Protein AF-0000000067022305 (afdb_homodimer)

Nearest PDB structures (foldseek):
  7d5p-assembly1_A  TM=2.307E-01  e=5.100E+00  Staphylococcus aureus subsp. aureus COL
  7p3r-assembly1_D  TM=1.934E-01  e=6.348E+00  Vibrio cholerae O1 biovar El Tor str. N16961
  7d5p-assembly1_A  TM=2.021E-01  e=3.258E+00  Staphylococcus aureus subsp. aureus COL
  5ayn-assembly1_A  TM=2.049E-01  e=6.574E+00  Bdellovibrio bacteriovorus HD100
  7p3r-assembly1_D  TM=1.577E-01  e=7.178E+00  Vibrio cholerae O1 biovar El Tor str. N16961

Structure (mmCIF, N/CA/C/O backbone):
data_AF-0000000067022305-model_v1
#
loop_
_entity.id
_entity.type
_entity.pdbx_description
1 polymer 'Zinc/iron permease'
#
loop_
_atom_site.group_PDB
_atom_site.id
_atom_site.type_symbol
_atom_site.label_atom_id
_atom_site.label_alt_id
_atom_site.label_comp_id
_atom_site.label_asym_id
_atom_site.label_entity_id
_atom_site.label_seq_id
_atom_site.pdbx_PDB_ins_code
_atom_site.Cartn_x
_atom_site.Cartn_y
_atom_site.Cartn_z
_atom_site.occupancy
_atom_site.B_iso_or_equiv
_atom_site.auth_seq_id
_atom_site.auth_comp_id
_atom_site.auth_asym_id
_atom_site.auth_atom_id
_atom_site.pdbx_PDB_model_num
ATOM 1 N N . MET A 1 1 ? 28.672 2.627 9.703 1 50.91 1 MET A N 1
ATOM 2 C CA . MET A 1 1 ? 27.234 2.871 9.609 1 50.91 1 MET A CA 1
ATOM 3 C C . MET A 1 1 ? 26.734 3.666 10.82 1 50.91 1 MET A C 1
ATOM 5 O O . MET A 1 1 ? 26.016 4.652 10.664 1 50.91 1 MET A O 1
ATOM 9 N N . ILE A 1 2 ? 27.328 3.219 11.922 1 53.31 2 ILE A N 1
ATOM 10 C CA . ILE A 1 2 ? 26.969 3.914 13.156 1 53.31 2 ILE A CA 1
ATOM 11 C C . ILE A 1 2 ? 27.516 5.34 13.125 1 53.31 2 ILE A C 1
ATOM 13 O O . ILE A 1 2 ? 26.812 6.289 13.492 1 53.31 2 ILE A O 1
ATOM 17 N N . TRP A 1 3 ? 28.672 5.383 12.562 1 51.09 3 TRP A N 1
ATOM 18 C CA . TRP A 1 3 ? 29.328 6.68 12.523 1 51.09 3 TRP A CA 1
ATOM 19 C C . TRP A 1 3 ? 28.562 7.656 11.641 1 51.09 3 TRP A C 1
ATOM 21 O O . TRP A 1 3 ? 28.453 8.844 11.961 1 51.09 3 TRP A O 1
ATOM 31 N N . SER A 1 4 ? 28.016 7.133 10.648 1 57.5 4 SER A N 1
ATOM 32 C CA . SER A 1 4 ? 27.281 8.008 9.742 1 57.5 4 SER A CA 1
ATOM 33 C C . SER A 1 4 ? 26.031 8.586 10.414 1 57.5 4 SER A C 1
ATOM 35 O O . SER A 1 4 ? 25.688 9.742 10.195 1 57.5 4 SER A O 1
ATOM 37 N N . ALA A 1 5 ? 25.547 7.836 11.305 1 59.5 5 ALA A N 1
ATOM 38 C CA . ALA A 1 5 ? 24.359 8.297 12.023 1 59.5 5 ALA A CA 1
ATOM 39 C C . ALA A 1 5 ? 24.703 9.453 12.953 1 59.5 5 ALA A C 1
ATOM 41 O O . ALA A 1 5 ? 23.938 10.414 13.055 1 59.5 5 ALA A O 1
ATOM 42 N N . PHE A 1 6 ? 25.812 9.32 13.641 1 59.34 6 PHE A N 1
ATOM 43 C CA . PHE A 1 6 ? 26.219 10.359 14.578 1 59.34 6 PHE A CA 1
ATOM 44 C C . PHE A 1 6 ? 26.516 11.664 13.852 1 59.34 6 PHE A C 1
ATOM 46 O O . PHE A 1 6 ? 26.172 12.742 14.328 1 59.34 6 PHE A O 1
ATOM 53 N N . VAL A 1 7 ? 27.188 11.516 12.758 1 59.25 7 VAL A N 1
ATOM 54 C CA . VAL A 1 7 ? 27.531 12.703 11.984 1 59.25 7 VAL A CA 1
ATOM 55 C C . VAL A 1 7 ? 26.25 13.367 11.461 1 59.25 7 VAL A C 1
ATOM 57 O O . VAL A 1 7 ? 26.125 14.586 11.508 1 59.25 7 VAL A O 1
ATOM 60 N N . LEU A 1 8 ? 25.344 12.508 11.133 1 60.88 8 LEU A N 1
ATOM 61 C CA . LEU A 1 8 ? 24.109 13.016 10.578 1 60.88 8 LEU A CA 1
ATOM 62 C C . LEU A 1 8 ? 23.266 13.703 11.648 1 60.88 8 LEU A C 1
ATOM 64 O O . LEU A 1 8 ? 22.625 14.719 11.383 1 60.88 8 LEU A O 1
ATOM 68 N N . ARG A 1 9 ? 23.359 13.109 12.781 1 63.91 9 ARG A N 1
ATOM 69 C CA . ARG A 1 9 ? 22.609 13.719 13.875 1 63.91 9 ARG A CA 1
ATOM 70 C C . ARG A 1 9 ? 23.156 15.109 14.195 1 63.91 9 ARG A C 1
ATOM 72 O O . ARG A 1 9 ? 22.375 16.047 14.445 1 63.91 9 ARG A O 1
ATOM 79 N N . ARG A 1 10 ? 24.422 15.195 14.227 1 59.88 10 ARG A N 1
ATOM 80 C CA . ARG A 1 10 ? 25.062 16.469 14.516 1 59.88 10 ARG A CA 1
ATOM 81 C C . ARG A 1 10 ? 24.672 17.516 13.477 1 59.88 10 ARG A C 1
ATOM 83 O O . ARG A 1 10 ? 24.438 18.688 13.828 1 59.88 10 ARG A O 1
ATOM 90 N N . ILE A 1 11 ? 24.641 17.062 12.297 1 59.66 11 ILE A N 1
ATOM 91 C CA . ILE A 1 11 ? 24.297 17.984 11.219 1 59.66 11 ILE A CA 1
ATOM 92 C C . ILE A 1 11 ? 22.812 18.359 11.328 1 59.66 11 ILE A C 1
ATOM 94 O O . ILE A 1 11 ? 22.438 19.5 11.102 1 59.66 11 ILE A O 1
ATOM 98 N N . ALA A 1 12 ? 22.016 17.422 11.672 1 59.16 12 ALA A N 1
ATOM 99 C CA . ALA A 1 12 ? 20.578 17.641 11.836 1 59.16 12 ALA A CA 1
ATOM 100 C C . ALA A 1 12 ? 20.297 18.641 12.953 1 59.16 12 ALA A C 1
ATOM 102 O O . ALA A 1 12 ? 19.375 19.438 12.859 1 59.16 12 ALA A O 1
ATOM 103 N N . ILE A 1 13 ? 21.016 18.547 13.977 1 55.28 13 ILE A N 1
ATOM 104 C CA . ILE A 1 13 ? 20.875 19.453 15.109 1 55.28 13 ILE A CA 1
ATOM 105 C C . ILE A 1 13 ? 21.328 20.859 14.711 1 55.28 13 ILE A C 1
ATOM 107 O O . ILE A 1 13 ? 20.766 21.859 15.18 1 55.28 13 ILE A O 1
ATOM 111 N N . HIS A 1 14 ? 22.375 20.812 13.898 1 55.94 14 HIS A N 1
ATOM 112 C CA . HIS A 1 14 ? 22.844 22.141 13.492 1 55.94 14 HIS A CA 1
ATOM 113 C C . HIS A 1 14 ? 22.047 22.641 12.289 1 55.94 14 HIS A C 1
ATOM 115 O O . HIS A 1 14 ? 22.562 22.641 11.164 1 55.94 14 HIS A O 1
ATOM 121 N N . GLN A 1 15 ? 20.797 22.406 12.234 1 56.03 15 GLN A N 1
ATOM 122 C CA . GLN A 1 15 ? 19.781 22.562 11.211 1 56.03 15 GLN A CA 1
ATOM 123 C C . GLN A 1 15 ? 19.875 23.938 10.547 1 56.03 15 GLN A C 1
ATOM 125 O O . GLN A 1 15 ? 19.219 24.891 10.984 1 56.03 15 GLN A O 1
ATOM 130 N N . GLY A 1 16 ? 21.109 24.312 10.203 1 62.12 16 GLY A N 1
ATOM 131 C CA . GLY A 1 16 ? 21.031 25.484 9.344 1 62.12 16 GLY A CA 1
ATOM 132 C C . GLY A 1 16 ? 20.234 25.234 8.078 1 62.12 16 GLY A C 1
ATOM 133 O O . GLY A 1 16 ? 19.75 24.125 7.848 1 62.12 16 GLY A O 1
ATOM 134 N N . GLY A 1 17 ? 19.875 26.172 7.109 1 73.12 17 GLY A N 1
ATOM 135 C CA . GLY A 1 17 ? 18.984 26.203 5.965 1 73.12 17 GLY A CA 1
ATOM 136 C C . GLY A 1 17 ? 19.344 25.172 4.91 1 73.12 17 GLY A C 1
ATOM 137 O O . GLY A 1 17 ? 18.484 24.391 4.477 1 73.12 17 GLY A O 1
ATOM 138 N N . ILE A 1 18 ? 20.672 25.031 4.629 1 79.56 18 ILE A N 1
ATOM 139 C CA . ILE A 1 18 ? 21.109 24.141 3.555 1 79.56 18 ILE A CA 1
ATOM 140 C C . ILE A 1 18 ? 21.125 22.703 4.047 1 79.56 18 ILE A C 1
ATOM 142 O O . ILE A 1 18 ? 20.719 21.781 3.32 1 79.56 18 ILE A O 1
ATOM 146 N N . SER A 1 19 ? 21.578 22.5 5.277 1 80.06 19 SER A N 1
ATOM 147 C CA . SER A 1 19 ? 21.625 21.156 5.848 1 80.06 19 SER A CA 1
ATOM 148 C C . SER A 1 19 ? 20.234 20.562 5.965 1 80.06 19 SER A C 1
ATOM 150 O O . SER A 1 19 ? 20.031 19.375 5.668 1 80.06 19 SER A O 1
ATOM 152 N N . ALA A 1 20 ? 19.359 21.375 6.211 1 79 20 ALA A N 1
ATOM 153 C CA . ALA A 1 20 ? 17.984 20.922 6.344 1 79 20 ALA A CA 1
ATOM 154 C C . ALA A 1 20 ? 17.422 20.469 4.996 1 79 20 ALA A C 1
ATOM 156 O O . ALA A 1 20 ? 16.703 19.484 4.914 1 79 20 ALA A O 1
ATOM 157 N N . ARG A 1 21 ? 17.828 21.188 4.043 1 84 21 ARG A N 1
ATOM 158 C CA . ARG A 1 21 ? 17.359 20.875 2.695 1 84 21 ARG A CA 1
ATOM 159 C C . ARG A 1 21 ? 17.938 19.547 2.213 1 84 21 ARG A C 1
ATOM 161 O O . ARG A 1 21 ? 17.234 18.734 1.618 1 84 21 ARG A O 1
ATOM 168 N N . ILE A 1 22 ? 19.188 19.375 2.486 1 84.56 22 ILE A N 1
ATOM 169 C CA . ILE A 1 22 ? 19.859 18.156 2.076 1 84.56 22 ILE A CA 1
ATOM 170 C C . ILE A 1 22 ? 19.25 16.969 2.812 1 84.56 22 ILE A C 1
ATOM 172 O O . ILE A 1 22 ? 18.984 15.922 2.209 1 84.56 22 ILE A O 1
ATOM 176 N N . PHE A 1 23 ? 18.953 17.125 4.035 1 83.44 23 PHE A N 1
ATOM 177 C CA . PHE A 1 23 ? 18.375 16.062 4.828 1 83.44 23 PHE A CA 1
ATOM 178 C C . PHE A 1 23 ? 16.953 15.727 4.344 1 83.44 23 PHE A C 1
ATOM 180 O O . PHE A 1 23 ? 16.562 14.562 4.332 1 83.44 23 PHE A O 1
ATOM 187 N N . SER A 1 24 ? 16.344 16.75 3.941 1 85.12 24 SER A N 1
ATOM 188 C CA . SER A 1 24 ? 15 16.547 3.416 1 85.12 24 SER A CA 1
ATOM 189 C C . SER A 1 24 ? 15.031 15.742 2.115 1 85.12 24 SER A C 1
ATOM 191 O O . SER A 1 24 ? 14.234 14.82 1.929 1 85.12 24 SER A O 1
ATOM 193 N N . LEU A 1 25 ? 16 16.062 1.328 1 89.69 25 LEU A N 1
ATOM 194 C CA . LEU A 1 25 ? 16.141 15.375 0.05 1 89.69 25 LEU A CA 1
ATOM 195 C C . LEU A 1 25 ? 16.562 13.93 0.256 1 89.69 25 LEU A C 1
ATOM 197 O O . LEU A 1 25 ? 16.047 13.023 -0.413 1 89.69 25 LEU A O 1
ATOM 201 N N . LEU A 1 26 ? 17.422 13.82 1.203 1 88.69 26 LEU A N 1
ATOM 202 C CA . LEU A 1 26 ? 17.875 12.469 1.499 1 88.69 26 LEU A CA 1
ATOM 203 C C . LEU A 1 26 ? 16.75 11.633 2.102 1 88.69 26 LEU A C 1
ATOM 205 O O . LEU A 1 26 ? 16.656 10.43 1.83 1 88.69 26 LEU A O 1
ATOM 209 N N . SER A 1 27 ? 15.984 12.227 2.836 1 87.31 27 SER A N 1
ATOM 210 C CA . SER A 1 27 ? 14.859 11.531 3.451 1 87.31 27 SER A CA 1
ATOM 211 C C . SER A 1 27 ? 13.852 11.07 2.4 1 87.31 27 SER A C 1
ATOM 213 O O . SER A 1 27 ? 13.352 9.945 2.463 1 87.31 27 SER A O 1
ATOM 215 N N . VAL A 1 28 ? 13.641 11.984 1.456 1 90.38 28 VAL A N 1
ATOM 216 C CA . VAL A 1 28 ? 12.711 11.641 0.387 1 90.38 28 VAL A CA 1
ATOM 217 C C . VAL A 1 28 ? 13.312 10.539 -0.489 1 90.38 28 VAL A C 1
ATOM 219 O O . VAL A 1 28 ? 12.602 9.656 -0.959 1 90.38 28 VAL A O 1
ATOM 222 N N . PHE A 1 29 ? 14.609 10.688 -0.684 1 93.88 29 PHE A N 1
ATOM 223 C CA . PHE A 1 29 ? 15.328 9.625 -1.373 1 93.88 29 PHE A CA 1
ATOM 224 C C . PHE A 1 29 ? 15.148 8.289 -0.656 1 93.88 29 PHE A C 1
ATOM 226 O O . PHE A 1 29 ? 14.859 7.273 -1.288 1 93.88 29 PHE A O 1
ATOM 233 N N . GLY A 1 30 ? 15.273 8.297 0.616 1 91.69 30 GLY A N 1
ATOM 234 C CA . GLY A 1 30 ? 15.016 7.113 1.424 1 91.69 30 GLY A CA 1
ATOM 235 C C . GLY A 1 30 ? 13.586 6.605 1.304 1 91.69 30 GLY A C 1
ATOM 236 O O . GLY A 1 30 ? 13.352 5.398 1.302 1 91.69 30 GLY A O 1
ATOM 237 N N . GLY A 1 31 ? 12.688 7.57 1.203 1 91.94 31 GLY A N 1
ATOM 238 C CA . GLY A 1 31 ? 11.297 7.191 0.988 1 91.94 31 GLY A CA 1
ATOM 239 C C . GLY A 1 31 ? 11.086 6.391 -0.284 1 91.94 31 GLY A C 1
ATOM 240 O O . GLY A 1 31 ? 10.297 5.441 -0.304 1 91.94 31 GLY A O 1
ATOM 241 N N . GLY A 1 32 ? 11.758 6.785 -1.345 1 94 32 GLY A N 1
ATOM 242 C CA . GLY A 1 32 ? 11.711 6.031 -2.588 1 94 32 GLY A CA 1
ATOM 243 C C . GLY A 1 32 ? 12.289 4.633 -2.461 1 94 32 GLY A C 1
ATOM 244 O O . GLY A 1 32 ? 11.727 3.676 -2.996 1 94 32 GLY A O 1
ATOM 245 N N . ILE A 1 33 ? 13.359 4.582 -1.773 1 94.44 33 ILE A N 1
ATOM 246 C CA . ILE A 1 33 ? 14 3.301 -1.518 1 94.44 33 ILE A CA 1
ATOM 247 C C . ILE A 1 33 ? 13.055 2.391 -0.744 1 94.44 33 ILE A C 1
ATOM 249 O O . ILE A 1 33 ? 12.875 1.223 -1.1 1 94.44 33 ILE A O 1
ATOM 253 N N . PHE A 1 34 ? 12.438 2.922 0.219 1 93.06 34 PHE A N 1
ATOM 254 C CA . PHE A 1 34 ? 11.531 2.152 1.064 1 93.06 34 PHE A CA 1
ATOM 255 C C . PHE A 1 34 ? 10.305 1.706 0.279 1 93.06 34 PHE A C 1
ATOM 257 O O . PHE A 1 34 ? 9.844 0.571 0.425 1 93.06 34 PHE A O 1
ATOM 264 N N . LEU A 1 35 ? 9.805 2.568 -0.509 1 93.38 35 LEU A N 1
ATOM 265 C CA . LEU A 1 35 ? 8.641 2.229 -1.315 1 93.38 35 LEU A CA 1
ATOM 266 C C . LEU A 1 35 ? 8.953 1.078 -2.266 1 93.38 35 LEU A C 1
ATOM 268 O O . LEU A 1 35 ? 8.172 0.127 -2.373 1 93.38 35 LEU A O 1
ATOM 272 N N . ALA A 1 36 ? 10.062 1.199 -2.945 1 94.75 36 ALA A N 1
ATOM 273 C CA . ALA A 1 36 ? 10.477 0.152 -3.875 1 94.75 36 ALA A CA 1
ATOM 274 C C . ALA A 1 36 ? 10.727 -1.163 -3.143 1 94.75 36 ALA A C 1
ATOM 276 O O . ALA A 1 36 ? 10.344 -2.232 -3.623 1 94.75 36 ALA A O 1
ATOM 277 N N . THR A 1 37 ? 11.344 -1.102 -2.027 1 91.12 37 THR A N 1
ATOM 278 C CA . THR A 1 37 ? 11.625 -2.293 -1.235 1 91.12 37 THR A CA 1
ATOM 279 C C . THR A 1 37 ? 10.328 -2.955 -0.775 1 91.12 37 THR A C 1
ATOM 281 O O . THR A 1 37 ? 10.211 -4.18 -0.805 1 91.12 37 THR A O 1
ATOM 284 N N . CYS A 1 38 ? 9.438 -2.18 -0.407 1 92.25 38 CYS A N 1
ATOM 285 C CA . CYS A 1 38 ? 8.148 -2.676 0.07 1 92.25 38 CYS A CA 1
ATOM 286 C C . CYS A 1 38 ? 7.398 -3.402 -1.041 1 92.25 38 CYS A C 1
ATOM 288 O O . CYS A 1 38 ? 6.953 -4.535 -0.856 1 92.25 38 CYS A O 1
ATOM 290 N N . LEU A 1 39 ? 7.344 -2.83 -2.211 1 92.5 39 LEU A N 1
ATOM 291 C CA . LEU A 1 39 ? 6.504 -3.348 -3.285 1 92.5 39 LEU A CA 1
ATOM 292 C C . LEU A 1 39 ? 7.258 -4.379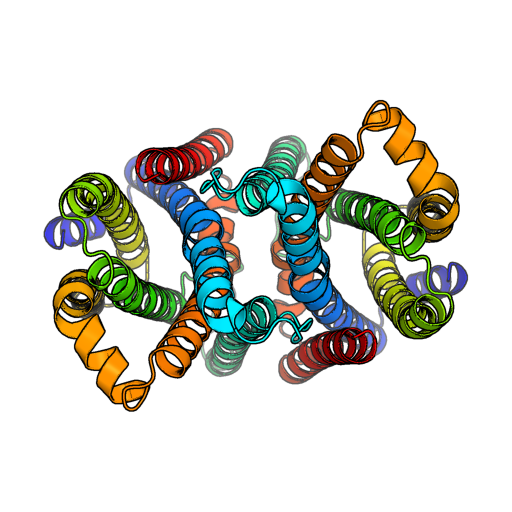 -4.117 1 92.5 39 LEU A C 1
ATOM 294 O O . LEU A 1 39 ? 6.715 -5.434 -4.449 1 92.5 39 LEU A O 1
ATOM 298 N N . LEU A 1 40 ? 8.508 -4.109 -4.402 1 91.94 40 LEU A N 1
ATOM 299 C CA . LEU A 1 40 ? 9.227 -4.941 -5.367 1 91.94 40 LEU A CA 1
ATOM 300 C C . LEU A 1 40 ? 9.992 -6.055 -4.66 1 91.94 40 LEU A C 1
ATOM 302 O O . LEU A 1 40 ? 10.406 -7.027 -5.297 1 91.94 40 LEU A O 1
ATOM 306 N N . ASP A 1 41 ? 10.156 -5.863 -3.438 1 90 41 ASP A N 1
ATOM 307 C CA . ASP A 1 41 ? 10.945 -6.867 -2.729 1 90 41 ASP A CA 1
ATOM 308 C C . ASP A 1 41 ? 10.086 -7.625 -1.719 1 90 41 ASP A C 1
ATOM 310 O O . ASP A 1 41 ? 9.672 -8.758 -1.976 1 90 41 ASP A O 1
ATOM 314 N N . LEU A 1 42 ? 9.594 -6.922 -0.729 1 88.94 42 LEU A N 1
ATOM 315 C CA . LEU A 1 42 ? 8.852 -7.566 0.349 1 88.94 42 LEU A CA 1
ATOM 316 C C . LEU A 1 42 ? 7.566 -8.195 -0.175 1 88.94 42 LEU A C 1
ATOM 318 O O . LEU A 1 42 ? 7.277 -9.359 0.107 1 88.94 42 LEU A O 1
ATOM 322 N N . LEU A 1 43 ? 6.852 -7.43 -0.875 1 91.06 43 LEU A N 1
ATOM 323 C CA . LEU A 1 43 ? 5.598 -7.926 -1.426 1 91.06 43 LEU A CA 1
ATOM 324 C C . LEU A 1 43 ? 5.844 -9.094 -2.379 1 91.06 43 LEU A C 1
ATOM 326 O O . LEU A 1 43 ? 5.219 -10.148 -2.25 1 91.06 43 LEU A O 1
ATOM 330 N N . ALA A 1 44 ? 6.73 -8.953 -3.297 1 88.38 44 ALA A N 1
ATOM 331 C CA . ALA A 1 44 ? 7.039 -9.969 -4.297 1 88.38 44 ALA A CA 1
ATOM 332 C C . ALA A 1 44 ? 7.535 -11.25 -3.635 1 88.38 44 ALA A C 1
ATOM 334 O O . ALA A 1 44 ? 7.113 -12.352 -4.004 1 88.38 44 ALA A O 1
ATOM 335 N N . ASP A 1 45 ? 8.367 -11.078 -2.609 1 85.94 45 ASP A N 1
ATOM 336 C CA . ASP A 1 45 ? 8.93 -12.234 -1.918 1 85.94 45 ASP A CA 1
ATOM 337 C C . ASP A 1 45 ? 7.855 -12.984 -1.133 1 85.94 45 ASP A C 1
ATOM 339 O O . ASP A 1 45 ? 7.875 -14.211 -1.063 1 85.94 45 ASP A O 1
ATOM 343 N N . SER A 1 46 ? 7.016 -12.273 -0.52 1 87.44 46 SER A N 1
ATOM 344 C CA . SER A 1 46 ? 5.945 -12.906 0.241 1 87.44 46 SER A CA 1
ATOM 345 C C . SER A 1 46 ? 5.051 -13.75 -0.661 1 87.44 46 SER A C 1
ATOM 347 O O . SER A 1 46 ? 4.68 -14.867 -0.304 1 87.44 46 SER A O 1
ATOM 349 N N . ILE A 1 47 ? 4.785 -13.25 -1.831 1 85.5 47 ILE A N 1
ATOM 350 C CA . ILE A 1 47 ? 3.941 -13.953 -2.791 1 85.5 47 ILE A CA 1
ATOM 351 C C . ILE A 1 47 ? 4.68 -15.172 -3.336 1 85.5 47 ILE A C 1
ATOM 353 O O . ILE A 1 47 ? 4.113 -16.266 -3.428 1 85.5 47 ILE A O 1
ATOM 357 N N . ALA A 1 48 ? 5.879 -14.992 -3.639 1 83.38 48 ALA A N 1
ATOM 358 C CA . ALA A 1 48 ? 6.684 -16.078 -4.199 1 83.38 48 ALA A CA 1
ATOM 359 C C . ALA A 1 48 ? 6.867 -17.203 -3.189 1 83.38 48 ALA A C 1
ATOM 361 O O . ALA A 1 48 ? 6.809 -18.391 -3.547 1 83.38 48 ALA A O 1
ATOM 362 N N . THR A 1 49 ? 7.109 -16.812 -1.929 1 81.56 49 THR A N 1
ATOM 363 C CA . THR A 1 49 ? 7.324 -17.797 -0.876 1 81.56 49 THR A CA 1
ATOM 364 C C . THR A 1 49 ? 6.055 -18.609 -0.626 1 81.56 49 THR A C 1
ATOM 366 O O . THR A 1 49 ? 6.113 -19.828 -0.449 1 81.56 49 THR A O 1
ATOM 369 N N . LEU A 1 50 ? 4.965 -17.969 -0.633 1 79.12 50 LEU A N 1
ATOM 370 C CA . LEU A 1 50 ? 3.703 -18.688 -0.437 1 79.12 50 LEU A CA 1
ATOM 371 C C . LEU A 1 50 ? 3.426 -19.625 -1.598 1 79.12 50 LEU A C 1
ATOM 373 O O . LEU A 1 50 ? 2.943 -20.75 -1.391 1 79.12 50 LEU A O 1
ATOM 377 N N . SER A 1 51 ? 3.662 -19.141 -2.811 1 77 51 SER A N 1
ATOM 378 C CA . SER A 1 51 ? 3.436 -19.969 -3.998 1 77 51 SER A CA 1
ATOM 379 C C . SER A 1 51 ? 4.289 -21.219 -3.969 1 77 51 SER A C 1
ATOM 381 O O . SER A 1 51 ? 3.842 -22.297 -4.391 1 77 51 SER A O 1
ATOM 383 N N . LYS A 1 52 ? 5.449 -21.094 -3.455 1 72.81 52 LYS A N 1
ATOM 384 C CA . LYS A 1 52 ? 6.332 -22.25 -3.332 1 72.81 52 LYS A CA 1
ATOM 385 C C . LYS A 1 52 ? 5.812 -23.234 -2.287 1 72.81 52 LYS A C 1
ATOM 387 O O . LYS A 1 52 ? 5.93 -24.453 -2.459 1 72.81 52 LYS A O 1
ATOM 392 N N . GLY A 1 53 ? 5.242 -22.625 -1.249 1 66.31 53 GLY A N 1
ATOM 393 C CA . GLY A 1 53 ? 4.699 -23.469 -0.195 1 66.31 53 GLY A CA 1
ATOM 394 C C . GLY A 1 53 ? 3.381 -24.125 -0.57 1 66.31 53 GLY A C 1
ATOM 395 O O . GLY A 1 53 ? 3.117 -25.266 -0.195 1 66.31 53 GLY A O 1
ATOM 396 N N . LEU A 1 54 ? 2.473 -23.328 -1.184 1 61.69 54 LEU A N 1
ATOM 397 C CA . LEU A 1 54 ? 1.148 -23.812 -1.546 1 61.69 54 LEU A CA 1
ATOM 398 C C . LEU A 1 54 ? 1.206 -24.641 -2.828 1 61.69 54 LEU A C 1
ATOM 400 O O . LEU A 1 54 ? 0.232 -25.297 -3.188 1 61.69 54 LEU A O 1
ATOM 404 N N . ALA A 1 55 ? 2.176 -24.375 -3.764 1 55.53 55 ALA A N 1
ATOM 405 C CA . ALA A 1 55 ? 2.262 -25.297 -4.902 1 55.53 55 ALA A CA 1
ATOM 406 C C . ALA A 1 55 ? 1.809 -26.688 -4.516 1 55.53 55 ALA A C 1
ATOM 408 O O . ALA A 1 55 ? 1.34 -27.453 -5.367 1 55.53 55 ALA A O 1
ATOM 409 N N . VAL A 1 56 ? 1.821 -26.922 -3.307 1 47.12 56 VAL A N 1
ATOM 410 C CA . VAL A 1 56 ? 1.411 -28.266 -2.924 1 47.12 56 VAL A CA 1
ATOM 411 C C . VAL A 1 56 ? -0.111 -28.328 -2.812 1 47.12 56 VAL A C 1
ATOM 413 O O . VAL A 1 56 ? -0.716 -29.375 -3.1 1 47.12 56 VAL A O 1
ATOM 416 N N . ARG A 1 57 ? -0.743 -27.359 -2.375 1 50.31 57 ARG A N 1
ATOM 417 C CA . ARG A 1 57 ? -2.178 -27.547 -2.201 1 50.31 57 ARG A CA 1
ATOM 418 C C . ARG A 1 57 ? -2.971 -26.578 -3.078 1 50.31 57 ARG A C 1
ATOM 420 O O . ARG A 1 57 ? -3.016 -25.391 -2.803 1 50.31 57 ARG A O 1
ATOM 427 N N . THR A 1 58 ? -3.09 -26.812 -4.395 1 49.31 58 THR A N 1
ATOM 428 C CA . THR A 1 58 ? -3.725 -26.156 -5.539 1 49.31 58 THR A CA 1
ATOM 429 C C . THR A 1 58 ? -4.965 -25.391 -5.102 1 49.31 58 THR A C 1
ATOM 431 O O . THR A 1 58 ? -5.441 -24.5 -5.824 1 49.31 58 THR A O 1
ATOM 434 N N . ASP A 1 59 ? -5.641 -25.719 -3.891 1 51.12 59 ASP A N 1
ATOM 435 C CA . ASP A 1 59 ? -7.059 -25.422 -3.738 1 51.12 59 ASP A CA 1
ATOM 436 C C . ASP A 1 59 ? -7.266 -24.109 -2.969 1 51.12 59 ASP A C 1
ATOM 438 O O . ASP A 1 59 ? -8.398 -23.688 -2.764 1 51.12 59 ASP A O 1
ATOM 442 N N . PHE A 1 60 ? -6.176 -23.531 -2.531 1 57.44 60 PHE A N 1
ATOM 443 C CA . PHE A 1 60 ? -6.555 -22.422 -1.66 1 57.44 60 PHE A CA 1
ATOM 444 C C . PHE A 1 60 ? -6.535 -21.109 -2.422 1 57.44 60 PHE A C 1
ATOM 446 O O . PHE A 1 60 ? -5.465 -20.578 -2.744 1 57.44 60 PHE A O 1
ATOM 453 N N . LYS A 1 61 ? -7.762 -20.719 -2.859 1 71.06 61 LYS A N 1
ATOM 454 C CA . LYS A 1 61 ? -7.988 -19.562 -3.723 1 71.06 61 LYS A CA 1
ATOM 455 C C . LYS A 1 61 ? -8.062 -18.281 -2.908 1 71.06 61 LYS A C 1
ATOM 457 O O . LYS A 1 61 ? -8.117 -17.188 -3.473 1 71.06 61 LYS A O 1
ATOM 462 N N . PHE A 1 62 ? -7.871 -18.344 -1.515 1 80.69 62 PHE A N 1
ATOM 463 C CA . PHE A 1 62 ? -8.023 -17.141 -0.709 1 80.69 62 PHE A CA 1
ATOM 464 C C . PHE A 1 62 ? -6.715 -16.359 -0.651 1 80.69 62 PHE A C 1
ATOM 466 O O . PHE A 1 62 ? -5.641 -16.953 -0.498 1 80.69 62 PHE A O 1
ATOM 473 N N . PRO A 1 63 ? -6.789 -15.109 -0.826 1 87.06 63 PRO A N 1
ATOM 474 C CA . PRO A 1 63 ? -5.586 -14.273 -0.794 1 87.06 63 PRO A CA 1
ATOM 475 C C . PRO A 1 63 ? -5.016 -14.109 0.613 1 87.06 63 PRO A C 1
ATOM 477 O O . PRO A 1 63 ? -5.129 -13.039 1.214 1 87.06 63 PRO A O 1
ATOM 480 N N . ILE A 1 64 ? -4.285 -15.055 1.051 1 87.19 64 ILE A N 1
ATOM 481 C CA . ILE A 1 64 ? -3.771 -15.117 2.414 1 87.19 64 ILE A CA 1
ATOM 482 C C . ILE A 1 64 ? -2.658 -14.086 2.594 1 87.19 64 ILE A C 1
ATOM 484 O O . ILE A 1 64 ? -2.604 -13.391 3.611 1 87.19 64 ILE A O 1
ATOM 488 N N . VAL A 1 65 ? -1.803 -14.039 1.615 1 89.5 65 VAL A N 1
ATOM 489 C CA . VAL A 1 65 ? -0.677 -13.109 1.695 1 89.5 65 VAL A CA 1
ATOM 490 C C . VAL A 1 65 ? -1.192 -11.68 1.821 1 89.5 65 VAL A C 1
ATOM 492 O O . VAL A 1 65 ? -0.746 -10.93 2.691 1 89.5 65 VAL A O 1
ATOM 495 N N . GLU A 1 66 ? -2.15 -11.367 1.019 1 92.5 66 GLU A N 1
ATOM 496 C CA . GLU A 1 66 ? -2.721 -10.023 1.022 1 92.5 66 GLU A CA 1
ATOM 497 C C . GLU A 1 66 ? -3.434 -9.727 2.34 1 92.5 66 GLU A C 1
ATOM 499 O O . GLU A 1 66 ? -3.406 -8.594 2.828 1 92.5 66 GLU A O 1
ATOM 504 N N . LEU A 1 67 ? -4.059 -10.773 2.879 1 92.19 67 LEU A N 1
ATOM 505 C CA . LEU A 1 67 ? -4.723 -10.609 4.168 1 92.19 67 LEU A CA 1
ATOM 506 C C . LEU A 1 67 ? -3.713 -10.289 5.262 1 92.19 67 LEU A C 1
ATOM 508 O O . LEU A 1 67 ? -3.949 -9.406 6.09 1 92.19 67 LEU A O 1
ATOM 512 N N . PHE A 1 68 ? -2.668 -10.945 5.238 1 92.88 68 PHE A N 1
ATOM 513 C CA . PHE A 1 68 ? -1.653 -10.719 6.262 1 92.88 68 PHE A CA 1
ATOM 514 C C . PHE A 1 68 ? -0.999 -9.352 6.074 1 92.88 68 PHE A C 1
ATOM 516 O O . PHE A 1 68 ? -0.605 -8.711 7.047 1 92.88 68 PHE A O 1
ATOM 523 N N . ILE A 1 69 ? -0.83 -8.922 4.84 1 94.31 69 ILE A N 1
ATOM 524 C CA . ILE A 1 69 ? -0.363 -7.566 4.586 1 94.31 69 ILE A CA 1
ATOM 525 C C . ILE A 1 69 ? -1.329 -6.566 5.215 1 94.31 69 ILE A C 1
ATOM 527 O O . ILE A 1 69 ? -0.906 -5.625 5.891 1 94.31 69 ILE A O 1
ATOM 531 N N . ALA A 1 70 ? -2.59 -6.852 5.035 1 94.25 70 ALA A N 1
ATOM 532 C CA . ALA A 1 70 ? -3.615 -5.969 5.582 1 94.25 70 ALA A CA 1
ATOM 533 C C . ALA A 1 70 ? -3.572 -5.957 7.105 1 94.25 70 ALA A C 1
ATOM 535 O O . ALA A 1 70 ? -3.691 -4.898 7.73 1 94.25 70 ALA A O 1
ATOM 536 N N . ILE A 1 71 ? -3.402 -7.086 7.641 1 93.62 71 ILE A N 1
ATOM 537 C CA . ILE A 1 71 ? -3.348 -7.207 9.094 1 93.62 71 ILE A CA 1
ATOM 538 C C . ILE A 1 71 ? -2.152 -6.422 9.633 1 93.62 71 ILE A C 1
ATOM 540 O O . ILE A 1 71 ? -2.268 -5.715 10.633 1 93.62 71 ILE A O 1
ATOM 544 N N . GLY A 1 72 ? -1.03 -6.602 9.008 1 93 72 GLY A N 1
ATOM 545 C CA . GLY A 1 72 ? 0.127 -5.816 9.414 1 93 72 GLY A CA 1
ATOM 546 C C . GLY A 1 72 ? -0.105 -4.32 9.32 1 93 72 GLY A C 1
ATOM 547 O O . GLY A 1 72 ? 0.256 -3.572 10.227 1 93 72 GLY A O 1
ATOM 548 N N . PHE A 1 73 ? -0.701 -3.91 8.242 1 93.94 73 PHE A N 1
ATOM 549 C CA . PHE A 1 73 ? -1.024 -2.506 8.023 1 93.94 73 PHE A CA 1
ATOM 550 C C . PHE A 1 73 ? -1.957 -1.987 9.109 1 93.94 73 PHE A C 1
ATOM 552 O O . PHE A 1 73 ? -1.696 -0.945 9.711 1 93.94 73 PHE A O 1
ATOM 559 N N . LEU A 1 74 ? -2.994 -2.732 9.352 1 93.38 74 LEU A N 1
ATOM 560 C CA . LEU A 1 74 ? -4 -2.328 10.328 1 93.38 74 LEU A CA 1
ATOM 561 C C . LEU A 1 74 ? -3.436 -2.361 11.742 1 93.38 74 LEU A C 1
ATOM 563 O O . LEU A 1 74 ? -3.812 -1.546 12.586 1 93.38 74 LEU A O 1
ATOM 567 N N . PHE A 1 75 ? -2.594 -3.293 11.953 1 90.56 75 PHE A N 1
ATOM 568 C CA . PHE A 1 75 ? -1.974 -3.393 13.273 1 90.56 75 PHE A CA 1
ATOM 569 C C . PHE A 1 75 ? -1.222 -2.111 13.617 1 90.56 75 PHE A C 1
ATOM 571 O O . PHE A 1 75 ? -1.374 -1.569 14.711 1 90.56 75 PHE A O 1
ATOM 578 N N . VAL A 1 76 ? -0.429 -1.61 12.703 1 89.06 76 VAL A N 1
ATOM 579 C CA . VAL A 1 76 ? 0.34 -0.395 12.945 1 89.06 76 VAL A CA 1
ATOM 580 C C . VAL A 1 76 ? -0.603 0.802 13.047 1 89.06 76 VAL A C 1
ATOM 582 O O . VAL A 1 76 ? -0.43 1.668 13.906 1 89.06 76 VAL A O 1
ATOM 585 N N . LEU A 1 77 ? -1.565 0.818 12.156 1 88.12 77 LEU A N 1
ATOM 586 C CA . LEU A 1 77 ? -2.547 1.896 12.195 1 88.12 77 LEU A CA 1
ATOM 587 C C . LEU A 1 77 ? -3.232 1.964 13.555 1 88.12 77 LEU A C 1
ATOM 589 O O . LEU A 1 77 ? -3.35 3.041 14.141 1 88.12 77 LEU A O 1
ATOM 593 N N . PHE A 1 78 ? -3.633 0.818 14.055 1 87.69 78 PHE A N 1
ATOM 594 C CA . PHE A 1 78 ? -4.32 0.76 15.344 1 87.69 78 PHE A CA 1
ATOM 595 C C . PHE A 1 78 ? -3.387 1.162 16.469 1 87.69 78 PHE A C 1
ATOM 597 O O . PHE A 1 78 ? -3.787 1.88 17.391 1 87.69 78 PHE A O 1
ATOM 604 N N . THR A 1 79 ? -2.203 0.741 16.406 1 83.12 79 THR A N 1
ATOM 605 C CA . THR A 1 79 ? -1.223 1.068 17.438 1 83.12 79 THR A CA 1
ATOM 606 C C . THR A 1 79 ? -0.945 2.568 17.469 1 83.12 79 THR A C 1
ATOM 608 O O . THR A 1 79 ? -0.869 3.176 18.531 1 83.12 79 THR A O 1
ATOM 611 N N . GLU A 1 80 ? -0.815 3.133 16.312 1 80.81 80 GLU A N 1
ATOM 612 C CA . GLU A 1 80 ? -0.578 4.57 16.219 1 80.81 80 GLU A CA 1
ATOM 613 C C . GLU A 1 80 ? -1.767 5.359 16.766 1 80.81 80 GLU A C 1
ATOM 615 O O . GLU A 1 80 ? -1.589 6.355 17.469 1 80.81 80 GLU A O 1
ATOM 620 N N . GLN A 1 81 ? -2.951 4.887 16.406 1 80.19 81 GLN A N 1
ATOM 621 C CA . GLN A 1 81 ? -4.145 5.582 16.875 1 80.19 81 GLN A CA 1
ATOM 622 C C . GLN A 1 81 ? -4.316 5.43 18.391 1 80.19 81 GLN A C 1
ATOM 624 O O . GLN A 1 81 ? -4.77 6.355 19.062 1 80.19 81 GLN A O 1
ATOM 629 N N . ALA A 1 82 ? -4.027 4.328 18.875 1 77.44 82 ALA A N 1
ATOM 630 C CA . ALA A 1 82 ? -4.109 4.086 20.312 1 77.44 82 ALA A CA 1
ATOM 631 C C . ALA A 1 82 ? -3.105 4.945 21.078 1 77.44 82 ALA A C 1
ATOM 633 O O . ALA A 1 82 ? -3.41 5.461 22.156 1 77.44 82 ALA A O 1
ATOM 634 N N . PHE A 1 83 ? -1.952 5.059 20.531 1 74.69 83 PHE A N 1
ATOM 635 C CA . PHE A 1 83 ? -0.911 5.859 21.156 1 74.69 83 PHE A CA 1
ATOM 636 C C . PHE A 1 83 ? -1.266 7.344 21.109 1 74.69 83 PHE A C 1
ATOM 638 O O . PHE A 1 83 ? -1.022 8.07 22.078 1 74.69 83 PHE A O 1
ATOM 645 N N . THR A 1 84 ? -1.749 7.789 19.969 1 71.88 84 THR A N 1
ATOM 646 C CA . THR A 1 84 ? -2.141 9.188 19.828 1 71.88 84 THR A CA 1
ATOM 647 C C . THR A 1 84 ? -3.295 9.516 20.781 1 71.88 84 THR A C 1
ATOM 649 O O . THR A 1 84 ? -3.344 10.609 21.344 1 71.88 84 THR A O 1
ATOM 652 N N . ALA A 1 85 ? -4.203 8.641 20.938 1 69.19 85 ALA A N 1
ATOM 653 C CA . ALA A 1 85 ? -5.34 8.836 21.828 1 69.19 85 ALA A CA 1
ATOM 654 C C . ALA A 1 85 ? -4.879 8.953 23.281 1 69.19 85 ALA A C 1
ATOM 656 O O . ALA A 1 85 ? -5.434 9.742 24.047 1 69.19 85 ALA A O 1
ATOM 657 N N . ASN A 1 86 ? -3.971 8.18 23.578 1 64.88 86 ASN A N 1
ATOM 658 C CA . ASN A 1 86 ? -3.514 8.164 24.969 1 64.88 86 ASN A CA 1
ATOM 659 C C . ASN A 1 86 ? -2.559 9.32 25.25 1 64.88 86 ASN A C 1
ATOM 661 O O . ASN A 1 86 ? -2.521 9.836 26.375 1 64.88 86 ASN A O 1
ATOM 665 N N . PHE A 1 87 ? -1.81 9.664 24.312 1 57.59 87 PHE A N 1
ATOM 666 C CA . PHE A 1 87 ? -0.836 10.719 24.562 1 57.59 87 PHE A CA 1
ATOM 667 C C . PHE A 1 87 ? -1.413 12.086 24.203 1 57.59 87 PHE A C 1
ATOM 669 O O . PHE A 1 87 ? -0.879 13.117 24.609 1 57.59 87 PHE A O 1
ATOM 676 N N . SER A 1 88 ? -2.369 12.297 23.266 1 52.69 88 SER A N 1
ATOM 677 C CA . SER A 1 88 ? -3 13.594 23.047 1 52.69 88 SER A CA 1
ATOM 678 C C . SER A 1 88 ? -3.715 14.086 24.297 1 52.69 88 SER A C 1
ATOM 680 O O . SER A 1 88 ? -4.086 15.258 24.391 1 52.69 88 SER A O 1
ATOM 682 N N . GLY A 1 89 ? -4.363 13.422 25.266 1 43.72 89 GLY A N 1
ATOM 683 C CA . GLY A 1 89 ? -4.91 14.047 26.453 1 43.72 89 GLY A CA 1
ATOM 684 C C . GLY A 1 89 ? -3.945 15.016 27.125 1 43.72 89 GLY A C 1
ATOM 685 O O . GLY A 1 89 ? -4.367 15.969 27.781 1 43.72 89 GLY A O 1
ATOM 686 N N . HIS A 1 90 ? -2.863 14.75 27.781 1 39 90 HIS A N 1
ATOM 687 C CA . HIS A 1 90 ? -2.07 15.719 28.531 1 39 90 HIS A CA 1
ATOM 688 C C . HIS A 1 90 ? -1.429 16.75 27.609 1 39 90 HIS A C 1
ATOM 690 O O . HIS A 1 90 ? -1.324 17.922 27.953 1 39 90 HIS A O 1
ATOM 696 N N . THR A 1 91 ? -0.333 16.641 27.031 1 37.56 91 THR A N 1
ATOM 697 C CA . THR A 1 91 ? 0.445 17.672 26.344 1 37.56 91 THR A CA 1
ATOM 698 C C . THR A 1 91 ? -0.175 18.016 25 1 37.56 91 THR A C 1
ATOM 700 O O . THR A 1 91 ? -0.751 17.156 24.328 1 37.56 91 THR A O 1
ATOM 703 N N . SER A 1 92 ? -0.696 19.391 24.844 1 35.09 92 SER A N 1
ATOM 704 C CA . SER A 1 92 ? -1.042 20.188 23.672 1 35.09 92 SER A CA 1
ATOM 705 C C . SER A 1 92 ? -0.399 19.625 22.406 1 35.09 92 SER A C 1
ATOM 707 O O . SER A 1 92 ? 0.475 20.25 21.812 1 35.09 92 SER A O 1
ATOM 709 N N . PHE A 1 93 ? -0.057 18.562 22.438 1 37.19 93 PHE A N 1
ATOM 710 C CA . PHE A 1 93 ? 0.687 18.172 21.25 1 37.19 93 PHE A CA 1
ATOM 711 C C . PHE A 1 93 ? -0.122 18.453 19.984 1 37.19 93 PHE A C 1
ATOM 713 O O . PHE A 1 93 ? -1.067 17.734 19.672 1 37.19 93 PHE A O 1
ATOM 720 N N . HIS A 1 94 ? -0.76 19.781 19.875 1 35.72 94 HIS A N 1
ATOM 721 C CA . HIS A 1 94 ? -1.478 20.422 18.766 1 35.72 94 HIS A CA 1
ATOM 722 C C . HIS A 1 94 ? -1.203 19.703 17.453 1 35.72 94 HIS A C 1
ATOM 724 O O . HIS A 1 94 ? -2.135 19.375 16.703 1 35.72 94 HIS A O 1
ATOM 730 N N . SER A 1 95 ? -0.201 20.641 16.781 1 37.03 95 SER A N 1
ATOM 731 C CA . SER A 1 95 ? -0.1 20.969 15.359 1 37.03 95 SER A CA 1
ATOM 732 C C . SER A 1 95 ? -0.125 19.719 14.492 1 37.03 95 SER A C 1
ATOM 734 O O . SER A 1 95 ? 0.01 18.594 15.008 1 37.03 95 SER A O 1
ATOM 736 N N . GLY A 1 96 ? 0.344 20.031 13.023 1 34.31 96 GLY A N 1
ATOM 737 C CA . GLY A 1 96 ? 0.382 19.609 11.625 1 34.31 96 GLY A CA 1
ATOM 738 C C . GLY A 1 96 ? 0.873 18.188 11.438 1 34.31 96 GLY A C 1
ATOM 739 O O . GLY A 1 96 ? 0.211 17.375 10.781 1 34.31 96 GLY A O 1
ATOM 740 N N . THR A 1 97 ? 2.432 18.234 11.234 1 41.62 97 THR A N 1
ATOM 741 C CA . THR A 1 97 ? 3.467 17.312 10.758 1 41.62 97 THR A CA 1
ATOM 742 C C . THR A 1 97 ? 3.424 16 11.531 1 41.62 97 THR A C 1
ATOM 744 O O . THR A 1 97 ? 3.682 15.977 12.742 1 41.62 97 THR A O 1
ATOM 747 N N . MET A 1 98 ? 2.5 15.258 11.508 1 44.34 98 MET A N 1
ATOM 748 C CA . MET A 1 98 ? 2.523 13.859 11.922 1 44.34 98 MET A CA 1
ATOM 749 C C . MET A 1 98 ? 3.949 13.406 12.219 1 44.34 98 MET A C 1
ATOM 751 O O . MET A 1 98 ? 4.766 13.258 11.312 1 44.34 98 MET A O 1
ATOM 755 N N . ALA A 1 99 ? 4.699 13.938 13.109 1 44.16 99 ALA A N 1
ATOM 756 C CA . ALA A 1 99 ? 5.961 13.625 13.773 1 44.16 99 ALA A CA 1
ATOM 757 C C . ALA A 1 99 ? 6.387 12.188 13.5 1 44.16 99 ALA A C 1
ATOM 759 O O . ALA A 1 99 ? 5.555 11.273 13.508 1 44.16 99 ALA A O 1
ATOM 760 N N . HIS A 1 100 ? 7.359 11.977 12.758 1 55.59 100 HIS A N 1
ATOM 761 C CA . HIS A 1 100 ? 8.203 10.789 12.719 1 55.59 100 HIS A CA 1
ATOM 762 C C . HIS A 1 100 ? 8.266 10.117 14.094 1 55.59 100 HIS A C 1
ATOM 764 O O . HIS A 1 100 ? 9.078 10.508 14.938 1 55.59 100 HIS A O 1
ATOM 770 N N . SER A 1 101 ? 7.105 9.414 14.477 1 70.75 101 SER A N 1
ATOM 771 C CA . SER A 1 101 ? 6.879 8.836 15.797 1 70.75 101 SER A CA 1
ATOM 772 C C . SER A 1 101 ? 7.93 7.777 16.125 1 70.75 101 SER A C 1
ATOM 774 O O . SER A 1 101 ? 8.422 7.086 15.234 1 70.75 101 SER A O 1
ATOM 776 N N . THR A 1 102 ? 8.555 8.031 17.203 1 77.25 102 THR A N 1
ATOM 777 C CA . THR A 1 102 ? 9.414 7.004 17.781 1 77.25 102 THR A CA 1
ATOM 778 C C . THR A 1 102 ? 8.844 5.613 17.531 1 77.25 102 THR A C 1
ATOM 780 O O . THR A 1 102 ? 9.578 4.691 17.172 1 77.25 102 THR A O 1
ATOM 783 N N . ILE A 1 103 ? 7.543 5.562 17.531 1 79 103 ILE A N 1
ATOM 784 C CA . ILE A 1 103 ? 6.887 4.27 17.359 1 79 103 ILE A CA 1
ATOM 785 C C . ILE A 1 103 ? 7.035 3.805 15.914 1 79 103 ILE A C 1
ATOM 787 O O . ILE A 1 103 ? 7.344 2.639 15.656 1 79 103 ILE A O 1
ATOM 791 N N . GLY A 1 104 ? 6.832 4.746 15 1 83.25 104 GLY A N 1
ATOM 792 C CA . GLY A 1 104 ? 6.992 4.402 13.594 1 83.25 104 GLY A CA 1
ATOM 793 C C . GLY A 1 104 ? 8.391 3.914 13.258 1 83.25 104 GLY A C 1
ATOM 794 O O . GLY A 1 104 ? 8.547 2.955 12.5 1 83.25 104 GLY A O 1
ATOM 795 N N . ALA A 1 105 ? 9.312 4.535 13.836 1 83.88 105 ALA A N 1
ATOM 796 C CA . ALA A 1 105 ? 10.703 4.168 13.586 1 83.88 105 ALA A CA 1
ATOM 797 C C . ALA A 1 105 ? 11.016 2.785 14.156 1 83.88 105 ALA A C 1
ATOM 799 O O . ALA A 1 105 ? 11.672 1.971 13.492 1 83.88 105 ALA A O 1
ATOM 800 N N . ILE A 1 106 ? 10.508 2.523 15.297 1 83.88 106 ILE A N 1
ATOM 801 C CA . ILE A 1 106 ? 10.75 1.244 15.953 1 83.88 106 ILE A CA 1
ATOM 802 C C . ILE A 1 106 ? 10.078 0.124 15.164 1 83.88 106 ILE A C 1
ATOM 804 O O . ILE A 1 106 ? 10.68 -0.932 14.938 1 83.88 106 ILE A O 1
ATOM 808 N N . ILE A 1 107 ? 8.891 0.414 14.766 1 85.12 107 ILE A N 1
ATOM 809 C CA . ILE A 1 107 ? 8.141 -0.579 14 1 85.12 107 ILE A CA 1
ATOM 810 C C . ILE A 1 107 ? 8.836 -0.839 12.664 1 85.12 107 ILE A C 1
ATOM 812 O O . ILE A 1 107 ? 8.883 -1.978 12.195 1 85.12 107 ILE A O 1
ATOM 816 N N . LEU A 1 108 ? 9.352 0.217 12.102 1 86.75 108 LEU A N 1
ATOM 817 C CA . LEU A 1 108 ? 10.086 0.087 10.844 1 86.75 108 LEU A CA 1
ATOM 818 C C . LEU A 1 108 ? 11.305 -0.804 11.016 1 86.75 108 LEU A C 1
ATOM 820 O O . LEU A 1 108 ? 11.555 -1.689 10.195 1 86.75 108 LEU A O 1
ATOM 824 N N . VAL A 1 109 ? 12.023 -0.603 12.102 1 88.25 109 VAL A N 1
ATOM 825 C CA . VAL A 1 109 ? 13.227 -1.39 12.383 1 88.25 109 VAL A CA 1
ATOM 826 C C . VAL A 1 109 ? 12.844 -2.855 12.586 1 88.25 109 VAL A C 1
ATOM 828 O O . VAL A 1 109 ? 13.5 -3.752 12.055 1 88.25 109 VAL A O 1
ATOM 831 N N . LEU A 1 110 ? 11.789 -3.066 13.258 1 85.81 110 LEU A N 1
ATOM 832 C CA . LEU A 1 110 ? 11.352 -4.43 13.531 1 85.81 110 LEU A CA 1
ATOM 833 C C . LEU A 1 110 ? 10.914 -5.125 12.242 1 85.81 110 LEU A C 1
ATOM 835 O O . LEU A 1 110 ? 11.234 -6.293 12.023 1 85.81 110 LEU A O 1
ATOM 839 N N . ALA A 1 111 ? 10.172 -4.398 11.508 1 86.38 111 ALA A N 1
ATOM 840 C CA . ALA A 1 111 ? 9.711 -4.953 10.242 1 86.38 111 ALA A CA 1
ATOM 841 C C . ALA A 1 111 ? 10.891 -5.309 9.336 1 86.38 111 ALA A C 1
ATOM 843 O O . ALA A 1 111 ? 10.906 -6.375 8.719 1 86.38 111 ALA A O 1
ATOM 844 N N . LEU A 1 112 ? 11.875 -4.461 9.258 1 87.62 112 LEU A N 1
ATOM 845 C CA . LEU A 1 112 ? 13.062 -4.688 8.438 1 87.62 112 LEU A CA 1
ATOM 846 C C . LEU A 1 112 ? 13.891 -5.844 8.977 1 87.62 112 LEU A C 1
ATOM 848 O O . LEU A 1 112 ? 14.484 -6.602 8.203 1 87.62 112 LEU A O 1
ATOM 852 N N . SER A 1 113 ? 13.906 -5.918 10.266 1 84.56 113 SER A N 1
ATOM 853 C CA . SER A 1 113 ? 14.641 -7.016 10.891 1 84.56 113 SER A CA 1
ATOM 854 C C . SER A 1 113 ? 14.008 -8.359 10.562 1 84.56 113 SER A C 1
ATOM 856 O O . SER A 1 113 ? 14.703 -9.328 10.266 1 84.56 113 SER A O 1
ATOM 858 N N . LEU A 1 114 ? 12.727 -8.414 10.648 1 81.44 114 LEU A N 1
ATOM 859 C CA . LEU A 1 114 ? 12.008 -9.641 10.289 1 81.44 114 LEU A CA 1
ATOM 860 C C . LEU A 1 114 ? 12.258 -10.008 8.828 1 81.44 114 LEU A C 1
ATOM 862 O O . LEU A 1 114 ? 12.508 -11.172 8.516 1 81.44 114 LEU A O 1
ATOM 866 N N . HIS A 1 115 ? 12.227 -9.094 8.008 1 82.5 115 HIS A N 1
ATOM 867 C CA . HIS A 1 115 ? 12.484 -9.297 6.586 1 82.5 115 HIS A CA 1
ATOM 868 C C . HIS A 1 115 ? 13.891 -9.836 6.359 1 82.5 115 HIS A C 1
ATOM 870 O O . HIS A 1 115 ? 14.086 -10.773 5.586 1 82.5 115 HIS A O 1
ATOM 876 N N . ALA A 1 116 ? 14.836 -9.258 7.082 1 83.19 116 ALA A N 1
ATOM 877 C CA . ALA A 1 116 ? 16.234 -9.664 6.918 1 83.19 116 ALA A CA 1
ATOM 878 C C . ALA A 1 116 ? 16.438 -11.109 7.352 1 83.19 116 ALA A C 1
ATOM 880 O O . ALA A 1 116 ? 17.203 -11.844 6.734 1 83.19 116 ALA A O 1
ATOM 881 N N . ILE A 1 117 ? 15.773 -11.5 8.32 1 80.38 117 ILE A N 1
ATOM 882 C CA . ILE A 1 117 ? 15.883 -12.867 8.82 1 80.38 117 ILE A CA 1
ATOM 883 C C . ILE A 1 117 ? 15.375 -13.844 7.762 1 80.38 117 ILE A C 1
ATOM 885 O O . ILE A 1 117 ? 16.031 -14.844 7.461 1 80.38 117 ILE A O 1
ATOM 889 N N . PHE A 1 118 ? 14.32 -13.562 7.113 1 80.31 118 PHE A N 1
ATOM 890 C CA . PHE A 1 118 ? 13.703 -14.484 6.16 1 80.31 118 PHE A CA 1
ATOM 891 C C . PHE A 1 118 ? 14.438 -14.445 4.824 1 80.31 118 PHE A C 1
ATOM 893 O O . PHE A 1 118 ? 14.461 -15.438 4.098 1 80.31 118 PHE A O 1
ATOM 900 N N . GLU A 1 119 ? 14.938 -13.312 4.535 1 78.5 119 GLU A N 1
ATOM 901 C CA . GLU A 1 119 ? 15.805 -13.234 3.363 1 78.5 119 GLU A CA 1
ATOM 902 C C . GLU A 1 119 ? 17.016 -14.156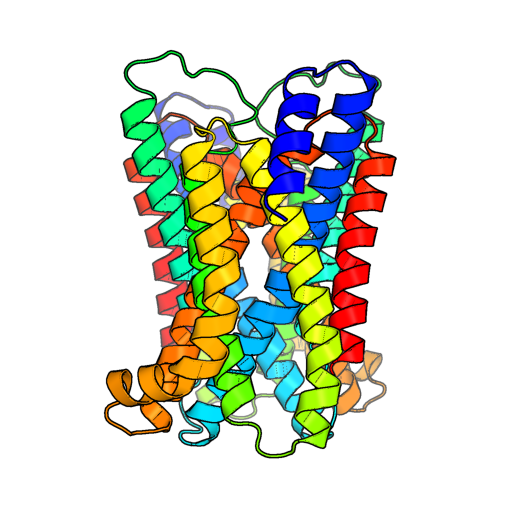 3.502 1 78.5 119 GLU A C 1
ATOM 904 O O . GLU A 1 119 ? 17.406 -14.812 2.539 1 78.5 119 GLU A O 1
ATOM 909 N N . GLY A 1 120 ? 17.609 -14.094 4.637 1 75.19 120 GLY A N 1
ATOM 910 C CA . GLY A 1 120 ? 18.719 -15 4.902 1 75.19 120 GLY A CA 1
ATOM 911 C C . GLY A 1 120 ? 18.328 -16.453 4.777 1 75.19 120 GLY A C 1
ATOM 912 O O . GLY A 1 120 ? 19.109 -17.266 4.262 1 75.19 120 GLY A O 1
ATOM 913 N N . LEU A 1 121 ? 17.172 -16.75 5.129 1 71.44 121 LEU A N 1
ATOM 914 C CA . LEU A 1 121 ? 16.656 -18.109 5.027 1 71.44 121 LEU A CA 1
ATOM 915 C C . LEU A 1 121 ? 16.516 -18.531 3.566 1 71.44 121 LEU A C 1
ATOM 917 O O . LEU A 1 121 ? 16.844 -19.672 3.211 1 71.44 121 LEU A O 1
ATOM 921 N N . SER A 1 122 ? 15.945 -17.641 2.832 1 72.25 122 SER A N 1
ATOM 922 C CA . SER A 1 122 ? 15.773 -17.922 1.411 1 72.25 122 SER A CA 1
ATOM 923 C C . SER A 1 122 ? 17.109 -18.156 0.727 1 72.25 122 SER A C 1
ATOM 925 O O . SER A 1 122 ? 17.219 -19 -0.163 1 72.25 122 SER A O 1
ATOM 927 N N . LEU A 1 123 ? 18.109 -17.469 1.155 1 74 123 LEU A N 1
ATOM 928 C CA . LEU A 1 123 ? 19.438 -17.625 0.596 1 74 123 LEU A CA 1
ATOM 929 C C . LEU A 1 123 ? 20.078 -18.922 1.075 1 74 123 LEU A C 1
ATOM 931 O O . LEU A 1 123 ? 20.891 -19.516 0.358 1 74 123 LEU A O 1
ATOM 935 N N . GLY A 1 124 ? 19.781 -19.234 2.25 1 70.12 124 GLY A N 1
ATOM 936 C CA . GLY A 1 124 ? 20.344 -20.453 2.816 1 70.12 124 GLY A CA 1
ATOM 937 C C . GLY A 1 124 ? 19.875 -21.703 2.115 1 70.12 124 GLY A C 1
ATOM 938 O O . GLY A 1 124 ? 20.531 -22.734 2.166 1 70.12 124 GLY A O 1
ATOM 939 N N . ILE A 1 125 ? 18.75 -21.578 1.502 1 68.19 125 ILE A N 1
ATOM 940 C CA . ILE A 1 125 ? 18.172 -22.75 0.844 1 68.19 125 ILE A CA 1
ATOM 941 C C . ILE A 1 125 ? 18.781 -22.906 -0.549 1 68.19 125 ILE A C 1
ATOM 943 O O . ILE A 1 125 ? 18.75 -24 -1.125 1 68.19 125 ILE A O 1
ATOM 947 N N . ILE A 1 126 ? 19.312 -21.828 -1.039 1 71.44 126 ILE A N 1
ATOM 948 C CA . ILE A 1 126 ? 19.938 -21.906 -2.355 1 71.44 126 ILE A CA 1
ATOM 949 C C . ILE A 1 126 ? 21.219 -22.719 -2.273 1 71.44 126 ILE A C 1
ATOM 951 O O . ILE A 1 126 ? 22.094 -22.438 -1.452 1 71.44 126 ILE A O 1
ATOM 955 N N . SER A 1 127 ? 21.297 -23.703 -3.002 1 72.81 127 SER A N 1
ATOM 956 C CA . SER A 1 127 ? 22.422 -24.625 -2.949 1 72.81 127 SER A CA 1
ATOM 957 C C . SER A 1 127 ? 23.484 -24.25 -3.986 1 72.81 127 SER A C 1
ATOM 959 O O . SER A 1 127 ? 24.656 -24.609 -3.834 1 72.81 127 SER A O 1
ATOM 961 N N . ASP A 1 128 ? 23.125 -23.547 -4.934 1 78.81 128 ASP A N 1
ATOM 962 C CA . ASP A 1 128 ? 24.047 -23.203 -6 1 78.81 128 ASP A CA 1
ATOM 963 C C . ASP A 1 128 ? 24.891 -21.984 -5.629 1 78.81 128 ASP A C 1
ATOM 965 O O . ASP A 1 128 ? 24.359 -20.875 -5.531 1 78.81 128 ASP A O 1
ATOM 969 N N . ILE A 1 129 ? 26.141 -22.203 -5.484 1 77.69 129 ILE A N 1
ATOM 970 C CA . ILE A 1 129 ? 27.062 -21.156 -5.039 1 77.69 129 ILE A CA 1
ATOM 971 C C . ILE A 1 129 ? 27.094 -20.016 -6.059 1 77.69 129 ILE A C 1
ATOM 973 O O . ILE A 1 129 ? 27.25 -18.859 -5.691 1 77.69 129 ILE A O 1
ATOM 977 N N . LYS A 1 130 ? 27.047 -20.406 -7.324 1 78.88 130 LYS A N 1
ATOM 978 C CA . LYS A 1 130 ? 27.062 -19.375 -8.359 1 78.88 130 LYS A CA 1
ATOM 979 C C . LYS A 1 130 ? 25.859 -18.453 -8.219 1 78.88 130 LYS A C 1
ATOM 981 O O . LYS A 1 130 ? 25.984 -17.234 -8.383 1 78.88 130 LYS A O 1
ATOM 986 N N . GLU A 1 131 ? 24.734 -19 -7.848 1 78.19 131 GLU A N 1
ATOM 987 C CA . GLU A 1 131 ? 23.516 -18.219 -7.637 1 78.19 131 GLU A CA 1
ATOM 988 C C . GLU A 1 131 ? 23.641 -17.344 -6.395 1 78.19 131 GLU A C 1
ATOM 990 O O . GLU A 1 131 ? 23.172 -16.203 -6.387 1 78.19 131 GLU A O 1
ATOM 995 N N . ILE A 1 132 ? 24.359 -17.812 -5.477 1 76.56 132 ILE A N 1
ATOM 996 C CA . ILE A 1 132 ? 24.531 -17.078 -4.227 1 76.56 132 ILE A CA 1
ATOM 997 C C . ILE A 1 132 ? 25.422 -15.852 -4.465 1 76.56 132 ILE A C 1
ATOM 999 O O . ILE A 1 132 ? 25.109 -14.758 -3.98 1 76.56 132 ILE A O 1
ATOM 1003 N N . TYR A 1 133 ? 26.422 -16.031 -5.262 1 78.62 133 TYR A N 1
ATOM 1004 C CA . TYR A 1 133 ? 27.328 -14.93 -5.535 1 78.62 133 TYR A CA 1
ATOM 1005 C C . TYR A 1 133 ? 26.641 -13.836 -6.348 1 78.62 133 TYR A C 1
ATOM 1007 O O . TYR A 1 133 ? 26.875 -12.648 -6.129 1 78.62 133 TYR A O 1
ATOM 1015 N N . GLN A 1 134 ? 25.844 -14.328 -7.219 1 77 134 GLN A N 1
ATOM 1016 C CA . GLN A 1 134 ? 25.141 -13.375 -8.062 1 77 134 GLN A CA 1
ATOM 1017 C C . GLN A 1 134 ? 24.188 -12.516 -7.246 1 77 134 GLN A C 1
ATOM 1019 O O . GLN A 1 134 ? 24.078 -11.305 -7.461 1 77 134 GLN A O 1
ATOM 1024 N N . ILE A 1 135 ? 23.625 -13.172 -6.293 1 79.56 135 ILE A N 1
ATOM 1025 C CA . ILE A 1 135 ? 22.609 -12.477 -5.52 1 79.56 135 ILE A CA 1
ATOM 1026 C C . ILE A 1 135 ? 23.281 -11.688 -4.391 1 79.56 135 ILE A C 1
ATOM 1028 O O . ILE A 1 135 ? 22.75 -10.664 -3.945 1 79.56 135 ILE A O 1
ATOM 1032 N N . PHE A 1 136 ? 24.5 -12.117 -4.082 1 80.88 136 PHE A N 1
ATOM 1033 C CA . PHE A 1 136 ? 25.188 -11.523 -2.943 1 80.88 136 PHE A CA 1
ATOM 1034 C C . PHE A 1 136 ? 25.484 -10.055 -3.199 1 80.88 136 PHE A C 1
ATOM 1036 O O . PHE A 1 136 ? 25.25 -9.203 -2.334 1 80.88 136 PHE A O 1
ATOM 1043 N N . GLY A 1 137 ? 26.031 -9.742 -4.301 1 82.19 137 GLY A N 1
ATOM 1044 C CA . GLY A 1 137 ? 26.328 -8.359 -4.629 1 82.19 137 GLY A CA 1
ATOM 1045 C C . GLY A 1 137 ? 25.094 -7.461 -4.605 1 82.19 137 GLY A C 1
ATOM 1046 O O . GLY A 1 137 ? 25.125 -6.383 -4.008 1 82.19 137 GLY A O 1
ATOM 1047 N N . ALA A 1 138 ? 24.125 -7.902 -5.172 1 85.88 138 ALA A N 1
ATOM 1048 C CA . ALA A 1 138 ? 22.875 -7.141 -5.223 1 85.88 138 ALA A CA 1
ATOM 1049 C C . ALA A 1 138 ? 22.266 -6.988 -3.832 1 85.88 138 ALA A C 1
ATOM 1051 O O . ALA A 1 138 ? 21.766 -5.918 -3.48 1 85.88 138 ALA A O 1
ATOM 1052 N N . LEU A 1 139 ? 22.406 -8.016 -3.088 1 85.12 139 LEU A N 1
ATOM 1053 C CA . LEU A 1 139 ? 21.859 -7.996 -1.736 1 85.12 139 LEU A CA 1
ATOM 1054 C C . LEU A 1 139 ? 22.625 -7.027 -0.848 1 85.12 139 LEU A C 1
ATOM 1056 O O . LEU A 1 139 ? 22.031 -6.309 -0.042 1 85.12 139 LEU A O 1
ATOM 1060 N N . LEU A 1 140 ? 23.891 -7.039 -1.021 1 86 140 LEU A N 1
ATOM 1061 C CA . LEU A 1 140 ? 24.734 -6.117 -0.251 1 86 140 LEU A CA 1
ATOM 1062 C C . LEU A 1 140 ? 24.375 -4.668 -0.571 1 86 140 LEU A C 1
ATOM 1064 O O . LEU A 1 140 ? 24.266 -3.84 0.334 1 86 140 LEU A O 1
ATOM 1068 N N . LEU A 1 141 ? 24.234 -4.406 -1.781 1 88.44 141 LEU A N 1
ATOM 1069 C CA . LEU A 1 141 ? 23.875 -3.053 -2.197 1 88.44 141 LEU A CA 1
ATOM 1070 C C . LEU A 1 141 ? 22.484 -2.678 -1.68 1 88.44 141 LEU A C 1
ATOM 1072 O O . LEU A 1 141 ? 22.281 -1.561 -1.198 1 88.44 141 LEU A O 1
ATOM 1076 N N . HIS A 1 142 ? 21.641 -3.535 -1.805 1 88.88 142 HIS A N 1
ATOM 1077 C CA . HIS A 1 142 ? 20.281 -3.338 -1.331 1 88.88 142 HIS A CA 1
ATOM 1078 C C . HIS A 1 142 ? 20.25 -3.021 0.161 1 88.88 142 HIS A C 1
ATOM 1080 O O . HIS A 1 142 ? 19.594 -2.068 0.587 1 88.88 142 HIS A O 1
ATOM 1086 N N . LYS A 1 143 ? 21.062 -3.732 0.918 1 88.38 143 LYS A N 1
ATOM 1087 C CA . LYS A 1 143 ? 21.109 -3.545 2.365 1 88.38 143 LYS A CA 1
ATOM 1088 C C . LYS A 1 143 ? 21.797 -2.234 2.73 1 88.38 143 LYS A C 1
ATOM 1090 O O . LYS A 1 143 ? 21.438 -1.583 3.709 1 88.38 143 LYS A O 1
ATOM 1095 N N . MET A 1 144 ? 22.688 -1.877 1.979 1 90.12 144 MET A N 1
ATOM 1096 C CA . MET A 1 144 ? 23.375 -0.605 2.207 1 90.12 144 MET A CA 1
ATOM 1097 C C . MET A 1 144 ? 22.422 0.567 1.979 1 90.12 144 MET A C 1
ATOM 1099 O O . MET A 1 144 ? 22.406 1.521 2.758 1 90.12 144 MET A O 1
ATOM 1103 N N . LEU A 1 145 ? 21.703 0.445 0.968 1 91.69 145 LEU A N 1
ATOM 1104 C CA . LEU A 1 145 ? 20.766 1.512 0.639 1 91.69 145 LEU A CA 1
ATOM 1105 C C . LEU A 1 145 ? 19.656 1.611 1.69 1 91.69 145 LEU A C 1
ATOM 1107 O O . LEU A 1 145 ? 19.328 2.709 2.137 1 91.69 145 LEU A O 1
ATOM 1111 N N . ILE A 1 146 ? 19.141 0.53 2.113 1 90.88 146 ILE A N 1
ATOM 1112 C CA . ILE A 1 146 ? 18.094 0.499 3.131 1 90.88 146 ILE A CA 1
ATOM 1113 C C . ILE A 1 146 ? 18.656 1.003 4.461 1 90.88 146 ILE A C 1
ATOM 1115 O O . ILE A 1 146 ? 18 1.784 5.156 1 90.88 146 ILE A O 1
ATOM 1119 N N . GLY A 1 147 ? 19.875 0.503 4.738 1 89.62 147 GLY A N 1
ATOM 1120 C CA . GLY A 1 147 ? 20.516 0.949 5.965 1 89.62 147 GLY A CA 1
ATOM 1121 C C . GLY A 1 147 ? 20.75 2.447 6.008 1 89.62 147 GLY A C 1
ATOM 1122 O O . GLY A 1 147 ? 20.516 3.086 7.039 1 89.62 147 GLY A O 1
ATOM 1123 N N . PHE A 1 148 ? 21.188 2.91 4.934 1 89.69 148 PHE A N 1
ATOM 1124 C CA . PHE A 1 148 ? 21.422 4.348 4.828 1 89.69 148 PHE A CA 1
ATOM 1125 C C . PHE A 1 148 ? 20.125 5.113 5.047 1 89.69 148 PHE A C 1
ATOM 1127 O O . PHE A 1 148 ? 20.078 6.082 5.812 1 89.69 148 PHE A O 1
ATOM 1134 N N . SER A 1 149 ? 19.078 4.719 4.395 1 91 149 SER A N 1
ATOM 1135 C CA . SER A 1 149 ? 17.781 5.371 4.504 1 91 149 SER A CA 1
ATOM 1136 C C . SER A 1 149 ? 17.219 5.262 5.918 1 91 149 SER A C 1
ATOM 1138 O O . SER A 1 149 ? 16.625 6.211 6.438 1 91 149 SER A O 1
ATOM 1140 N N . LEU A 1 150 ? 17.391 4.152 6.48 1 89.88 150 LEU A N 1
ATOM 1141 C CA . LEU A 1 150 ? 16.938 3.939 7.855 1 89.88 150 LEU A CA 1
ATOM 1142 C C . LEU A 1 150 ? 17.703 4.848 8.82 1 89.88 150 LEU A C 1
ATOM 1144 O O . LEU A 1 150 ? 17.109 5.398 9.75 1 89.88 150 LEU A O 1
ATOM 1148 N N . GLY A 1 151 ? 18.969 4.961 8.578 1 88.12 151 GLY A N 1
ATOM 1149 C CA . GLY A 1 151 ? 19.766 5.848 9.398 1 88.12 151 GLY A CA 1
ATOM 1150 C C . GLY A 1 151 ? 19.281 7.281 9.391 1 88.12 151 GLY A C 1
ATOM 1151 O O . GLY A 1 151 ? 19.172 7.922 10.438 1 88.12 151 GLY A O 1
ATOM 1152 N N . ILE A 1 152 ? 18.984 7.707 8.234 1 86.44 152 ILE A N 1
ATOM 1153 C CA . ILE A 1 152 ? 18.484 9.07 8.094 1 86.44 152 ILE A CA 1
ATOM 1154 C C . ILE A 1 152 ? 17.172 9.227 8.859 1 86.44 152 ILE A C 1
ATOM 1156 O O . ILE A 1 152 ? 16.984 10.219 9.57 1 86.44 152 ILE A O 1
ATOM 1160 N N . ARG A 1 153 ? 16.328 8.273 8.758 1 84.62 153 ARG A N 1
ATOM 1161 C CA . ARG A 1 153 ? 15.039 8.312 9.438 1 84.62 153 ARG A CA 1
ATOM 1162 C C . ARG A 1 153 ? 15.219 8.289 10.953 1 84.62 153 ARG A C 1
ATOM 1164 O O . ARG A 1 153 ? 14.516 9 11.68 1 84.62 153 ARG A O 1
ATOM 1171 N N . LEU A 1 154 ? 16.109 7.496 11.398 1 87 154 LEU A N 1
ATOM 1172 C CA . LEU A 1 154 ? 16.328 7.355 12.828 1 87 154 LEU A CA 1
ATOM 1173 C C . LEU A 1 154 ? 16.906 8.641 13.422 1 87 154 LEU A C 1
ATOM 1175 O O . LEU A 1 154 ? 16.531 9.039 14.523 1 87 154 LEU A O 1
ATOM 1179 N N . VAL A 1 155 ? 17.766 9.25 12.68 1 83.69 155 VAL A N 1
ATOM 1180 C CA . VAL A 1 155 ? 18.422 10.469 13.156 1 83.69 155 VAL A CA 1
ATOM 1181 C C . VAL A 1 155 ? 17.406 11.617 13.188 1 83.69 155 VAL A C 1
ATOM 1183 O O . VAL A 1 155 ? 17.531 12.523 14.016 1 83.69 155 VAL A O 1
ATOM 1186 N N . GLN A 1 156 ? 16.406 11.516 12.312 1 79 156 GLN A N 1
ATOM 1187 C CA . GLN A 1 156 ? 15.391 12.562 12.266 1 79 156 GLN A CA 1
ATOM 1188 C C . GLN A 1 156 ? 14.336 12.352 13.352 1 79 156 GLN A C 1
ATOM 1190 O O . GLN A 1 156 ? 13.578 13.266 13.672 1 79 156 GLN A O 1
ATOM 1195 N N . SER A 1 157 ? 14.273 11.242 13.867 1 78.88 157 SER A N 1
ATOM 1196 C CA . SER A 1 157 ? 13.312 10.938 14.93 1 78.88 157 SER A CA 1
ATOM 1197 C C . SER A 1 157 ? 13.781 11.484 16.266 1 78.88 157 SER A C 1
ATOM 1199 O O . SER A 1 157 ? 14.992 11.609 16.516 1 78.88 157 SER A O 1
ATOM 1201 N N . PRO A 1 158 ? 12.852 11.922 17.109 1 78.19 158 PRO A N 1
ATOM 1202 C CA . PRO A 1 158 ? 13.234 12.484 18.406 1 78.19 158 PRO A CA 1
ATOM 1203 C C . PRO A 1 158 ? 13.711 11.43 19.391 1 78.19 158 PRO A C 1
ATOM 1205 O O . PRO A 1 158 ? 13.57 11.602 20.609 1 78.19 158 PRO A O 1
ATOM 1208 N N . MET A 1 159 ? 14.375 10.508 19.016 1 80.56 159 MET A N 1
ATOM 1209 C CA . MET A 1 159 ? 14.852 9.43 19.859 1 80.56 159 MET A CA 1
ATOM 1210 C C . MET A 1 159 ? 16.234 9.742 20.438 1 80.56 159 MET A C 1
ATOM 1212 O O . MET A 1 159 ? 16.969 10.539 19.859 1 80.56 159 MET A O 1
ATOM 1216 N N . LYS A 1 160 ? 16.516 9.148 21.672 1 84.75 160 LYS A N 1
ATOM 1217 C CA . LYS A 1 160 ? 17.844 9.266 22.266 1 84.75 160 LYS A CA 1
ATOM 1218 C C . LYS A 1 160 ? 18.906 8.578 21.406 1 84.75 160 LYS A C 1
ATOM 1220 O O . LYS A 1 160 ? 18.594 7.629 20.672 1 84.75 160 LYS A O 1
ATOM 1225 N N . THR A 1 161 ? 20.047 9.062 21.438 1 84.75 161 THR A N 1
ATOM 1226 C CA . THR A 1 161 ? 21.141 8.547 20.641 1 84.75 161 THR A CA 1
ATOM 1227 C C . THR A 1 161 ? 21.359 7.062 20.906 1 84.75 161 THR A C 1
ATOM 1229 O O . THR A 1 161 ? 21.625 6.293 19.969 1 84.75 161 THR A O 1
ATOM 1232 N N . ILE A 1 162 ? 21.219 6.645 22.094 1 87.12 162 ILE A N 1
ATOM 1233 C CA . ILE A 1 162 ? 21.453 5.246 22.453 1 87.12 162 ILE A CA 1
ATOM 1234 C C . ILE A 1 162 ? 20.406 4.367 21.766 1 87.12 162 ILE A C 1
ATOM 1236 O O . ILE A 1 162 ? 20.719 3.258 21.312 1 87.12 162 ILE A O 1
ATOM 1240 N N . THR A 1 163 ? 19.219 4.836 21.688 1 85.88 163 THR A N 1
ATOM 1241 C CA . THR A 1 163 ? 18.156 4.082 21.047 1 85.88 163 THR A CA 1
ATOM 1242 C C . THR A 1 163 ? 18.422 3.941 19.547 1 85.88 163 THR A C 1
ATOM 1244 O O . THR A 1 163 ? 18.172 2.885 18.969 1 85.88 163 THR A O 1
ATOM 1247 N N . ILE A 1 164 ? 18.906 4.98 19 1 87.88 164 ILE A N 1
ATOM 1248 C CA . ILE A 1 164 ? 19.25 4.965 17.578 1 87.88 164 ILE A CA 1
ATOM 1249 C C . ILE A 1 164 ? 20.344 3.924 17.328 1 87.88 164 ILE A C 1
ATOM 1251 O O . ILE A 1 164 ? 20.234 3.137 16.375 1 87.88 164 ILE A O 1
ATOM 1255 N N . ILE A 1 165 ? 21.297 3.883 18.203 1 87.31 165 ILE A N 1
ATOM 1256 C CA . ILE A 1 165 ? 22.422 2.957 18.062 1 87.31 165 ILE A CA 1
ATOM 1257 C C . ILE A 1 165 ? 21.922 1.521 18.219 1 87.31 165 ILE A C 1
ATOM 1259 O O . ILE A 1 165 ? 22.312 0.639 17.438 1 87.31 165 ILE A O 1
ATOM 1263 N N . ILE A 1 166 ? 21.109 1.312 19.109 1 88.31 166 ILE A N 1
ATOM 1264 C CA . ILE A 1 166 ? 20.578 -0.023 19.344 1 88.31 166 ILE A CA 1
ATOM 1265 C C . ILE A 1 166 ? 19.766 -0.475 18.125 1 88.31 166 ILE A C 1
ATOM 1267 O O . ILE A 1 166 ? 19.906 -1.614 17.688 1 88.31 166 ILE A O 1
ATOM 1271 N N . CYS A 1 167 ? 18.922 0.394 17.656 1 87.25 167 CYS A N 1
ATOM 1272 C CA . CYS A 1 167 ? 18.109 0.078 16.484 1 87.25 167 CYS A CA 1
ATOM 1273 C C . CYS A 1 167 ? 18.984 -0.271 15.297 1 87.25 167 CYS A C 1
ATOM 1275 O O . CYS A 1 167 ? 18.703 -1.224 14.562 1 87.25 167 CYS A O 1
ATOM 1277 N N . PHE A 1 168 ? 20 0.428 15.148 1 85.31 168 PHE A N 1
ATOM 1278 C CA . PHE A 1 168 ? 20.906 0.187 14.039 1 85.31 168 PHE A CA 1
ATOM 1279 C C . PHE A 1 168 ? 21.641 -1.133 14.219 1 85.31 168 PHE A C 1
ATOM 1281 O O . PHE A 1 168 ? 21.891 -1.85 13.242 1 85.31 168 PHE A O 1
ATOM 1288 N N . CYS A 1 169 ? 22.047 -1.442 15.406 1 86.69 169 CYS A N 1
ATOM 1289 C CA . CYS A 1 169 ? 22.719 -2.699 15.695 1 86.69 169 CYS A CA 1
ATOM 1290 C C . CYS A 1 169 ? 21.812 -3.889 15.43 1 86.69 169 CYS A C 1
ATOM 1292 O O . CYS A 1 169 ? 22.25 -4.906 14.898 1 86.69 169 CYS A O 1
ATOM 1294 N N . ILE A 1 170 ? 20.672 -3.701 15.805 1 86 170 ILE A N 1
ATOM 1295 C CA . ILE A 1 170 ? 19.703 -4.758 15.555 1 86 170 ILE A CA 1
ATOM 1296 C C . ILE A 1 170 ? 19.547 -4.98 14.055 1 86 170 ILE A C 1
ATOM 1298 O O . ILE A 1 170 ? 19.547 -6.121 13.586 1 86 170 ILE A O 1
ATOM 1302 N N . PHE A 1 171 ? 19.438 -3.928 13.375 1 85.69 171 PHE A N 1
ATOM 1303 C CA . PHE A 1 171 ? 19.297 -4.012 11.93 1 85.69 171 PHE A CA 1
ATOM 1304 C C . PHE A 1 171 ? 20.516 -4.676 11.305 1 85.69 171 PHE A C 1
ATOM 1306 O O . PHE A 1 171 ? 20.391 -5.555 10.445 1 85.69 171 PHE A O 1
ATOM 1313 N N . ALA A 1 172 ? 21.672 -4.266 11.68 1 81 172 ALA A N 1
ATOM 1314 C CA . ALA A 1 172 ? 22.906 -4.805 11.133 1 81 172 ALA A CA 1
ATOM 1315 C C . ALA A 1 172 ? 23.094 -6.266 11.531 1 81 172 ALA A C 1
ATOM 1317 O O . ALA A 1 172 ? 23.594 -7.07 10.734 1 81 172 ALA A O 1
ATOM 1318 N N . GLY A 1 173 ? 22.688 -6.664 12.617 1 82.62 173 GLY A N 1
ATOM 1319 C CA . GLY A 1 173 ? 22.844 -8.016 13.133 1 82.62 173 GLY A CA 1
ATOM 1320 C C . GLY A 1 173 ? 21.891 -9.008 12.508 1 82.62 173 GLY A C 1
ATOM 1321 O O . GLY A 1 173 ? 22.203 -10.195 12.391 1 82.62 173 GLY A O 1
ATOM 1322 N N . GLN A 1 174 ? 20.828 -8.578 12.133 1 79.38 174 GLN A N 1
ATOM 1323 C CA . GLN A 1 174 ? 19.812 -9.492 11.625 1 79.38 174 GLN A CA 1
ATOM 1324 C C . GLN A 1 174 ? 20.25 -10.133 10.312 1 79.38 174 GLN A C 1
ATOM 1326 O O . GLN A 1 174 ? 19.906 -11.281 10.039 1 79.38 174 GLN A O 1
ATOM 1331 N N . VAL A 1 175 ? 21 -9.438 9.531 1 71.44 175 VAL A N 1
ATOM 1332 C CA . VAL A 1 175 ? 21.5 -10.008 8.289 1 71.44 175 VAL A CA 1
ATOM 1333 C C . VAL A 1 175 ? 22.375 -11.219 8.594 1 71.44 175 VAL A C 1
ATOM 1335 O O . VAL A 1 175 ? 22.297 -12.242 7.914 1 71.44 175 VAL A O 1
ATOM 1338 N N . VAL A 1 176 ? 23.109 -11.102 9.594 1 73.75 176 VAL A N 1
ATOM 1339 C CA . VAL A 1 176 ? 24 -12.172 10.016 1 73.75 176 VAL A CA 1
ATOM 1340 C C . VAL A 1 176 ? 23.203 -13.312 10.633 1 73.75 176 VAL A C 1
ATOM 1342 O O . VAL A 1 176 ? 23.406 -14.477 10.297 1 73.75 176 VAL A O 1
ATOM 1345 N N . ILE A 1 177 ? 22.25 -12.977 11.367 1 76.56 177 ILE A N 1
ATOM 1346 C CA . ILE A 1 177 ? 21.406 -13.969 12.039 1 76.56 177 ILE A CA 1
ATOM 1347 C C . ILE A 1 177 ? 20.594 -14.742 11.008 1 76.56 177 ILE A C 1
ATOM 1349 O O . ILE A 1 177 ? 20.5 -15.969 11.07 1 76.56 177 ILE A O 1
ATOM 1353 N N . GLY A 1 178 ? 20 -14.078 10.125 1 71.31 178 GLY A N 1
ATOM 1354 C CA . GLY A 1 178 ? 19.203 -14.719 9.094 1 71.31 178 GLY A CA 1
ATOM 1355 C C . GLY A 1 178 ? 20 -15.695 8.242 1 71.31 178 GLY A C 1
ATOM 1356 O O . GLY A 1 178 ? 19.516 -16.797 7.93 1 71.31 178 GLY A O 1
ATOM 1357 N N . GLY A 1 179 ? 21.141 -15.281 7.852 1 69.31 179 GLY A N 1
ATOM 1358 C CA . GLY A 1 179 ? 22.016 -16.109 7.031 1 69.31 179 GLY A CA 1
ATOM 1359 C C . GLY A 1 179 ? 22.5 -17.359 7.75 1 69.31 179 GLY A C 1
ATOM 1360 O O . GLY A 1 179 ? 22.531 -18.438 7.168 1 69.31 179 GLY A O 1
ATOM 1361 N N . PHE A 1 180 ? 22.766 -17.203 9.016 1 71.25 180 PHE A N 1
ATOM 1362 C CA . PHE A 1 180 ? 23.391 -18.312 9.719 1 71.25 180 PHE A CA 1
ATOM 1363 C C . PHE A 1 180 ? 22.359 -19.094 10.516 1 71.25 180 PHE A C 1
ATOM 1365 O O . PHE A 1 180 ? 22.484 -20.312 10.648 1 71.25 180 PHE A O 1
ATOM 1372 N N . CYS A 1 181 ? 21.359 -18.391 10.953 1 69.69 181 CYS A N 1
ATOM 1373 C CA . CYS A 1 181 ? 20.438 -19.047 11.867 1 69.69 181 CYS A CA 1
ATOM 1374 C C . CYS A 1 181 ? 19.062 -19.203 11.234 1 69.69 181 CYS A C 1
ATOM 1376 O O . CYS A 1 181 ? 18.141 -19.75 11.852 1 69.69 181 CYS A O 1
ATOM 1378 N N . GLY A 1 182 ? 18.938 -18.688 10.141 1 66.44 182 GLY A N 1
ATOM 1379 C CA . GLY A 1 182 ? 17.625 -18.703 9.508 1 66.44 182 GLY A CA 1
ATOM 1380 C C . GLY A 1 182 ? 17.047 -20.094 9.367 1 66.44 182 GLY A C 1
ATOM 1381 O O . GLY A 1 182 ? 15.891 -20.328 9.703 1 66.44 182 GLY A O 1
ATOM 1382 N N . LEU A 1 183 ? 17.953 -20.953 8.945 1 65.88 183 LEU A N 1
ATOM 1383 C CA . LEU A 1 183 ? 17.516 -22.328 8.734 1 65.88 183 LEU A CA 1
ATOM 1384 C C . LEU A 1 183 ? 17.172 -23 10.062 1 65.88 183 LEU A C 1
ATOM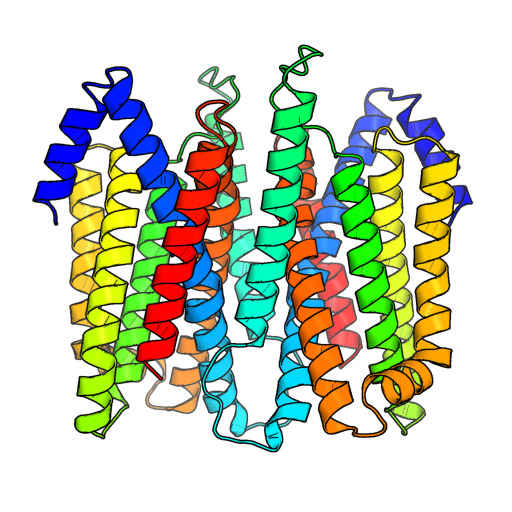 1386 O O . LEU A 1 183 ? 16.203 -23.75 10.156 1 65.88 183 LEU A O 1
ATOM 1390 N N . GLU A 1 184 ? 17.984 -22.719 10.992 1 72.06 184 GLU A N 1
ATOM 1391 C CA . GLU A 1 184 ? 17.734 -23.312 12.297 1 72.06 184 GLU A CA 1
ATOM 1392 C C . GLU A 1 184 ? 16.453 -22.781 12.922 1 72.06 184 GLU A C 1
ATOM 1394 O O . GLU A 1 184 ? 15.688 -23.531 13.531 1 72.06 184 GLU A O 1
ATOM 1399 N N . ILE A 1 185 ? 16.266 -21.578 12.742 1 69.38 185 ILE A N 1
ATOM 1400 C CA . ILE A 1 185 ? 15.07 -20.938 13.273 1 69.38 185 ILE A CA 1
ATOM 1401 C C . ILE A 1 185 ? 13.828 -21.516 12.594 1 69.38 185 ILE A C 1
ATOM 1403 O O . ILE A 1 185 ? 12.828 -21.797 13.258 1 69.38 185 ILE A O 1
ATOM 1407 N N . LEU A 1 186 ? 13.969 -21.719 11.391 1 68.81 186 LEU A N 1
ATOM 1408 C CA . LEU A 1 186 ? 12.836 -22.25 10.648 1 68.81 186 LEU A CA 1
ATOM 1409 C C . LEU A 1 186 ? 12.562 -23.703 11.039 1 68.81 186 LEU A C 1
ATOM 1411 O O . LEU A 1 186 ? 11.406 -24.109 11.148 1 68.81 186 LEU A O 1
ATOM 1415 N N . ASN A 1 187 ? 13.609 -24.359 11.25 1 73.19 187 ASN A N 1
ATOM 1416 C CA . ASN A 1 187 ? 13.453 -25.734 11.688 1 73.19 187 ASN A CA 1
ATOM 1417 C C . ASN A 1 187 ? 12.805 -25.828 13.062 1 73.19 187 ASN A C 1
ATOM 1419 O O . ASN A 1 187 ? 11.969 -26.703 13.305 1 73.19 187 ASN A O 1
ATOM 1423 N N . LEU A 1 188 ? 13.141 -24.891 13.859 1 70.5 188 LEU A N 1
ATOM 1424 C CA . LEU A 1 188 ? 12.586 -24.859 15.211 1 70.5 188 LEU A CA 1
ATOM 1425 C C . LEU A 1 188 ? 11.117 -24.469 15.18 1 70.5 188 LEU A C 1
ATOM 1427 O O . LEU A 1 188 ? 10.305 -25.031 15.914 1 70.5 188 LEU A O 1
ATOM 1431 N N . LEU A 1 189 ? 10.82 -23.609 14.328 1 68.38 189 LEU A N 1
ATOM 1432 C CA . LEU A 1 189 ? 9.469 -23.078 14.281 1 68.38 189 LEU A CA 1
ATOM 1433 C C . LEU A 1 189 ? 8.531 -24.016 13.531 1 68.38 189 LEU A C 1
ATOM 1435 O O . LEU A 1 189 ? 7.344 -24.094 13.844 1 68.38 189 LEU A O 1
ATOM 1439 N N . SER A 1 190 ? 9 -24.703 12.539 1 69.44 190 SER A N 1
ATOM 1440 C CA . SER A 1 190 ? 8.172 -25.5 11.648 1 69.44 190 SER A CA 1
ATOM 1441 C C . SER A 1 190 ? 8.164 -26.969 12.078 1 69.44 190 SER A C 1
ATOM 1443 O O . SER A 1 190 ? 7.414 -27.781 11.531 1 69.44 190 SER A O 1
ATOM 1445 N N . GLY A 1 191 ? 8.875 -27.328 13.125 1 70.25 191 GLY A N 1
ATOM 1446 C CA . GLY A 1 191 ? 8.969 -28.719 13.539 1 70.25 191 GLY A CA 1
ATOM 1447 C C . GLY A 1 191 ? 9.586 -29.609 12.484 1 70.25 191 GLY A C 1
ATOM 1448 O O . GLY A 1 191 ? 9.234 -30.797 12.383 1 70.25 191 GLY A O 1
ATOM 1449 N N . GLY A 1 192 ? 10.266 -28.922 11.664 1 68.81 192 GLY A N 1
ATOM 1450 C CA . GLY A 1 192 ? 10.977 -29.719 10.68 1 68.81 192 GLY A CA 1
ATOM 1451 C C . GLY A 1 192 ? 10.242 -29.828 9.352 1 68.81 192 GLY A C 1
ATOM 1452 O O . GLY A 1 192 ? 10.781 -30.359 8.383 1 68.81 192 GLY A O 1
ATOM 1453 N N . SER A 1 193 ? 9.055 -29.406 9.344 1 77.81 193 SER A N 1
ATOM 1454 C CA . SER A 1 193 ? 8.312 -29.484 8.086 1 77.81 193 SER A CA 1
ATOM 1455 C C . SER A 1 193 ? 8.602 -28.266 7.203 1 77.81 193 SER A C 1
ATOM 1457 O O . SER A 1 193 ? 8.453 -27.125 7.637 1 77.81 193 SER A O 1
ATOM 1459 N N . LEU A 1 194 ? 9.094 -28.516 6.094 1 72.19 194 LEU A N 1
ATOM 1460 C CA . LEU A 1 194 ? 9.438 -27.469 5.129 1 72.19 194 LEU A CA 1
ATOM 1461 C C . LEU A 1 194 ? 8.203 -26.688 4.719 1 72.19 194 LEU A C 1
ATOM 1463 O O . LEU A 1 194 ? 8.281 -25.469 4.52 1 72.19 194 LEU A O 1
ATOM 1467 N N . TYR A 1 195 ? 7.16 -27.375 4.758 1 76.81 195 TYR A N 1
ATOM 1468 C CA . TYR A 1 195 ? 5.906 -26.734 4.387 1 76.81 195 TYR A CA 1
ATOM 1469 C C . TYR A 1 195 ? 5.492 -25.703 5.426 1 76.81 195 TYR A C 1
ATOM 1471 O O . TYR A 1 195 ? 5.176 -24.562 5.086 1 76.81 195 TYR A O 1
ATOM 1479 N N . GLN A 1 196 ? 5.516 -26.125 6.59 1 80 196 GLN A N 1
ATOM 1480 C CA . GLN A 1 196 ? 5.133 -25.219 7.672 1 80 196 GLN A CA 1
ATOM 1481 C C . GLN A 1 196 ? 6.102 -24.047 7.781 1 80 196 GLN A C 1
ATOM 1483 O O . GLN A 1 196 ? 5.688 -22.922 8.062 1 80 196 GLN A O 1
ATOM 1488 N N . ALA A 1 197 ? 7.305 -24.328 7.527 1 77.38 197 ALA A N 1
ATOM 1489 C CA . ALA A 1 197 ? 8.328 -23.281 7.582 1 77.38 197 ALA A CA 1
ATOM 1490 C C . ALA A 1 197 ? 8.086 -22.219 6.512 1 77.38 197 ALA A C 1
ATOM 1492 O O . ALA A 1 197 ? 8.195 -21.031 6.781 1 77.38 197 ALA A O 1
ATOM 1493 N N . THR A 1 198 ? 7.719 -22.688 5.41 1 78.94 198 THR A N 1
ATOM 1494 C CA . THR A 1 198 ? 7.492 -21.781 4.289 1 78.94 198 THR A CA 1
ATOM 1495 C C . THR A 1 198 ? 6.246 -20.938 4.523 1 78.94 198 THR A C 1
ATOM 1497 O O . THR A 1 198 ? 6.23 -19.75 4.203 1 78.94 198 THR A O 1
ATOM 1500 N N . LEU A 1 199 ? 5.324 -21.5 5.156 1 82.62 199 LEU A N 1
ATOM 1501 C CA . LEU A 1 199 ? 4.082 -20.781 5.434 1 82.62 199 LEU A CA 1
ATOM 1502 C C . LEU A 1 199 ? 4.305 -19.688 6.48 1 82.62 199 LEU A C 1
ATOM 1504 O O . LEU A 1 199 ? 3.82 -18.562 6.324 1 82.62 199 LEU A O 1
ATOM 1508 N N . ILE A 1 200 ? 5.031 -20.094 7.41 1 83.25 200 ILE A N 1
ATOM 1509 C CA . ILE A 1 200 ? 5.316 -19.141 8.484 1 83.25 200 ILE A CA 1
ATOM 1510 C C . ILE A 1 200 ? 6.164 -18 7.941 1 83.25 200 ILE A C 1
ATOM 1512 O O . ILE A 1 200 ? 5.914 -16.828 8.258 1 83.25 200 ILE A O 1
ATOM 1516 N N . SER A 1 201 ? 7.082 -18.344 7.137 1 83.31 201 SER A N 1
ATOM 1517 C CA . SER A 1 201 ? 7.953 -17.328 6.539 1 83.31 201 SER A CA 1
ATOM 1518 C C . SER A 1 201 ? 7.16 -16.375 5.652 1 83.31 201 SER A C 1
ATOM 1520 O O . SER A 1 201 ? 7.336 -15.164 5.73 1 83.31 201 SER A O 1
ATOM 1522 N N . ALA A 1 202 ? 6.281 -16.922 4.887 1 86.56 202 ALA A N 1
ATOM 1523 C CA . ALA A 1 202 ? 5.484 -16.109 3.973 1 86.56 202 ALA A CA 1
ATOM 1524 C C . ALA A 1 202 ? 4.555 -15.18 4.738 1 86.56 202 ALA A C 1
ATOM 1526 O O . ALA A 1 202 ? 4.445 -13.992 4.406 1 86.56 202 ALA A O 1
ATOM 1527 N N . CYS A 1 203 ? 3.963 -15.672 5.785 1 87.88 203 CYS A N 1
ATOM 1528 C CA . CYS A 1 203 ? 3.027 -14.883 6.574 1 87.88 203 CYS A CA 1
ATOM 1529 C C . CYS A 1 203 ? 3.754 -13.781 7.34 1 87.88 203 CYS A C 1
ATOM 1531 O O . CYS A 1 203 ? 3.271 -12.648 7.418 1 87.88 203 CYS A O 1
ATOM 1533 N N . ALA A 1 204 ? 4.852 -14.164 7.859 1 87.31 204 ALA A N 1
ATOM 1534 C CA . ALA A 1 204 ? 5.633 -13.18 8.602 1 87.31 204 ALA A CA 1
ATOM 1535 C C . ALA A 1 204 ? 6.129 -12.07 7.684 1 87.31 204 ALA A C 1
ATOM 1537 O O . ALA A 1 204 ? 6.09 -10.891 8.047 1 87.31 204 ALA A O 1
ATOM 1538 N N . GLN A 1 205 ? 6.566 -12.438 6.574 1 89.25 205 GLN A N 1
ATOM 1539 C CA . GLN A 1 205 ? 7.039 -11.453 5.605 1 89.25 205 GLN A CA 1
ATOM 1540 C C . GLN A 1 205 ? 5.895 -10.562 5.121 1 89.25 205 GLN A C 1
ATOM 1542 O O . GLN A 1 205 ? 6.082 -9.367 4.898 1 89.25 205 GLN A O 1
ATOM 1547 N N . ALA A 1 206 ? 4.746 -11.172 4.934 1 93 206 ALA A N 1
ATOM 1548 C CA . ALA A 1 206 ? 3.572 -10.406 4.527 1 93 206 ALA A CA 1
ATOM 1549 C C . ALA A 1 206 ? 3.188 -9.391 5.602 1 93 206 ALA A C 1
ATOM 1551 O O . ALA A 1 206 ? 2.865 -8.242 5.285 1 93 206 ALA A O 1
ATOM 1552 N N . LEU A 1 207 ? 3.248 -9.828 6.816 1 92 207 LEU A N 1
ATOM 1553 C CA . LEU A 1 207 ? 2.975 -8.922 7.922 1 92 207 LEU A CA 1
ATOM 1554 C C . LEU A 1 207 ? 3.967 -7.766 7.938 1 92 207 LEU A C 1
ATOM 1556 O O . LEU A 1 207 ? 3.58 -6.613 8.133 1 92 207 LEU A O 1
ATOM 1560 N N . ALA A 1 208 ? 5.188 -8.125 7.754 1 90.38 208 ALA A N 1
ATOM 1561 C CA . ALA A 1 208 ? 6.227 -7.098 7.695 1 90.38 208 ALA A CA 1
ATOM 1562 C C . ALA A 1 208 ? 5.98 -6.133 6.543 1 90.38 208 ALA A C 1
ATOM 1564 O O . ALA A 1 208 ? 6.18 -4.922 6.684 1 90.38 208 ALA A O 1
ATOM 1565 N N . CYS A 1 209 ? 5.578 -6.656 5.453 1 93.06 209 CYS A N 1
ATOM 1566 C CA . CYS A 1 209 ? 5.277 -5.836 4.285 1 93.06 209 CYS A CA 1
ATOM 1567 C C . CYS A 1 209 ? 4.188 -4.82 4.598 1 93.06 209 CYS A C 1
ATOM 1569 O O . CYS A 1 209 ? 4.32 -3.641 4.262 1 93.06 209 CYS A O 1
ATOM 1571 N N . GLY A 1 210 ? 3.137 -5.262 5.227 1 93.38 210 GLY A N 1
ATOM 1572 C CA . GLY A 1 210 ? 2.057 -4.363 5.605 1 93.38 210 GLY A CA 1
ATOM 1573 C C . GLY A 1 210 ? 2.504 -3.256 6.543 1 93.38 210 GLY A C 1
ATOM 1574 O O . GLY A 1 210 ? 2.102 -2.102 6.383 1 93.38 210 GLY A O 1
ATOM 1575 N N . THR A 1 211 ? 3.264 -3.621 7.473 1 90.19 211 THR A N 1
ATOM 1576 C CA . THR A 1 211 ? 3.797 -2.65 8.422 1 90.19 211 THR A CA 1
ATOM 1577 C C . THR A 1 211 ? 4.672 -1.624 7.711 1 90.19 211 THR A C 1
ATOM 1579 O O . THR A 1 211 ? 4.547 -0.421 7.949 1 90.19 211 THR A O 1
ATOM 1582 N N . PHE A 1 212 ? 5.496 -2.188 6.902 1 90 212 PHE A N 1
ATOM 1583 C CA . PHE A 1 212 ? 6.391 -1.334 6.125 1 90 212 PHE A CA 1
ATOM 1584 C C . PHE A 1 212 ? 5.598 -0.385 5.234 1 90 212 PHE A C 1
ATOM 1586 O O . PHE A 1 212 ? 5.938 0.793 5.113 1 90 212 PHE A O 1
ATOM 1593 N N . LEU A 1 213 ? 4.602 -0.892 4.684 1 91.88 213 LEU A N 1
ATOM 1594 C CA . LEU A 1 213 ? 3.74 -0.101 3.812 1 91.88 213 LEU A CA 1
ATOM 1595 C C . LEU A 1 213 ? 3.115 1.062 4.574 1 91.88 213 LEU A C 1
ATOM 1597 O O . LEU A 1 213 ? 3.109 2.195 4.09 1 91.88 213 LEU A O 1
ATOM 1601 N N . TYR A 1 214 ? 2.643 0.847 5.727 1 91.81 214 TYR A N 1
ATOM 1602 C CA . TYR A 1 214 ? 2.029 1.89 6.539 1 91.81 214 TYR A CA 1
ATOM 1603 C C . TYR A 1 214 ? 3.031 2.992 6.859 1 91.81 214 TYR A C 1
ATOM 1605 O O . TYR A 1 214 ? 2.746 4.176 6.664 1 91.81 214 TYR A O 1
ATOM 1613 N N . VAL A 1 215 ? 4.145 2.615 7.363 1 87.19 215 VAL A N 1
ATOM 1614 C CA . VAL A 1 215 ? 5.141 3.58 7.82 1 87.19 215 VAL A CA 1
ATOM 1615 C C . VAL A 1 215 ? 5.621 4.422 6.641 1 87.19 215 VAL A C 1
ATOM 1617 O O . VAL A 1 215 ? 5.785 5.637 6.762 1 87.19 215 VAL A O 1
ATOM 1620 N N . THR A 1 216 ? 5.859 3.77 5.527 1 88.31 216 THR A N 1
ATOM 1621 C CA . THR A 1 216 ? 6.336 4.473 4.344 1 88.31 216 THR A CA 1
ATOM 1622 C C . THR A 1 216 ? 5.289 5.465 3.844 1 88.31 216 THR A C 1
ATOM 1624 O O . THR A 1 216 ? 5.605 6.621 3.555 1 88.31 216 THR A O 1
ATOM 1627 N N . CYS A 1 217 ? 4.023 5.062 3.861 1 86 217 CYS A N 1
ATOM 1628 C CA . CYS A 1 217 ? 2.971 5.871 3.258 1 86 217 CYS A CA 1
ATOM 1629 C C . CYS A 1 217 ? 2.469 6.93 4.234 1 86 217 CYS A C 1
ATOM 1631 O O . CYS A 1 217 ? 2.047 8.008 3.822 1 86 217 CYS A O 1
ATOM 1633 N N . PHE A 1 218 ? 2.502 6.594 5.496 1 84.5 218 PHE A N 1
ATOM 1634 C CA . PHE A 1 218 ? 1.851 7.512 6.426 1 84.5 218 PHE A CA 1
ATOM 1635 C C . PHE A 1 218 ? 2.881 8.352 7.168 1 84.5 218 PHE A C 1
ATOM 1637 O O . PHE A 1 218 ? 2.561 9.43 7.68 1 84.5 218 PHE A O 1
ATOM 1644 N N . GLU A 1 219 ? 4.023 7.898 7.211 1 82.25 219 GLU A N 1
ATOM 1645 C CA . GLU A 1 219 ? 4.977 8.625 8.039 1 82.25 219 GLU A CA 1
ATOM 1646 C C . GLU A 1 219 ? 6.105 9.219 7.203 1 82.25 219 GLU A C 1
ATOM 1648 O O . GLU A 1 219 ? 6.383 10.414 7.285 1 82.25 219 GLU A O 1
ATOM 1653 N N . ILE A 1 220 ? 6.613 8.5 6.336 1 83.81 220 ILE A N 1
ATOM 1654 C CA . ILE A 1 220 ? 7.828 8.914 5.645 1 83.81 220 ILE A CA 1
ATOM 1655 C C . ILE A 1 220 ? 7.469 9.852 4.492 1 83.81 220 ILE A C 1
ATOM 1657 O O . ILE A 1 220 ? 7.949 10.984 4.434 1 83.81 220 ILE A O 1
ATOM 1661 N N . LEU A 1 221 ? 6.582 9.477 3.633 1 84 221 LEU A N 1
ATOM 1662 C CA . LEU A 1 221 ? 6.305 10.219 2.404 1 84 221 LEU A CA 1
ATOM 1663 C C . LEU A 1 221 ? 5.586 11.523 2.709 1 84 221 LEU A C 1
ATOM 1665 O O . LEU A 1 221 ? 6.016 12.594 2.262 1 84 221 LEU A O 1
ATOM 1669 N N . PRO A 1 222 ? 4.551 11.461 3.523 1 77.38 222 PRO A N 1
ATOM 1670 C CA . PRO A 1 222 ? 3.869 12.734 3.793 1 77.38 222 PRO A CA 1
ATOM 1671 C C . PRO A 1 222 ? 4.746 13.727 4.555 1 77.38 222 PRO A C 1
ATOM 1673 O O . PRO A 1 222 ? 4.652 14.938 4.332 1 77.38 222 PRO A O 1
ATOM 1676 N N . HIS A 1 223 ? 5.508 13.234 5.398 1 74.56 223 HIS A N 1
ATOM 1677 C CA . HIS A 1 223 ? 6.379 14.102 6.18 1 74.56 223 HIS A CA 1
ATOM 1678 C C . HIS A 1 223 ? 7.316 14.898 5.281 1 74.56 223 HIS A C 1
ATOM 1680 O O . HIS A 1 223 ? 7.547 16.094 5.52 1 74.56 223 HIS A O 1
ATOM 1686 N N . GLU A 1 224 ? 7.727 14.352 4.301 1 73.75 224 GLU A N 1
ATOM 1687 C CA . GLU A 1 224 ? 8.734 15.008 3.467 1 73.75 224 GLU A CA 1
ATOM 1688 C C . GLU A 1 224 ? 8.078 15.766 2.314 1 73.75 224 GLU A C 1
ATOM 1690 O O . GLU A 1 224 ? 8.562 16.828 1.908 1 73.75 224 GLU A O 1
ATOM 1695 N N . LEU A 1 225 ? 6.992 15.273 1.867 1 77.94 225 LEU A N 1
ATOM 1696 C CA . LEU A 1 225 ? 6.398 15.852 0.668 1 77.94 225 LEU A CA 1
ATOM 1697 C C . LEU A 1 225 ? 5.48 17.016 1.025 1 77.94 225 LEU A C 1
ATOM 1699 O O . LEU A 1 225 ? 5.16 17.844 0.169 1 77.94 225 LEU A O 1
ATOM 1703 N N . ASN A 1 226 ? 5.066 17.047 2.246 1 72.69 226 ASN A N 1
ATOM 1704 C CA . ASN A 1 226 ? 4.207 18.141 2.674 1 72.69 226 ASN A CA 1
ATOM 1705 C C . ASN A 1 226 ? 5.016 19.406 3.002 1 72.69 226 ASN A C 1
ATOM 1707 O O . ASN A 1 226 ? 4.449 20.469 3.207 1 72.69 226 ASN A O 1
ATOM 1711 N N . GLN A 1 227 ? 6.266 19.234 2.99 1 68.88 227 GLN A N 1
ATOM 1712 C CA . GLN A 1 227 ? 7.094 20.422 3.195 1 68.88 227 GLN A CA 1
ATOM 1713 C C . GLN A 1 227 ? 7.25 21.219 1.902 1 68.88 227 GLN A C 1
ATOM 1715 O O . GLN A 1 227 ? 7.633 20.656 0.869 1 68.88 227 GLN A O 1
ATOM 1720 N N . PRO A 1 228 ? 6.695 22.328 1.939 1 63.38 228 PRO A N 1
ATOM 1721 C CA . PRO A 1 228 ? 6.586 23.172 0.744 1 63.38 228 PRO A CA 1
ATOM 1722 C C . PRO A 1 228 ? 7.941 23.469 0.11 1 63.38 228 PRO A C 1
ATOM 1724 O O . PRO A 1 228 ? 8 23.984 -1.008 1 63.38 228 PRO A O 1
ATOM 1727 N N . THR A 1 229 ? 8.992 22.984 0.643 1 66.38 229 THR A N 1
ATOM 1728 C CA . THR A 1 229 ? 10.266 23.391 0.049 1 66.38 229 THR A CA 1
ATOM 1729 C C . THR A 1 229 ? 10.688 22.406 -1.045 1 66.38 229 THR A C 1
ATOM 1731 O O . THR A 1 229 ? 10.641 21.188 -0.849 1 66.38 229 THR A O 1
ATOM 1734 N N . VAL A 1 230 ? 11.164 22.938 -2.258 1 76.81 230 VAL A N 1
ATOM 1735 C CA . VAL A 1 230 ? 11.812 22.281 -3.393 1 76.81 230 VAL A CA 1
ATOM 1736 C C . VAL A 1 230 ? 11.031 21.031 -3.781 1 76.81 230 VAL A C 1
ATOM 1738 O O . VAL A 1 230 ? 11.578 19.922 -3.768 1 76.81 230 VAL A O 1
ATOM 1741 N N . ARG A 1 231 ? 9.875 21.125 -4.262 1 81.12 231 ARG A N 1
ATOM 1742 C CA . ARG A 1 231 ? 8.969 20.016 -4.57 1 81.12 231 ARG A CA 1
ATOM 1743 C C . ARG A 1 231 ? 9.523 19.156 -5.703 1 81.12 231 ARG A C 1
ATOM 1745 O O . ARG A 1 231 ? 9.562 17.922 -5.594 1 81.12 231 ARG A O 1
ATOM 1752 N N . LEU A 1 232 ? 10.086 19.828 -6.699 1 84 232 LEU A N 1
ATOM 1753 C CA . LEU A 1 232 ? 10.539 19.078 -7.863 1 84 232 LEU A CA 1
ATOM 1754 C C . LEU A 1 232 ? 11.766 18.234 -7.523 1 84 232 LEU A C 1
ATOM 1756 O O . LEU A 1 232 ? 11.812 17.047 -7.848 1 84 232 LEU A O 1
ATOM 1760 N N . PRO A 1 233 ? 12.688 18.844 -6.852 1 88.69 233 PRO A N 1
ATOM 1761 C CA . PRO A 1 233 ? 13.836 18.016 -6.461 1 88.69 233 PRO A CA 1
ATOM 1762 C C . PRO A 1 233 ? 13.445 16.859 -5.551 1 88.69 233 PRO A C 1
ATOM 1764 O O . PRO A 1 233 ? 14.055 15.789 -5.621 1 88.69 233 PRO A O 1
ATOM 1767 N N . LYS A 1 234 ? 12.508 17.016 -4.793 1 90.12 234 LYS A N 1
ATOM 1768 C CA . LYS A 1 234 ? 12.055 15.953 -3.908 1 90.12 234 LYS A CA 1
ATOM 1769 C C . LYS A 1 234 ? 11.461 14.789 -4.703 1 90.12 234 LYS A C 1
ATOM 1771 O O . LYS A 1 234 ? 11.75 13.625 -4.418 1 90.12 234 LYS A O 1
ATOM 1776 N N . LEU A 1 235 ? 10.703 15.164 -5.684 1 90.38 235 LEU A N 1
ATOM 1777 C CA . LEU A 1 235 ? 10.109 14.133 -6.527 1 90.38 235 LEU A CA 1
ATOM 1778 C C . LEU A 1 235 ? 11.188 13.375 -7.301 1 90.38 235 LEU A C 1
ATOM 1780 O O . LEU A 1 235 ? 11.102 12.156 -7.461 1 90.38 235 LEU A O 1
ATOM 1784 N N . ALA A 1 236 ? 12.117 14.109 -7.699 1 92.25 236 ALA A N 1
ATOM 1785 C CA . ALA A 1 236 ? 13.219 13.484 -8.422 1 92.25 236 ALA A CA 1
ATOM 1786 C C . ALA A 1 236 ? 14.008 12.539 -7.516 1 92.25 236 ALA A C 1
ATOM 1788 O O . ALA A 1 236 ? 14.406 11.453 -7.93 1 92.25 236 ALA A O 1
ATOM 1789 N N . CYS A 1 237 ? 14.203 12.969 -6.332 1 93.19 237 CYS A N 1
ATOM 1790 C CA . CYS A 1 237 ? 14.945 12.156 -5.375 1 93.19 237 CYS A CA 1
ATOM 1791 C C . CYS A 1 237 ? 14.156 10.898 -5.008 1 93.19 237 CYS A C 1
ATOM 1793 O O . CYS A 1 237 ? 14.742 9.828 -4.844 1 93.19 237 CYS A O 1
ATOM 1795 N N . LEU A 1 238 ? 12.914 11.094 -4.859 1 94.12 238 LEU A N 1
ATOM 1796 C CA . LEU A 1 238 ? 12.055 9.945 -4.586 1 94.12 238 LEU A CA 1
ATOM 1797 C C . LEU A 1 238 ? 12.141 8.922 -5.711 1 94.12 238 LEU A C 1
ATOM 1799 O O . LEU A 1 238 ? 12.305 7.73 -5.461 1 94.12 238 LEU A O 1
ATOM 1803 N N . LEU A 1 239 ? 12.062 9.43 -6.906 1 94.75 239 LEU A N 1
ATOM 1804 C CA . LEU A 1 239 ? 12.117 8.562 -8.078 1 94.75 239 LEU A CA 1
ATOM 1805 C C . LEU A 1 239 ? 13.484 7.902 -8.195 1 94.75 239 LEU A C 1
ATOM 1807 O O . LEU A 1 239 ? 13.586 6.73 -8.57 1 94.75 239 LEU A O 1
ATOM 1811 N N . LEU A 1 240 ? 14.469 8.641 -7.91 1 95.31 240 LEU A N 1
ATOM 1812 C CA . LEU A 1 240 ? 15.82 8.109 -7.98 1 95.31 240 LEU A CA 1
ATOM 1813 C C . LEU A 1 240 ? 16 6.961 -6.992 1 95.31 240 LEU A C 1
ATOM 1815 O O . LEU A 1 240 ? 16.578 5.926 -7.34 1 95.31 240 LEU A O 1
ATOM 1819 N N . GLY A 1 241 ? 15.609 7.191 -5.797 1 95.44 241 GLY A N 1
ATOM 1820 C CA . GLY A 1 241 ? 15.672 6.105 -4.832 1 95.44 241 GLY A CA 1
ATOM 1821 C C . GLY A 1 241 ? 14.906 4.871 -5.273 1 95.44 241 GLY A C 1
ATOM 1822 O O . GLY A 1 241 ? 15.414 3.75 -5.156 1 95.44 241 GLY A O 1
ATOM 1823 N N . PHE A 1 242 ? 13.734 5.141 -5.816 1 95.56 242 PHE A N 1
ATOM 1824 C CA . PHE A 1 242 ? 12.898 4.051 -6.305 1 95.56 242 PHE A CA 1
ATOM 1825 C C . PHE A 1 242 ? 13.586 3.309 -7.445 1 95.56 242 PHE A C 1
ATOM 1827 O O . PHE A 1 242 ? 13.641 2.076 -7.449 1 95.56 242 PHE A O 1
ATOM 1834 N N . LEU A 1 243 ? 14.094 4.016 -8.352 1 95.31 243 LEU A N 1
ATOM 1835 C CA . LEU A 1 243 ? 14.727 3.434 -9.531 1 95.31 243 LEU A CA 1
ATOM 1836 C C . LEU A 1 243 ? 15.984 2.666 -9.148 1 95.31 243 LEU A C 1
ATOM 1838 O O . LEU A 1 243 ? 16.312 1.655 -9.773 1 95.31 243 LEU A O 1
ATOM 1842 N N . LEU A 1 244 ? 16.672 3.139 -8.195 1 94.75 244 LEU A N 1
ATOM 1843 C CA . LEU A 1 244 ? 17.891 2.467 -7.75 1 94.75 244 LEU A CA 1
ATOM 1844 C C . LEU A 1 244 ? 17.578 1.069 -7.227 1 94.75 244 LEU A C 1
ATOM 1846 O O . LEU A 1 244 ? 18.234 0.099 -7.605 1 94.75 244 LEU A O 1
ATOM 1850 N N . ILE A 1 245 ? 16.594 0.967 -6.422 1 94.25 245 ILE A N 1
ATOM 1851 C CA . ILE A 1 245 ? 16.234 -0.339 -5.887 1 94.25 245 ILE A CA 1
ATOM 1852 C C . ILE A 1 245 ? 15.695 -1.225 -7.012 1 94.25 245 ILE A C 1
ATOM 1854 O O . ILE A 1 245 ? 15.969 -2.426 -7.047 1 94.25 245 ILE A O 1
ATOM 1858 N N . THR A 1 246 ? 14.922 -0.605 -7.887 1 93.5 246 THR A N 1
ATOM 1859 C CA . THR A 1 246 ? 14.422 -1.357 -9.031 1 93.5 246 THR A CA 1
ATOM 1860 C C . THR A 1 246 ? 15.578 -1.948 -9.836 1 93.5 246 THR A C 1
ATOM 1862 O O . THR A 1 246 ? 15.523 -3.109 -10.25 1 93.5 246 THR A O 1
ATOM 1865 N N . ALA A 1 247 ? 16.547 -1.163 -10 1 93.06 247 ALA A N 1
ATOM 1866 C CA . ALA A 1 247 ? 17.734 -1.618 -10.727 1 93.06 247 ALA A CA 1
ATOM 1867 C C . ALA A 1 247 ? 18.438 -2.748 -9.984 1 93.06 247 ALA A C 1
ATOM 1869 O O . ALA A 1 247 ? 18.891 -3.721 -10.594 1 93.06 247 ALA A O 1
ATOM 1870 N N . VAL A 1 248 ? 18.531 -2.639 -8.695 1 91.62 248 VAL A N 1
ATOM 1871 C CA . VAL A 1 248 ? 19.172 -3.656 -7.879 1 91.62 248 VAL A CA 1
ATOM 1872 C C . VAL A 1 248 ? 18.391 -4.965 -7.965 1 91.62 248 VAL A C 1
ATOM 1874 O O . VAL A 1 248 ? 18.984 -6.043 -8.07 1 91.62 248 VAL A O 1
ATOM 1877 N N . VAL A 1 249 ? 17.062 -4.855 -7.914 1 87.81 249 VAL A N 1
ATOM 1878 C CA . VAL A 1 249 ? 16.219 -6.039 -8.008 1 87.81 249 VAL A CA 1
ATOM 1879 C C . VAL A 1 249 ? 16.375 -6.688 -9.383 1 87.81 249 VAL A C 1
ATOM 1881 O O . VAL A 1 249 ? 16.422 -7.914 -9.492 1 87.81 249 VAL A O 1
ATOM 1884 N N . LEU A 1 250 ? 16.547 -5.887 -10.422 1 85.12 250 LEU A N 1
ATOM 1885 C CA . LEU A 1 250 ? 16.75 -6.387 -11.781 1 85.12 250 LEU A CA 1
ATOM 1886 C C . LEU A 1 250 ? 18.094 -7.098 -11.898 1 85.12 250 LEU A C 1
ATOM 1888 O O . LEU A 1 250 ? 18.203 -8.094 -12.617 1 85.12 250 LEU A O 1
ATOM 1892 N N . LEU A 1 251 ? 19.062 -6.613 -11.195 1 81.69 251 LEU A N 1
ATOM 1893 C CA . LEU A 1 251 ? 20.406 -7.191 -11.242 1 81.69 251 LEU A CA 1
ATOM 1894 C C . LEU A 1 251 ? 20.438 -8.516 -10.484 1 81.69 251 LEU A C 1
ATOM 1896 O O . LEU A 1 251 ? 21.328 -9.344 -10.719 1 81.69 251 LEU A O 1
ATOM 1900 N N . SER A 1 252 ? 19.562 -8.703 -9.555 1 76.06 252 SER A N 1
ATOM 1901 C CA . SER A 1 252 ? 19.562 -9.898 -8.727 1 76.06 252 SER A CA 1
ATOM 1902 C C . SER A 1 252 ? 18.875 -11.062 -9.43 1 76.06 252 SER A C 1
ATOM 1904 O O . SER A 1 252 ? 18.875 -12.195 -8.938 1 76.06 252 SER A O 1
ATOM 1906 N N . ILE A 1 253 ? 18.188 -10.797 -10.547 1 67.69 253 ILE A N 1
ATOM 1907 C CA . ILE A 1 253 ? 17.531 -11.859 -11.305 1 67.69 253 ILE A CA 1
ATOM 1908 C C . ILE A 1 253 ? 18.516 -12.453 -12.305 1 67.69 253 ILE A C 1
ATOM 1910 O O . ILE A 1 253 ? 19.266 -11.727 -12.961 1 67.69 253 ILE A O 1
ATOM 1914 N N . MET B 1 1 ? -29.016 4.824 -6.152 1 51.12 1 MET B N 1
ATOM 1915 C CA . MET B 1 1 ? -27.641 5.133 -5.805 1 51.12 1 MET B CA 1
ATOM 1916 C C . MET B 1 1 ? -27.359 6.629 -5.93 1 51.12 1 MET B C 1
ATOM 1918 O O . MET B 1 1 ? -26.812 7.238 -5.016 1 51.12 1 MET B O 1
ATOM 1922 N N . ILE B 1 2 ? -27.953 7.117 -7.031 1 53.59 2 ILE B N 1
ATOM 1923 C CA . ILE B 1 2 ? -27.797 8.555 -7.254 1 53.59 2 ILE B CA 1
ATOM 1924 C C . ILE B 1 2 ? -28.562 9.328 -6.184 1 53.59 2 ILE B C 1
ATOM 1926 O O . ILE B 1 2 ? -28.047 10.305 -5.637 1 53.59 2 ILE B O 1
ATOM 1930 N N . TRP B 1 3 ? -29.656 8.75 -5.895 1 50.94 3 TRP B N 1
ATOM 1931 C CA . TRP B 1 3 ? -30.5 9.422 -4.922 1 50.94 3 TRP B CA 1
ATOM 1932 C C . TRP B 1 3 ? -29.844 9.461 -3.551 1 50.94 3 TRP B C 1
ATOM 1934 O O . TRP B 1 3 ? -29.953 10.461 -2.83 1 50.94 3 TRP B O 1
ATOM 1944 N N . SER B 1 4 ? -29.141 8.461 -3.291 1 57.44 4 SER B N 1
ATOM 1945 C CA . SER B 1 4 ? -28.484 8.422 -1.988 1 57.44 4 SER B CA 1
ATOM 1946 C C . SER B 1 4 ? -27.391 9.484 -1.884 1 57.44 4 SER B C 1
ATOM 1948 O O . SER B 1 4 ? -27.219 10.094 -0.828 1 57.44 4 SER B O 1
ATOM 1950 N N . ALA B 1 5 ? -26.859 9.781 -2.971 1 59.22 5 ALA B N 1
ATOM 1951 C CA . ALA B 1 5 ? -25.812 10.797 -2.988 1 59.22 5 ALA B CA 1
ATOM 1952 C C . ALA B 1 5 ? -26.375 12.188 -2.715 1 59.22 5 ALA B C 1
ATOM 1954 O O . ALA B 1 5 ? -25.781 12.977 -1.988 1 59.22 5 ALA B O 1
ATOM 1955 N N . PHE B 1 6 ? -27.516 12.453 -3.359 1 59.19 6 PHE B N 1
ATOM 1956 C CA . PHE B 1 6 ? -28.125 13.766 -3.191 1 59.19 6 PHE B CA 1
ATOM 1957 C C . PHE B 1 6 ? -28.578 13.977 -1.753 1 59.19 6 PHE B C 1
ATOM 1959 O O . PHE B 1 6 ? -28.438 15.062 -1.198 1 59.19 6 PHE B O 1
ATOM 1966 N N . VAL B 1 7 ? -29.141 12.945 -1.218 1 59.06 7 VAL B N 1
ATOM 1967 C CA . VAL B 1 7 ? -29.609 13.039 0.162 1 59.06 7 VAL B CA 1
ATOM 1968 C C . VAL B 1 7 ? -28.422 13.234 1.097 1 59.06 7 VAL B C 1
ATOM 1970 O O . VAL B 1 7 ? -28.469 14.055 2.018 1 59.06 7 VAL B O 1
ATOM 1973 N N . LEU B 1 8 ? -27.375 12.586 0.714 1 60.84 8 LEU B N 1
ATOM 1974 C CA . LEU B 1 8 ? -26.172 12.656 1.554 1 60.84 8 LEU B CA 1
ATOM 1975 C C . LEU B 1 8 ? -25.531 14.039 1.461 1 60.84 8 LEU B C 1
ATOM 1977 O O . LEU B 1 8 ? -25.031 14.562 2.457 1 60.84 8 LEU B O 1
ATOM 1981 N N . ARG B 1 9 ? -25.594 14.523 0.277 1 63.5 9 ARG B N 1
ATOM 1982 C CA . ARG B 1 9 ? -25.031 15.859 0.102 1 63.5 9 ARG B CA 1
ATOM 1983 C C . ARG B 1 9 ? -25.797 16.891 0.92 1 63.5 9 ARG B C 1
ATOM 1985 O O . ARG B 1 9 ? -25.203 17.781 1.531 1 63.5 9 ARG B O 1
ATOM 1992 N N . ARG B 1 10 ? -27.078 16.781 0.853 1 59.62 10 ARG B N 1
ATOM 1993 C CA . ARG B 1 10 ? -27.922 17.688 1.6 1 59.62 10 ARG B CA 1
ATOM 1994 C C . ARG B 1 10 ? -27.641 17.609 3.096 1 59.62 10 ARG B C 1
ATOM 1996 O O . ARG B 1 10 ? -27.609 18.641 3.783 1 59.62 10 ARG B O 1
ATOM 2003 N N . ILE B 1 11 ? -27.469 16.422 3.49 1 59.81 11 ILE B N 1
ATOM 2004 C CA . ILE B 1 11 ? -27.188 16.219 4.906 1 59.81 11 ILE B CA 1
ATOM 2005 C C . ILE B 1 11 ? -25.797 16.75 5.246 1 59.81 11 ILE B C 1
ATOM 2007 O O . ILE B 1 11 ? -25.594 17.344 6.305 1 59.81 11 ILE B O 1
ATOM 2011 N N . ALA B 1 12 ? -24.875 16.547 4.367 1 59 12 ALA B N 1
ATOM 2012 C CA . ALA B 1 12 ? -23.5 17.016 4.547 1 59 12 ALA B CA 1
ATOM 2013 C C . ALA B 1 12 ? -23.453 18.547 4.617 1 59 12 ALA B C 1
ATOM 2015 O O . ALA B 1 12 ? -22.656 19.109 5.371 1 59 12 ALA B O 1
ATOM 2016 N N . ILE B 1 13 ? -24.234 19.172 3.859 1 55.5 13 ILE B N 1
ATOM 2017 C CA . ILE B 1 13 ? -24.297 20.625 3.842 1 55.5 13 ILE B CA 1
ATOM 2018 C C . ILE B 1 13 ? -24.938 21.141 5.133 1 55.5 13 ILE B C 1
ATOM 2020 O O . ILE B 1 13 ? -24.578 22.188 5.645 1 55.5 13 ILE B O 1
ATOM 2024 N N . HIS B 1 14 ? -25.922 20.328 5.543 1 56.03 14 HIS B N 1
ATOM 2025 C CA . HIS B 1 14 ? -26.547 20.781 6.781 1 56.03 14 HIS B CA 1
ATOM 2026 C C . HIS B 1 14 ? -25.797 20.266 8 1 56.03 14 HIS B C 1
ATOM 2028 O O . HIS B 1 14 ? -26.266 19.344 8.68 1 56.03 14 HIS B O 1
ATOM 2034 N N . GLN B 1 15 ? -24.547 20.219 7.961 1 56.12 15 GLN B N 1
ATOM 2035 C CA . GLN B 1 15 ? -23.516 19.641 8.828 1 56.12 15 GLN B CA 1
ATOM 2036 C C . GLN B 1 15 ? -23.75 20.016 10.281 1 56.12 15 GLN B C 1
ATOM 2038 O O . GLN B 1 15 ? -23.281 21.047 10.75 1 56.12 15 GLN B O 1
ATOM 2043 N N . GLY B 1 16 ? -24.984 19.781 10.734 1 62.41 16 GLY B N 1
ATOM 2044 C CA . GLY B 1 16 ? -25 19.875 12.188 1 62.41 16 GLY B CA 1
ATOM 2045 C C . GLY B 1 16 ? -24.094 18.859 12.852 1 62.41 16 GLY B C 1
ATOM 2046 O O . GLY B 1 16 ? -23.453 18.062 12.18 1 62.41 16 GLY B O 1
ATOM 2047 N N . GLY B 1 17 ? -23.781 18.75 14.203 1 73.06 17 GLY B N 1
ATOM 2048 C CA . GLY B 1 17 ? -22.812 18.016 15 1 73.06 17 GLY B CA 1
ATOM 2049 C C . GLY B 1 17 ? -22.922 16.516 14.852 1 73.06 17 GLY B C 1
ATOM 2050 O O . GLY B 1 17 ? -21.922 15.836 14.586 1 73.06 17 GLY B O 1
ATOM 2051 N N . ILE B 1 18 ? -24.203 16 14.805 1 79.5 18 ILE B N 1
ATOM 2052 C CA . ILE B 1 18 ? -24.422 14.562 14.773 1 79.5 18 ILE B CA 1
ATOM 2053 C C . ILE B 1 18 ? -24.234 14.047 13.344 1 79.5 18 ILE B C 1
ATOM 2055 O O . ILE B 1 18 ? -23.656 12.977 13.133 1 79.5 18 ILE B O 1
ATOM 2059 N N . SER B 1 19 ? -24.75 14.797 12.383 1 80.12 19 SER B N 1
ATOM 2060 C CA . SER B 1 19 ? -24.641 14.398 10.984 1 80.12 19 SER B CA 1
ATOM 2061 C C . SER B 1 19 ? -23.172 14.328 10.547 1 80.12 19 SER B C 1
ATOM 2063 O O . SER B 1 19 ? -22.781 13.398 9.844 1 80.12 19 SER B O 1
ATOM 2065 N N . ALA B 1 20 ? -22.469 15.156 11.078 1 78.94 20 ALA B N 1
ATOM 2066 C CA . ALA B 1 20 ? -21.047 15.188 10.742 1 78.94 20 ALA B CA 1
ATOM 2067 C C . ALA B 1 20 ? -20.328 13.969 11.297 1 78.94 20 ALA B C 1
ATOM 2069 O O . ALA B 1 20 ? -19.453 13.398 10.633 1 78.94 20 ALA B O 1
ATOM 2070 N N . ARG B 1 21 ? -20.75 13.602 12.414 1 84 21 ARG B N 1
ATOM 2071 C CA . ARG B 1 21 ? -20.141 12.438 13.055 1 84 21 ARG B CA 1
ATOM 2072 C C . ARG B 1 21 ? -20.484 11.156 12.297 1 84 21 ARG B C 1
ATOM 2074 O O . ARG B 1 21 ? -19.609 10.305 12.094 1 84 21 ARG B O 1
ATOM 2081 N N . ILE B 1 22 ? -21.703 11.086 11.906 1 84.62 22 ILE B N 1
ATOM 2082 C CA . ILE B 1 22 ? -22.141 9.906 11.172 1 84.62 22 ILE B CA 1
ATOM 2083 C C . ILE B 1 22 ? -21.422 9.828 9.836 1 84.62 22 ILE B C 1
ATOM 2085 O O . ILE B 1 22 ? -20.953 8.758 9.43 1 84.62 22 ILE B O 1
ATOM 2089 N N . PHE B 1 23 ? -21.234 10.93 9.211 1 83.38 23 PHE B N 1
ATOM 2090 C CA . PHE B 1 23 ? -20.562 10.961 7.922 1 83.38 23 PHE B CA 1
ATOM 2091 C C . PHE B 1 23 ? -19.078 10.602 8.078 1 83.38 23 PHE B C 1
ATOM 2093 O O . PHE B 1 23 ? -18.5 9.938 7.219 1 83.38 23 PHE B O 1
ATOM 2100 N N . SER B 1 24 ? -18.609 11.016 9.164 1 85 24 SER B N 1
ATOM 2101 C CA . SER B 1 24 ? -17.219 10.688 9.438 1 85 24 SER B CA 1
ATOM 2102 C C . SER B 1 24 ? -17.031 9.188 9.648 1 85 24 SER B C 1
ATOM 2104 O O . SER B 1 24 ? -16.094 8.594 9.117 1 85 24 SER B O 1
ATOM 2106 N N . LEU B 1 25 ? -17.984 8.641 10.328 1 89.56 25 LEU B N 1
ATOM 2107 C CA . LEU B 1 25 ? -17.906 7.211 10.594 1 89.56 25 LEU B CA 1
ATOM 2108 C C . LEU B 1 25 ? -18.125 6.406 9.32 1 89.56 25 LEU B C 1
ATOM 2110 O O . LEU B 1 25 ? -17.438 5.41 9.086 1 89.56 25 LEU B O 1
ATOM 2114 N N . LEU B 1 26 ? -19.016 6.926 8.562 1 88.56 26 LEU B N 1
ATOM 2115 C CA . LEU B 1 26 ? -19.297 6.246 7.301 1 88.56 26 LEU B CA 1
ATOM 2116 C C . LEU B 1 26 ? -18.094 6.367 6.359 1 88.56 26 LEU B C 1
ATOM 2118 O O . LEU B 1 26 ? -17.797 5.43 5.617 1 88.56 26 LEU B O 1
ATOM 2122 N N . SER B 1 27 ? -17.484 7.422 6.414 1 87.19 27 SER B N 1
ATOM 2123 C CA . SER B 1 27 ? -16.312 7.637 5.57 1 87.19 27 SER B CA 1
ATOM 2124 C C . SER B 1 27 ? -15.18 6.699 5.957 1 87.19 27 SER B C 1
ATOM 2126 O O . SER B 1 27 ? -14.516 6.129 5.09 1 87.19 27 SER B O 1
ATOM 2128 N N . VAL B 1 28 ? -15.039 6.578 7.266 1 90.25 28 VAL B N 1
ATOM 2129 C CA . VAL B 1 28 ? -13.992 5.684 7.746 1 90.25 28 VAL B CA 1
ATOM 2130 C C . VAL B 1 28 ? -14.352 4.238 7.414 1 90.25 28 VAL B C 1
ATOM 2132 O O . VAL B 1 28 ? -13.484 3.436 7.082 1 90.25 28 VAL B O 1
ATOM 2135 N N . PHE B 1 29 ? -15.625 3.975 7.547 1 93.75 29 PHE B N 1
ATOM 2136 C CA . PHE B 1 29 ? -16.125 2.674 7.113 1 93.75 29 PHE B CA 1
ATOM 2137 C C . PHE B 1 29 ? -15.789 2.428 5.648 1 93.75 29 PHE B C 1
ATOM 2139 O O . PHE B 1 29 ? -15.305 1.354 5.285 1 93.75 29 PHE B O 1
ATOM 2146 N N . GLY B 1 30 ? -16.016 3.389 4.844 1 91.69 30 GLY B N 1
ATOM 2147 C CA . GLY B 1 30 ? -15.641 3.318 3.439 1 91.69 30 GLY B CA 1
ATOM 2148 C C . GLY B 1 30 ? -14.148 3.131 3.23 1 91.69 30 GLY B C 1
ATOM 2149 O O . GLY B 1 30 ? -13.734 2.412 2.322 1 91.69 30 GLY B O 1
ATOM 2150 N N . GLY B 1 31 ? -13.391 3.793 4.105 1 91.81 31 GLY B N 1
ATOM 2151 C CA . GLY B 1 31 ? -11.953 3.604 4.051 1 91.81 31 GLY B CA 1
ATOM 2152 C C . GLY B 1 31 ? -11.531 2.16 4.254 1 91.81 31 GLY B C 1
ATOM 2153 O O . GLY B 1 31 ? -10.609 1.678 3.596 1 91.81 31 GLY B O 1
ATOM 2154 N N . GLY B 1 32 ? -12.18 1.479 5.176 1 93.94 32 GLY B N 1
ATOM 2155 C CA . GLY B 1 32 ? -11.93 0.062 5.391 1 93.94 32 GLY B CA 1
ATOM 2156 C C . GLY B 1 32 ? -12.289 -0.796 4.195 1 93.94 32 GLY B C 1
ATOM 2157 O O . GLY B 1 32 ? -11.555 -1.714 3.834 1 93.94 32 GLY B O 1
ATOM 2158 N N . ILE B 1 33 ? -13.391 -0.461 3.641 1 94.38 33 ILE B N 1
ATOM 2159 C CA . ILE B 1 33 ? -13.844 -1.158 2.443 1 94.38 33 ILE B CA 1
ATOM 2160 C C . ILE B 1 33 ? -12.828 -0.98 1.321 1 94.38 33 ILE B C 1
ATOM 2162 O O . ILE B 1 33 ? -12.445 -1.95 0.661 1 94.38 33 ILE B O 1
ATOM 2166 N N . PHE B 1 34 ? -12.375 0.187 1.16 1 92.94 34 PHE B N 1
ATOM 2167 C CA . PHE B 1 34 ? -11.422 0.5 0.096 1 92.94 34 PHE B CA 1
ATOM 2168 C C . PHE B 1 34 ? -10.086 -0.192 0.338 1 92.94 34 PHE B C 1
ATOM 2170 O O . PHE B 1 34 ? -9.477 -0.711 -0.596 1 92.94 34 PHE B O 1
ATOM 2177 N N . LEU B 1 35 ? -9.672 -0.192 1.545 1 93.25 35 LEU B N 1
ATOM 2178 C CA . LEU B 1 35 ? -8.414 -0.845 1.879 1 93.25 35 LEU B CA 1
ATOM 2179 C C . LEU B 1 35 ? -8.477 -2.338 1.574 1 93.25 35 LEU B C 1
ATOM 2181 O O . LEU B 1 35 ? -7.559 -2.891 0.966 1 93.25 35 LEU B O 1
ATOM 2185 N N . ALA B 1 36 ? -9.531 -2.951 2.016 1 94.69 36 ALA B N 1
ATOM 2186 C CA . ALA B 1 36 ? -9.711 -4.379 1.771 1 94.69 36 ALA B CA 1
ATOM 2187 C C . ALA B 1 36 ? -9.82 -4.672 0.276 1 94.69 36 ALA B C 1
ATOM 2189 O O . ALA B 1 36 ? -9.242 -5.645 -0.214 1 94.69 36 ALA B O 1
ATOM 2190 N N . THR B 1 37 ? -10.523 -3.869 -0.434 1 91 37 THR B N 1
ATOM 2191 C CA . THR B 1 37 ? -10.68 -4.043 -1.874 1 91 37 THR B CA 1
ATOM 2192 C C . THR B 1 37 ? -9.336 -3.9 -2.584 1 91 37 THR B C 1
ATOM 2194 O O . THR B 1 37 ? -9.031 -4.664 -3.502 1 91 37 THR B O 1
ATOM 2197 N N . CYS B 1 38 ? -8.594 -3.004 -2.152 1 92.25 38 CYS B N 1
ATOM 2198 C CA . CYS B 1 38 ? -7.289 -2.75 -2.748 1 92.25 38 CYS B CA 1
ATOM 2199 C C . CYS B 1 38 ? -6.359 -3.941 -2.549 1 92.25 38 CYS B C 1
ATOM 2201 O O . CYS B 1 38 ? -5.762 -4.438 -3.508 1 92.25 38 CYS B O 1
ATOM 2203 N N . LEU B 1 39 ? -6.301 -4.469 -1.364 1 92.38 39 LEU B N 1
ATOM 2204 C CA . LEU B 1 39 ? -5.316 -5.492 -1.021 1 92.38 39 LEU B CA 1
ATOM 2205 C C . LEU B 1 39 ? -5.844 -6.887 -1.342 1 92.38 39 LEU B C 1
ATOM 2207 O O . LEU B 1 39 ? -5.125 -7.711 -1.911 1 92.38 39 LEU B O 1
ATOM 2211 N N . LEU B 1 40 ? -7.094 -7.125 -1.047 1 91.88 40 LEU B N 1
ATOM 2212 C CA . LEU B 1 40 ? -7.602 -8.492 -1.13 1 91.88 40 LEU B CA 1
ATOM 2213 C C . LEU B 1 40 ? -8.242 -8.75 -2.49 1 91.88 40 LEU B C 1
ATOM 2215 O O . LEU B 1 40 ? -8.453 -9.906 -2.869 1 91.88 40 LEU B O 1
ATOM 2219 N N . ASP B 1 41 ? -8.523 -7.719 -3.127 1 89.88 41 ASP B N 1
ATOM 2220 C CA . ASP B 1 41 ? -9.203 -7.914 -4.402 1 89.88 41 ASP B CA 1
ATOM 2221 C C . ASP B 1 41 ? -8.32 -7.48 -5.57 1 89.88 41 ASP B C 1
ATOM 2223 O O . ASP B 1 41 ? -7.727 -8.32 -6.254 1 89.88 41 ASP B O 1
ATOM 2227 N N . LEU B 1 42 ? -7.996 -6.207 -5.617 1 88.81 42 LEU B N 1
ATOM 2228 C CA . LEU B 1 42 ? -7.246 -5.668 -6.746 1 88.81 42 LEU B CA 1
ATOM 2229 C C . LEU B 1 42 ? -5.848 -6.27 -6.801 1 88.81 42 LEU B C 1
ATOM 2231 O O . LEU B 1 42 ? -5.406 -6.727 -7.859 1 88.81 42 LEU B O 1
ATOM 2235 N N . LEU B 1 43 ? -5.215 -6.234 -5.719 1 90.94 43 LEU B N 1
ATOM 2236 C CA . LEU B 1 43 ? -3.863 -6.781 -5.66 1 90.94 43 LEU B CA 1
ATOM 2237 C C . LEU B 1 43 ? -3.865 -8.273 -5.969 1 90.94 43 LEU B C 1
ATOM 2239 O O . LEU B 1 43 ? -3.102 -8.734 -6.82 1 90.94 43 LEU B O 1
ATOM 2243 N N . ALA B 1 44 ? -4.699 -9.016 -5.348 1 88.31 44 ALA B N 1
ATOM 2244 C CA . ALA B 1 44 ? -4.781 -10.461 -5.523 1 88.31 44 ALA B CA 1
ATOM 2245 C C . ALA B 1 44 ? -5.125 -10.828 -6.965 1 88.31 44 ALA B C 1
ATOM 2247 O O . ALA B 1 44 ? -4.52 -11.727 -7.547 1 88.31 44 ALA B O 1
ATOM 2248 N N . ASP B 1 45 ? -6.039 -10.055 -7.535 1 85.81 45 ASP B N 1
ATOM 2249 C CA . ASP B 1 45 ? -6.473 -10.32 -8.906 1 85.81 45 ASP B CA 1
ATOM 2250 C C . ASP B 1 45 ? -5.352 -10.031 -9.898 1 85.81 45 ASP B C 1
ATOM 2252 O O . ASP B 1 45 ? -5.191 -10.742 -10.891 1 85.81 45 ASP B O 1
ATOM 2256 N N . SER B 1 46 ? -4.672 -8.992 -9.688 1 87.31 46 SER B N 1
ATOM 2257 C CA . SER B 1 46 ? -3.574 -8.641 -10.586 1 87.31 46 SER B CA 1
ATOM 2258 C C . SER B 1 46 ? -2.504 -9.727 -10.594 1 87.31 46 SER B C 1
ATOM 2260 O O . SER B 1 46 ? -1.994 -10.094 -11.656 1 87.31 46 SER B O 1
ATOM 2262 N N . ILE B 1 47 ? -2.236 -10.281 -9.445 1 85.44 47 ILE B N 1
ATOM 2263 C CA . ILE B 1 47 ? -1.231 -11.336 -9.312 1 85.44 47 ILE B CA 1
ATOM 2264 C C . ILE B 1 47 ? -1.742 -12.625 -9.961 1 85.44 47 ILE B C 1
ATOM 2266 O O . ILE B 1 47 ? -1.013 -13.289 -10.695 1 85.44 47 ILE B O 1
ATOM 2270 N N . ALA B 1 48 ? -2.936 -12.914 -9.711 1 83.38 48 ALA B N 1
ATOM 2271 C CA . ALA B 1 48 ? -3.529 -14.141 -10.25 1 83.38 48 ALA B CA 1
ATOM 2272 C C . ALA B 1 48 ? -3.609 -14.086 -11.773 1 83.38 48 ALA B C 1
ATOM 2274 O O . ALA B 1 48 ? -3.35 -15.086 -12.445 1 83.38 48 ALA B O 1
ATOM 2275 N N . THR B 1 49 ? -3.994 -12.914 -12.281 1 81.44 49 THR B N 1
ATOM 2276 C CA . THR B 1 49 ? -4.129 -12.75 -13.727 1 81.44 49 THR B CA 1
ATOM 2277 C C . THR B 1 49 ? -2.773 -12.867 -14.414 1 81.44 49 THR B C 1
ATOM 2279 O O . THR B 1 49 ? -2.662 -13.5 -15.469 1 81.44 49 THR B O 1
ATOM 2282 N N . LEU B 1 50 ? -1.798 -12.328 -13.852 1 78.75 50 LEU B N 1
ATOM 2283 C CA . LEU B 1 50 ? -0.463 -12.43 -14.43 1 78.75 50 LEU B CA 1
ATOM 2284 C C . LEU B 1 50 ? 0.034 -13.875 -14.398 1 78.75 50 LEU B C 1
ATOM 2286 O O . LEU B 1 50 ? 0.662 -14.336 -15.352 1 78.75 50 LEU B O 1
ATOM 2290 N N . SER B 1 51 ? -0.196 -14.539 -13.266 1 76.81 51 SER B N 1
ATOM 2291 C CA . SER B 1 51 ? 0.233 -15.922 -13.125 1 76.81 51 SER B CA 1
ATOM 2292 C C . SER B 1 51 ? -0.424 -16.812 -14.172 1 76.81 51 SER B C 1
ATOM 2294 O O . SER B 1 51 ? 0.204 -17.75 -14.695 1 76.81 51 SER B O 1
ATOM 2296 N N . LYS B 1 52 ? -1.619 -16.516 -14.484 1 72.56 52 LYS B N 1
ATOM 2297 C CA . LYS B 1 52 ? -2.33 -17.266 -15.508 1 72.56 52 LYS B CA 1
ATOM 2298 C C . LYS B 1 52 ? -1.745 -17 -16.891 1 72.56 52 LYS B C 1
ATOM 2300 O O . LYS B 1 52 ? -1.67 -17.906 -17.719 1 72.56 52 LYS B O 1
ATOM 2305 N N . GLY B 1 53 ? -1.362 -15.742 -17.047 1 65.75 53 GLY B N 1
ATOM 2306 C CA . GLY B 1 53 ? -0.777 -15.375 -18.328 1 65.75 53 GLY B CA 1
ATOM 2307 C C . GLY B 1 53 ? 0.648 -15.867 -18.5 1 65.75 53 GLY B C 1
ATOM 2308 O O . GLY B 1 53 ? 1.053 -16.25 -19.594 1 65.75 53 GLY B O 1
ATOM 2309 N N . LEU B 1 54 ? 1.47 -15.688 -17.438 1 61.44 54 LEU B N 1
ATOM 2310 C CA . LEU B 1 54 ? 2.875 -16.078 -17.484 1 61.44 54 LEU B CA 1
ATOM 2311 C C . LEU B 1 54 ? 3.037 -17.578 -17.297 1 61.44 54 LEU B C 1
ATOM 2313 O O . LEU B 1 54 ? 4.129 -18.125 -17.484 1 61.44 54 LEU B O 1
ATOM 2317 N N . ALA B 1 55 ? 2.072 -18.281 -16.594 1 55.59 55 ALA B N 1
ATOM 2318 C CA . ALA B 1 55 ? 2.223 -19.734 -16.562 1 55.59 55 ALA B CA 1
ATOM 2319 C C . ALA B 1 55 ? 2.906 -20.25 -17.844 1 55.59 55 ALA B C 1
ATOM 2321 O O . ALA B 1 55 ? 3.535 -21.297 -17.828 1 55.59 55 ALA B O 1
ATOM 2322 N N . VAL B 1 56 ? 2.834 -19.469 -18.781 1 46.81 56 VAL B N 1
ATOM 2323 C CA . VAL B 1 56 ? 3.439 -19.969 -20.016 1 46.81 56 VAL B CA 1
ATOM 2324 C C . VAL B 1 56 ? 4.941 -19.703 -20 1 46.81 56 VAL B C 1
ATOM 2326 O O . VAL B 1 56 ? 5.727 -20.484 -20.547 1 46.81 56 VAL B O 1
ATOM 2329 N N . ARG B 1 57 ? 5.383 -18.641 -19.516 1 50.19 57 ARG B N 1
ATOM 2330 C CA . ARG B 1 57 ? 6.816 -18.422 -19.672 1 50.19 57 ARG B CA 1
ATOM 2331 C C . ARG B 1 57 ? 7.504 -18.359 -18.312 1 50.19 57 ARG B C 1
ATOM 2333 O O . ARG B 1 57 ? 7.344 -17.391 -17.562 1 50.19 57 ARG B O 1
ATOM 2340 N N . THR B 1 58 ? 7.719 -19.484 -17.594 1 49.06 58 THR B N 1
ATOM 2341 C CA . THR B 1 58 ? 8.328 -19.859 -16.312 1 49.06 58 THR B CA 1
ATOM 2342 C C . THR B 1 58 ? 9.406 -18.844 -15.922 1 49.06 58 THR B C 1
ATOM 2344 O O . THR B 1 58 ? 9.797 -18.781 -14.758 1 49.06 58 THR B O 1
ATOM 2347 N N . ASP B 1 59 ? 10.062 -18.047 -16.922 1 51.06 59 ASP B N 1
ATOM 2348 C CA . ASP B 1 59 ? 11.406 -17.531 -16.688 1 51.06 59 ASP B CA 1
ATOM 2349 C C . ASP B 1 59 ? 11.367 -16.094 -16.172 1 51.06 59 ASP B C 1
ATOM 2351 O O . ASP B 1 59 ? 12.406 -15.5 -15.883 1 51.06 59 ASP B O 1
ATOM 2355 N N . PHE B 1 60 ? 10.164 -15.562 -16.078 1 57.56 60 PHE B N 1
ATOM 2356 C CA . PHE B 1 60 ? 10.32 -14.141 -15.773 1 57.56 60 PHE B CA 1
ATOM 2357 C C . PHE B 1 60 ? 10.164 -13.898 -14.273 1 57.56 60 PHE B C 1
ATOM 2359 O O . PHE B 1 60 ? 9.047 -13.961 -13.75 1 57.56 60 PHE B O 1
ATOM 2366 N N . LYS B 1 61 ? 11.336 -13.852 -13.617 1 70.94 61 LYS B N 1
ATOM 2367 C CA . LYS B 1 61 ? 11.445 -13.758 -12.164 1 70.94 61 LYS B CA 1
ATOM 2368 C C . LYS B 1 61 ? 11.273 -12.312 -11.695 1 70.94 61 LYS B C 1
ATOM 2370 O O . LYS B 1 61 ? 11.18 -12.062 -10.492 1 70.94 61 LYS B O 1
ATOM 2375 N N . PHE B 1 62 ? 10.992 -11.312 -12.656 1 81.12 62 PHE B N 1
ATOM 2376 C CA . PHE B 1 62 ? 10.906 -9.922 -12.234 1 81.12 62 PHE B CA 1
ATOM 2377 C C . PHE B 1 62 ? 9.492 -9.586 -11.766 1 81.12 62 PHE B C 1
ATOM 2379 O O . PHE B 1 62 ? 8.516 -9.992 -12.391 1 81.12 62 PHE B O 1
ATOM 2386 N N . PRO B 1 63 ? 9.391 -8.922 -10.68 1 87.25 63 PRO B N 1
ATOM 2387 C CA . PRO B 1 63 ? 8.078 -8.562 -10.141 1 87.25 63 PRO B CA 1
ATOM 2388 C C . PRO B 1 63 ? 7.395 -7.465 -10.953 1 87.25 63 PRO B C 1
ATOM 2390 O O . PRO B 1 63 ? 7.301 -6.32 -10.5 1 87.25 63 PRO B O 1
ATOM 2393 N N . ILE B 1 64 ? 6.781 -7.828 -12.016 1 87.31 64 ILE B N 1
ATOM 2394 C CA . ILE B 1 64 ? 6.191 -6.895 -12.969 1 87.31 64 ILE B CA 1
ATOM 2395 C C . ILE B 1 64 ? 4.922 -6.285 -12.375 1 87.31 64 ILE B C 1
ATOM 2397 O O . ILE B 1 64 ? 4.691 -5.082 -12.492 1 87.31 64 ILE B O 1
ATOM 2401 N N . VAL B 1 65 ? 4.148 -7.148 -11.773 1 89.5 65 VAL B N 1
ATOM 2402 C CA . VAL B 1 65 ? 2.893 -6.684 -11.195 1 89.5 65 VAL B CA 1
ATOM 2403 C C . VAL B 1 65 ? 3.174 -5.617 -10.141 1 89.5 65 VAL B C 1
ATOM 2405 O O . VAL B 1 65 ? 2.559 -4.547 -10.148 1 89.5 65 VAL B O 1
ATOM 2408 N N . GLU B 1 66 ? 4.129 -5.891 -9.312 1 92.44 66 GLU B N 1
ATOM 2409 C CA . GLU B 1 66 ? 4.488 -4.969 -8.242 1 92.44 66 GLU B CA 1
ATOM 2410 C C . GLU B 1 66 ? 5.051 -3.666 -8.805 1 92.44 66 GLU B C 1
ATOM 2412 O O . GLU B 1 66 ? 4.82 -2.59 -8.242 1 92.44 66 GLU B O 1
ATOM 2417 N N . LEU B 1 67 ? 5.793 -3.801 -9.906 1 92.25 67 LEU B N 1
ATOM 2418 C CA . LEU B 1 67 ? 6.332 -2.609 -10.547 1 92.25 67 LEU B CA 1
ATOM 2419 C C . LEU B 1 67 ? 5.211 -1.717 -11.07 1 92.25 67 LEU B C 1
ATOM 2421 O O . LEU B 1 67 ? 5.25 -0.497 -10.898 1 92.25 67 LEU B O 1
ATOM 2425 N N . PHE B 1 68 ? 4.277 -2.299 -11.641 1 92.88 68 PHE B N 1
ATOM 2426 C CA . PHE B 1 68 ? 3.17 -1.521 -12.188 1 92.88 68 PHE B CA 1
ATOM 2427 C C . PHE B 1 68 ? 2.33 -0.916 -11.062 1 92.88 68 PHE B C 1
ATOM 2429 O O . PHE B 1 68 ? 1.778 0.176 -11.219 1 92.88 68 PHE B O 1
ATOM 2436 N N . ILE B 1 69 ? 2.184 -1.631 -9.961 1 94.31 69 ILE B N 1
ATOM 2437 C CA . ILE B 1 69 ? 1.534 -1.052 -8.797 1 94.31 69 ILE B CA 1
ATOM 2438 C C . ILE B 1 69 ? 2.289 0.199 -8.352 1 94.31 69 ILE B C 1
ATOM 2440 O O . ILE B 1 69 ? 1.682 1.239 -8.086 1 94.31 69 ILE B O 1
ATOM 2444 N N . ALA B 1 70 ? 3.586 0.07 -8.367 1 94.38 70 ALA B N 1
ATOM 2445 C CA . ALA B 1 70 ? 4.422 1.195 -7.961 1 94.38 70 ALA B CA 1
ATOM 2446 C C . ALA B 1 70 ? 4.273 2.369 -8.922 1 94.38 70 ALA B C 1
ATOM 2448 O O . ALA B 1 70 ? 4.188 3.523 -8.492 1 94.38 70 ALA B O 1
ATOM 2449 N N . ILE B 1 71 ? 4.242 2.061 -10.141 1 93.69 71 ILE B N 1
ATOM 2450 C CA . ILE B 1 71 ? 4.102 3.098 -11.156 1 93.69 71 ILE B CA 1
ATOM 2451 C C . ILE B 1 71 ? 2.768 3.816 -10.984 1 93.69 71 ILE B C 1
ATOM 2453 O O . ILE B 1 71 ? 2.701 5.047 -11.07 1 93.69 71 ILE B O 1
ATOM 2457 N N . GLY B 1 72 ? 1.726 3.055 -10.812 1 93.06 72 GLY B N 1
ATOM 2458 C CA . GLY B 1 72 ? 0.438 3.68 -10.547 1 93.06 72 GLY B CA 1
ATOM 2459 C C . GLY B 1 72 ? 0.446 4.57 -9.32 1 93.06 72 GLY B C 1
ATOM 2460 O O . GLY B 1 72 ? -0.089 5.68 -9.352 1 93.06 72 GLY B O 1
ATOM 2461 N N . PHE B 1 73 ? 1.049 4.078 -8.273 1 93.81 73 PHE B N 1
ATOM 2462 C CA . PHE B 1 73 ? 1.171 4.828 -7.027 1 93.81 73 PHE B CA 1
ATOM 2463 C C . PHE B 1 73 ? 1.937 6.129 -7.25 1 93.81 73 PHE B C 1
ATOM 2465 O O . PHE B 1 73 ? 1.478 7.203 -6.852 1 93.81 73 PHE B O 1
ATOM 2472 N N . LEU B 1 74 ? 3.055 6.016 -7.902 1 93.38 74 LEU B N 1
ATOM 2473 C CA . LEU B 1 74 ? 3.92 7.164 -8.133 1 93.38 74 LEU B CA 1
ATOM 2474 C C . LEU B 1 74 ? 3.271 8.148 -9.102 1 93.38 74 LEU B C 1
ATOM 2476 O O . LEU B 1 74 ? 3.461 9.359 -8.984 1 93.38 74 LEU B O 1
ATOM 2480 N N . PHE B 1 75 ? 2.57 7.609 -10.016 1 90.56 75 PHE B N 1
ATOM 2481 C CA . PHE B 1 75 ? 1.883 8.461 -10.977 1 90.56 75 PHE B CA 1
ATOM 2482 C C . PHE B 1 75 ? 0.92 9.406 -10.266 1 90.56 75 PHE B C 1
ATOM 2484 O O . PHE B 1 75 ? 0.911 10.609 -10.539 1 90.56 75 PHE B O 1
ATOM 2491 N N . VAL B 1 76 ? 0.127 8.906 -9.367 1 89.06 76 VAL B N 1
ATOM 2492 C CA . VAL B 1 76 ? -0.835 9.734 -8.648 1 89.06 76 VAL B CA 1
ATOM 2493 C C . VAL B 1 76 ? -0.096 10.695 -7.719 1 89.06 76 VAL B C 1
ATOM 2495 O O . VAL B 1 76 ? -0.46 11.867 -7.609 1 89.06 76 VAL B O 1
ATOM 2498 N N . LEU B 1 77 ? 0.914 10.172 -7.07 1 88.12 77 LEU B N 1
ATOM 2499 C CA . LEU B 1 77 ? 1.714 11.016 -6.191 1 88.12 77 LEU B CA 1
ATOM 2500 C C . LEU B 1 77 ? 2.285 12.211 -6.953 1 88.12 77 LEU B C 1
ATOM 2502 O O . LEU B 1 77 ? 2.193 13.344 -6.492 1 88.12 77 LEU B O 1
ATOM 2506 N N . PHE B 1 78 ? 2.822 11.945 -8.125 1 87.62 78 PHE B N 1
ATOM 2507 C CA . PHE B 1 78 ? 3.42 13 -8.93 1 87.62 78 PHE B CA 1
ATOM 2508 C C . PHE B 1 78 ? 2.357 13.984 -9.414 1 87.62 78 PHE B C 1
ATOM 2510 O O . PHE B 1 78 ? 2.578 15.195 -9.406 1 87.62 78 PHE B O 1
ATOM 2517 N N . THR B 1 79 ? 1.256 13.492 -9.781 1 83 79 THR B N 1
ATOM 2518 C CA . THR B 1 79 ? 0.167 14.336 -10.258 1 83 79 THR B CA 1
ATOM 2519 C C . THR B 1 79 ? -0.338 15.242 -9.133 1 83 79 THR B C 1
ATOM 2521 O O . THR B 1 79 ? -0.584 16.438 -9.359 1 83 79 THR B O 1
ATOM 2524 N N . GLU B 1 80 ? -0.463 14.68 -7.98 1 80.69 80 GLU B N 1
ATOM 2525 C CA . GLU B 1 80 ? -0.911 15.469 -6.84 1 80.69 80 GLU B CA 1
ATOM 2526 C C . GLU B 1 80 ? 0.102 16.562 -6.484 1 80.69 80 GLU B C 1
ATOM 2528 O O . GLU B 1 80 ? -0.276 17.688 -6.184 1 80.69 80 GLU B O 1
ATOM 2533 N N . GLN B 1 81 ? 1.36 16.172 -6.52 1 80.19 81 GLN B N 1
ATOM 2534 C CA . GLN B 1 81 ? 2.398 17.141 -6.191 1 80.19 81 GLN B CA 1
ATOM 2535 C C . GLN B 1 81 ? 2.484 18.234 -7.254 1 80.19 81 GLN B C 1
ATOM 2537 O O . GLN B 1 81 ? 2.744 19.391 -6.938 1 80.19 81 GLN B O 1
ATOM 2542 N N . ALA B 1 82 ? 2.328 17.891 -8.438 1 77.38 82 ALA B N 1
ATOM 2543 C CA . ALA B 1 82 ? 2.346 18.859 -9.531 1 77.38 82 ALA B CA 1
ATOM 2544 C C . ALA B 1 82 ? 1.17 19.828 -9.43 1 77.38 82 ALA B C 1
ATOM 2546 O O . ALA B 1 82 ? 1.316 21.016 -9.688 1 77.38 82 ALA B O 1
ATOM 2547 N N . PHE B 1 83 ? 0.058 19.297 -9.078 1 74.5 83 PHE B N 1
ATOM 2548 C CA . PHE B 1 83 ? -1.137 20.125 -8.938 1 74.5 83 PHE B CA 1
ATOM 2549 C C . PHE B 1 83 ? -1.017 21.047 -7.742 1 74.5 83 PHE B C 1
ATOM 2551 O O . PHE B 1 83 ? -1.437 22.219 -7.809 1 74.5 83 PHE B O 1
ATOM 2558 N N . THR B 1 84 ? -0.53 20.516 -6.637 1 71.69 84 THR B N 1
ATOM 2559 C CA . THR B 1 84 ? -0.353 21.344 -5.445 1 71.69 84 THR B CA 1
ATOM 2560 C C . THR B 1 84 ? 0.669 22.453 -5.699 1 71.69 84 THR B C 1
ATOM 2562 O O . THR B 1 84 ? 0.513 23.562 -5.211 1 71.69 84 THR B O 1
ATOM 2565 N N . ALA B 1 85 ? 1.689 22.156 -6.395 1 68.88 85 ALA B N 1
ATOM 2566 C CA . ALA B 1 85 ? 2.715 23.141 -6.727 1 68.88 85 ALA B CA 1
ATOM 2567 C C . ALA B 1 85 ? 2.141 24.266 -7.586 1 68.88 85 ALA B C 1
ATOM 2569 O O . ALA B 1 85 ? 2.508 25.438 -7.422 1 68.88 85 ALA B O 1
ATOM 2570 N N . ASN B 1 86 ? 1.342 23.875 -8.445 1 64.56 86 ASN B N 1
ATOM 2571 C CA . ASN B 1 86 ? 0.794 24.859 -9.359 1 64.56 86 ASN B CA 1
ATOM 2572 C C . ASN B 1 86 ? -0.346 25.656 -8.727 1 64.56 86 ASN B C 1
ATOM 2574 O O . ASN B 1 86 ? -0.544 26.828 -9.039 1 64.56 86 ASN B O 1
ATOM 2578 N N . PHE B 1 87 ? -1.065 25.016 -7.898 1 57.47 87 PHE B N 1
ATOM 2579 C CA . PHE B 1 87 ? -2.203 25.719 -7.312 1 57.47 87 PHE B CA 1
ATOM 2580 C C . PHE B 1 87 ? -1.814 26.375 -5.992 1 57.47 87 PHE B C 1
ATOM 2582 O O . PHE B 1 87 ? -2.521 27.266 -5.5 1 57.47 87 PHE B O 1
ATOM 2589 N N . SER B 1 88 ? -0.863 25.922 -5.141 1 52.72 88 SER B N 1
ATOM 2590 C CA . SER B 1 88 ? -0.418 26.641 -3.955 1 52.72 88 SER B CA 1
ATOM 2591 C C . SER B 1 88 ? 0.136 28.016 -4.324 1 52.72 88 SER B C 1
ATOM 2593 O O . SER B 1 88 ? 0.317 28.875 -3.453 1 52.72 88 SER B O 1
ATOM 2595 N N . GLY B 1 89 ? 0.809 28.438 -5.398 1 43.91 89 GLY B N 1
ATOM 2596 C CA . GLY B 1 89 ? 1.167 29.828 -5.637 1 43.91 89 GLY B CA 1
ATOM 2597 C C . GLY B 1 89 ? 0.025 30.797 -5.379 1 43.91 89 GLY B C 1
ATOM 2598 O O . GLY B 1 89 ? 0.251 31.953 -5.055 1 43.91 89 GLY B O 1
ATOM 2599 N N . HIS B 1 90 ? -1.08 30.938 -6.031 1 39.09 90 HIS B N 1
ATOM 2600 C CA . HIS B 1 90 ? -2.064 32 -5.812 1 39.09 90 HIS B CA 1
ATOM 2601 C C . HIS B 1 90 ? -2.771 31.828 -4.473 1 39.09 90 HIS B C 1
ATOM 2603 O O . HIS B 1 90 ? -3.059 32.812 -3.787 1 39.09 90 HIS B O 1
ATOM 2609 N N . THR B 1 91 ? -3.805 31.109 -4.211 1 37.56 91 THR B N 1
ATOM 2610 C CA . THR B 1 91 ? -4.672 31.125 -3.039 1 37.56 91 THR B CA 1
ATOM 2611 C C . THR B 1 91 ? -4.02 30.359 -1.883 1 37.56 91 THR B C 1
ATOM 2613 O O . THR B 1 91 ? -3.277 29.406 -2.1 1 37.56 91 THR B O 1
ATOM 2616 N N . SER B 1 92 ? -3.732 31.109 -0.648 1 35.25 92 SER B N 1
ATOM 2617 C CA . SER B 1 92 ? -3.428 30.75 0.732 1 35.25 92 SER B CA 1
ATOM 2618 C C . SER B 1 92 ? -3.879 29.328 1.04 1 35.25 92 SER B C 1
ATOM 2620 O O . SER B 1 92 ? -4.785 29.125 1.85 1 35.25 92 SER B O 1
ATOM 2622 N N . PHE B 1 93 ? -4.078 28.609 0.179 1 37.12 93 PHE B N 1
ATOM 2623 C CA . PHE B 1 93 ? -4.668 27.328 0.574 1 37.12 93 PHE B CA 1
ATOM 2624 C C . PHE B 1 93 ? -3.807 26.641 1.626 1 37.12 93 PHE B C 1
ATOM 2626 O O . PHE B 1 93 ? -2.754 26.078 1.308 1 37.12 93 PHE B O 1
ATOM 2633 N N . HIS B 1 94 ? -3.305 27.422 2.803 1 35.19 94 HIS B N 1
ATOM 2634 C CA . HIS B 1 94 ? -2.611 27.062 4.035 1 35.19 94 HIS B CA 1
ATOM 2635 C C . HIS B 1 94 ? -2.771 25.562 4.344 1 35.19 94 HIS B C 1
ATOM 2637 O O . HIS B 1 94 ? -1.922 24.969 5.008 1 35.19 94 HIS B O 1
ATOM 2643 N N . SER B 1 95 ? -4.129 25.406 5.117 1 37.16 95 SER B N 1
ATOM 2644 C CA . SER B 1 95 ? -4.379 24.422 6.172 1 37.16 95 SER B CA 1
ATOM 2645 C C . SER B 1 95 ? -3.926 23.031 5.758 1 37.16 95 SER B C 1
ATOM 2647 O O . SER B 1 95 ? -3.809 22.734 4.566 1 37.16 95 SER B O 1
ATOM 2649 N N . GLY B 1 96 ? -3.514 22.125 6.871 1 35.28 96 GLY B N 1
ATOM 2650 C CA . GLY B 1 96 ? -3.027 20.797 7.215 1 35.28 96 GLY B CA 1
ATOM 2651 C C . GLY B 1 96 ? -3.562 19.703 6.301 1 35.28 96 GLY B C 1
ATOM 2652 O O . GLY B 1 96 ? -2.869 18.734 6.02 1 35.28 96 GLY B O 1
ATOM 2653 N N . THR B 1 97 ? -4.93 19.297 6.832 1 42.41 97 THR B N 1
ATOM 2654 C CA . THR B 1 97 ? -5.922 18.281 6.512 1 42.41 97 THR B CA 1
ATOM 2655 C C . THR B 1 97 ? -6.125 18.188 5 1 42.41 97 THR B C 1
ATOM 2657 O O . THR B 1 97 ? -6.949 18.906 4.434 1 42.41 97 THR B O 1
ATOM 2660 N N . MET B 1 98 ? -5.312 18.453 4.297 1 41.25 98 MET B N 1
ATOM 2661 C CA . MET B 1 98 ? -5.359 18.531 2.838 1 41.25 98 MET B CA 1
ATOM 2662 C C . MET B 1 98 ? -6.613 17.844 2.299 1 41.25 98 MET B C 1
ATOM 2664 O O . MET B 1 98 ? -7.004 16.781 2.779 1 41.25 98 MET B O 1
ATOM 2668 N N . ALA B 1 99 ? -7.594 18.516 1.648 1 43.38 99 ALA B N 1
ATOM 2669 C CA . ALA B 1 99 ? -8.789 18.484 0.812 1 43.38 99 ALA B CA 1
ATOM 2670 C C . ALA B 1 99 ? -8.891 17.188 0.025 1 43.38 99 ALA B C 1
ATOM 2672 O O . ALA B 1 99 ? -7.906 16.734 -0.573 1 43.38 99 ALA B O 1
ATOM 2673 N N . HIS B 1 100 ? -9.594 16.344 0.419 1 54.94 100 HIS B N 1
ATOM 2674 C CA . HIS B 1 100 ? -10.273 15.414 -0.482 1 54.94 100 HIS B CA 1
ATOM 2675 C C . HIS B 1 100 ? -10.367 15.992 -1.891 1 54.94 100 HIS B C 1
ATOM 2677 O O . HIS B 1 100 ? -11.305 16.734 -2.199 1 54.94 100 HIS B O 1
ATOM 2683 N N . SER B 1 101 ? -9.125 16.031 -2.588 1 70.19 101 SER B N 1
ATOM 2684 C CA . SER B 1 101 ? -8.914 16.719 -3.859 1 70.19 101 SER B CA 1
ATOM 2685 C C . SER B 1 101 ? -9.812 16.141 -4.949 1 70.19 101 SER B C 1
ATOM 2687 O O . SER B 1 101 ? -10.125 14.961 -4.938 1 70.19 101 SER B O 1
ATOM 2689 N N . THR B 1 102 ? -10.547 17.016 -5.461 1 77 102 THR B N 1
ATOM 2690 C CA . THR B 1 102 ? -11.281 16.703 -6.68 1 77 102 THR B CA 1
ATOM 2691 C C . THR B 1 102 ? -10.492 15.727 -7.547 1 77 102 THR B C 1
ATOM 2693 O O . THR B 1 102 ? -11.047 14.758 -8.07 1 77 102 THR B O 1
ATOM 2696 N N . ILE B 1 103 ? -9.195 15.883 -7.473 1 78.69 103 ILE B N 1
ATOM 2697 C CA . ILE B 1 103 ? -8.336 15.047 -8.312 1 78.69 103 ILE B CA 1
ATOM 2698 C C . ILE B 1 103 ? -8.305 13.625 -7.758 1 78.69 103 ILE B C 1
ATOM 2700 O O . ILE B 1 103 ? -8.414 12.656 -8.516 1 78.69 103 ILE B O 1
ATOM 2704 N N . GLY B 1 104 ? -8.188 13.539 -6.426 1 82.94 104 GLY B N 1
ATOM 2705 C CA . GLY B 1 104 ? -8.195 12.227 -5.809 1 82.94 104 GLY B CA 1
ATOM 2706 C C . GLY B 1 104 ? -9.477 11.445 -6.066 1 82.94 104 GLY B C 1
ATOM 2707 O O . GLY B 1 104 ? -9.43 10.242 -6.336 1 82.94 104 GLY B O 1
ATOM 2708 N N . ALA B 1 105 ? -10.516 12.133 -6.016 1 83.5 105 ALA B N 1
ATOM 2709 C CA . ALA B 1 105 ? -11.812 11.508 -6.242 1 83.5 105 ALA B CA 1
ATOM 2710 C C . ALA B 1 105 ? -11.953 11.039 -7.688 1 83.5 105 ALA B C 1
ATOM 2712 O O . ALA B 1 105 ? -12.43 9.93 -7.941 1 83.5 105 ALA B O 1
ATOM 2713 N N . ILE B 1 106 ? -11.492 11.828 -8.586 1 83.5 106 ILE B N 1
ATOM 2714 C CA . ILE B 1 106 ? -11.586 11.5 -10 1 83.5 106 ILE B CA 1
ATOM 2715 C C . ILE B 1 106 ? -10.703 10.297 -10.312 1 83.5 106 ILE B C 1
ATOM 2717 O O . ILE B 1 106 ? -11.117 9.383 -11.031 1 83.5 106 ILE B O 1
ATOM 2721 N N . ILE B 1 107 ? -9.539 10.352 -9.75 1 84.94 107 ILE B N 1
ATOM 2722 C CA . ILE B 1 107 ? -8.594 9.258 -9.977 1 84.94 107 ILE B CA 1
ATOM 2723 C C . ILE B 1 107 ? -9.141 7.969 -9.375 1 84.94 107 ILE B C 1
ATOM 2725 O O . ILE B 1 107 ? -8.977 6.891 -9.953 1 84.94 107 ILE B O 1
ATOM 2729 N N . LEU B 1 108 ? -9.773 8.109 -8.25 1 86.5 108 LEU B N 1
ATOM 2730 C CA . LEU B 1 108 ? -10.383 6.949 -7.602 1 86.5 108 LEU B CA 1
ATOM 2731 C C . LEU B 1 108 ? -11.469 6.344 -8.484 1 86.5 108 LEU B C 1
ATOM 2733 O O . LEU B 1 108 ? -11.523 5.125 -8.664 1 86.5 108 LEU B O 1
ATOM 2737 N N . VAL B 1 109 ? -12.281 7.195 -9.07 1 88 109 VAL B N 1
ATOM 2738 C CA . VAL B 1 109 ? -13.359 6.746 -9.945 1 88 109 VAL B CA 1
ATOM 2739 C C . VAL B 1 109 ? -12.781 6.047 -11.172 1 88 109 VAL B C 1
ATOM 2741 O O . VAL B 1 109 ? -13.258 4.984 -11.57 1 88 109 VAL B O 1
ATOM 2744 N N . LEU B 1 110 ? -11.758 6.586 -11.688 1 85.62 110 LEU B N 1
ATOM 2745 C CA . LEU B 1 110 ? -11.133 6.016 -12.875 1 85.62 110 LEU B CA 1
ATOM 2746 C C . LEU B 1 110 ? -10.508 4.66 -12.562 1 85.62 110 LEU B C 1
ATOM 2748 O O . LEU B 1 110 ? -10.625 3.719 -13.352 1 85.62 110 LEU B O 1
ATOM 2752 N N . ALA B 1 111 ? -9.836 4.668 -11.477 1 86.25 111 ALA B N 1
ATOM 2753 C CA . ALA B 1 111 ? -9.211 3.414 -11.07 1 86.25 111 ALA B CA 1
ATOM 2754 C C . ALA B 1 111 ? -10.25 2.32 -10.859 1 86.25 111 ALA B C 1
ATOM 2756 O O . ALA B 1 111 ? -10.055 1.18 -11.289 1 86.25 111 ALA B O 1
ATOM 2757 N N . LEU B 1 112 ? -11.359 2.637 -10.234 1 87.44 112 LEU B N 1
ATOM 2758 C CA . LEU B 1 112 ? -12.43 1.683 -9.969 1 87.44 112 LEU B CA 1
ATOM 2759 C C . LEU B 1 112 ? -13.117 1.257 -11.258 1 87.44 112 LEU B C 1
ATOM 2761 O O . LEU B 1 112 ? -13.539 0.106 -11.398 1 87.44 112 LEU B O 1
ATOM 2765 N N . SER B 1 113 ? -13.203 2.203 -12.133 1 84.25 113 SER B N 1
ATOM 2766 C CA . SER B 1 113 ? -13.805 1.893 -13.422 1 84.25 113 SER B CA 1
ATOM 2767 C C . SER B 1 113 ? -12.953 0.903 -14.211 1 84.25 113 SER B C 1
ATOM 2769 O O . SER B 1 113 ? -13.477 -0.033 -14.82 1 84.25 113 SER B O 1
ATOM 2771 N N . LEU B 1 114 ? -11.688 1.126 -14.219 1 81 114 LEU B N 1
ATOM 2772 C CA . LEU B 1 114 ? -10.773 0.203 -14.883 1 81 114 LEU B CA 1
ATOM 2773 C C . LEU B 1 114 ? -10.859 -1.187 -14.258 1 81 114 LEU B C 1
ATOM 2775 O O . LEU B 1 114 ? -10.898 -2.189 -14.977 1 81 114 LEU B O 1
ATOM 2779 N N . HIS B 1 115 ? -10.906 -1.246 -13.031 1 82.19 115 HIS B N 1
ATOM 2780 C CA . HIS B 1 115 ? -11.031 -2.506 -12.305 1 82.19 115 HIS B CA 1
ATOM 2781 C C . HIS B 1 115 ? -12.312 -3.232 -12.68 1 82.19 115 HIS B C 1
ATOM 2783 O O . HIS B 1 115 ? -12.305 -4.441 -12.93 1 82.19 115 HIS B O 1
ATOM 2789 N N . ALA B 1 116 ? -13.383 -2.459 -12.758 1 82.88 116 ALA B N 1
ATOM 2790 C CA . ALA B 1 116 ? -14.68 -3.049 -13.07 1 82.88 116 ALA B CA 1
ATOM 2791 C C . ALA B 1 116 ? -14.695 -3.645 -14.469 1 82.88 116 ALA B C 1
ATOM 2793 O O . ALA B 1 116 ? -15.305 -4.691 -14.703 1 82.88 116 ALA B O 1
ATOM 2794 N N . ILE B 1 117 ? -14.055 -3.047 -15.336 1 79.94 117 ILE B N 1
ATOM 2795 C CA . ILE B 1 117 ? -13.992 -3.525 -16.719 1 79.94 117 ILE B CA 1
ATOM 2796 C C . ILE B 1 117 ? -13.266 -4.867 -16.766 1 79.94 117 ILE B C 1
ATOM 2798 O O . ILE B 1 117 ? -13.742 -5.816 -17.391 1 79.94 117 ILE B O 1
ATOM 2802 N N . PHE B 1 118 ? -12.219 -5.039 -16.062 1 79.81 118 PHE B N 1
ATOM 2803 C CA . PHE B 1 118 ? -11.406 -6.25 -16.125 1 79.81 118 PHE B CA 1
ATOM 2804 C C . PHE B 1 118 ? -12.039 -7.363 -15.297 1 79.81 118 PHE B C 1
ATOM 2806 O O . PHE B 1 118 ? -11.859 -8.547 -15.602 1 79.81 118 PHE B O 1
ATOM 2813 N N . GLU B 1 119 ? -12.68 -6.957 -14.273 1 78.31 119 GLU B N 1
ATOM 2814 C CA . GLU B 1 119 ? -13.461 -7.941 -13.523 1 78.31 119 GLU B CA 1
ATOM 2815 C C . GLU B 1 119 ? -14.516 -8.594 -14.406 1 78.31 119 GLU B C 1
ATOM 2817 O O . GLU B 1 119 ? -14.734 -9.805 -14.336 1 78.31 119 GLU B O 1
ATOM 2822 N N . GLY B 1 120 ? -15.203 -7.777 -15.141 1 75 120 GLY B N 1
ATOM 2823 C CA . GLY B 1 120 ? -16.172 -8.312 -16.078 1 75 120 GLY B CA 1
ATOM 2824 C C . GLY B 1 120 ? -15.555 -9.258 -17.094 1 75 120 GLY B C 1
ATOM 2825 O O . GLY B 1 120 ? -16.156 -10.273 -17.453 1 75 120 GLY B O 1
ATOM 2826 N N . LEU B 1 121 ? -14.383 -8.984 -17.453 1 71.06 121 LEU B N 1
ATOM 2827 C CA . LEU B 1 121 ? -13.656 -9.828 -18.406 1 71.06 121 LEU B CA 1
ATOM 2828 C C . LEU B 1 121 ? -13.359 -11.195 -17.781 1 71.06 121 LEU B C 1
ATOM 2830 O O . LEU B 1 121 ? -13.484 -12.219 -18.453 1 71.06 121 LEU B O 1
ATOM 2834 N N . SER B 1 122 ? -12.875 -11.102 -16.578 1 71.81 122 SER B N 1
ATOM 2835 C CA . SER B 1 122 ? -12.555 -12.336 -15.883 1 71.81 122 SER B CA 1
ATOM 2836 C C . SER B 1 122 ? -13.789 -13.219 -15.719 1 71.81 122 SER B C 1
ATOM 2838 O O . SER B 1 122 ? -13.695 -14.445 -15.812 1 71.81 122 SER B O 1
ATOM 2840 N N . LEU B 1 123 ? -14.906 -12.609 -15.531 1 73.69 123 LEU B N 1
ATOM 2841 C CA . LEU B 1 123 ? -16.156 -13.344 -15.391 1 73.69 123 LEU B CA 1
ATOM 2842 C C . LEU B 1 123 ? -16.625 -13.891 -16.734 1 73.69 123 LEU B C 1
ATOM 2844 O O . LEU B 1 123 ? -17.281 -14.938 -16.797 1 73.69 123 LEU B O 1
ATOM 2848 N N . GLY B 1 124 ? -16.359 -13.141 -17.703 1 69.81 124 GLY B N 1
ATOM 2849 C CA . GLY B 1 124 ? -16.766 -13.562 -19.031 1 69.81 124 GLY B CA 1
ATOM 2850 C C . GLY B 1 124 ? -16.062 -14.812 -19.516 1 69.81 124 GLY B C 1
ATOM 2851 O O . GLY B 1 124 ? -16.562 -15.523 -20.391 1 69.81 124 GLY B O 1
ATOM 2852 N N . ILE B 1 125 ? -14.93 -15.047 -18.938 1 67.75 125 ILE B N 1
ATOM 2853 C CA . ILE B 1 125 ? -14.133 -16.203 -19.359 1 67.75 125 ILE B CA 1
ATOM 2854 C C . ILE B 1 125 ? -14.609 -17.453 -18.641 1 67.75 125 ILE B C 1
ATOM 2856 O O . ILE B 1 125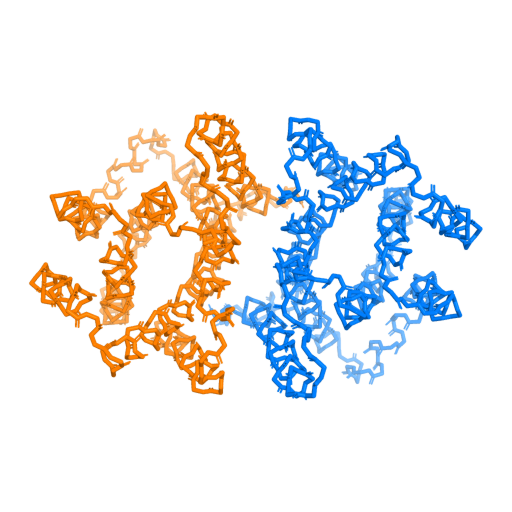 ? -14.375 -18.578 -19.094 1 67.75 125 ILE B O 1
ATOM 2860 N N . ILE B 1 126 ? -15.266 -17.219 -17.547 1 71.12 126 ILE B N 1
ATOM 2861 C CA . ILE B 1 126 ? -15.781 -18.375 -16.812 1 71.12 126 ILE B CA 1
ATOM 2862 C C . ILE B 1 126 ? -16.938 -19.016 -17.594 1 71.12 126 ILE B C 1
ATOM 2864 O O . ILE B 1 126 ? -17.891 -18.328 -17.953 1 71.12 126 ILE B O 1
ATOM 2868 N N . SER B 1 127 ? -16.781 -20.188 -17.875 1 72.25 127 SER B N 1
ATOM 2869 C CA . SER B 1 127 ? -17.766 -20.891 -18.703 1 72.25 127 SER B CA 1
ATOM 2870 C C . SER B 1 127 ? -18.781 -21.625 -17.844 1 72.25 127 SER B C 1
ATOM 2872 O O . SER B 1 127 ? -19.906 -21.906 -18.297 1 72.25 127 SER B O 1
ATOM 2874 N N . ASP B 1 128 ? -18.469 -21.859 -16.672 1 78.44 128 ASP B N 1
ATOM 2875 C CA . ASP B 1 128 ? -19.375 -22.609 -15.805 1 78.44 128 ASP B CA 1
ATOM 2876 C C . ASP B 1 128 ? -20.422 -21.688 -15.164 1 78.44 128 ASP B C 1
ATOM 2878 O O . ASP B 1 128 ? -20.078 -20.844 -14.344 1 78.44 128 ASP B O 1
ATOM 2882 N N . ILE B 1 129 ? -21.641 -21.906 -15.516 1 77.62 129 ILE B N 1
ATOM 2883 C CA . ILE B 1 129 ? -22.75 -21.062 -15.07 1 77.62 129 ILE B CA 1
ATOM 2884 C C . ILE B 1 129 ? -22.875 -21.141 -13.547 1 77.62 129 ILE B C 1
ATOM 2886 O O . ILE B 1 129 ? -23.234 -20.156 -12.898 1 77.62 129 ILE B O 1
ATOM 2890 N N . LYS B 1 130 ? -22.688 -22.328 -13.031 1 78.94 130 LYS B N 1
ATOM 2891 C CA . LYS B 1 130 ? -22.781 -22.484 -11.586 1 78.94 130 LYS B CA 1
ATOM 2892 C C . LYS B 1 130 ? -21.734 -21.625 -10.867 1 78.94 130 LYS B C 1
ATOM 2894 O O . LYS B 1 130 ? -22.047 -21.016 -9.844 1 78.94 130 LYS B O 1
ATOM 2899 N N . GLU B 1 131 ? -20.578 -21.5 -11.445 1 78 131 GLU B N 1
ATOM 2900 C CA . GLU B 1 131 ? -19.531 -20.672 -10.883 1 78 131 GLU B CA 1
ATOM 2901 C C . GLU B 1 131 ? -19.875 -19.188 -11.016 1 78 131 GLU B C 1
ATOM 2903 O O . GLU B 1 131 ? -19.594 -18.391 -10.109 1 78 131 GLU B O 1
ATOM 2908 N N . ILE B 1 132 ? -20.562 -18.875 -12.023 1 76.25 132 ILE B N 1
ATOM 2909 C CA . ILE B 1 132 ? -20.938 -17.484 -12.281 1 76.25 132 ILE B CA 1
ATOM 2910 C C . ILE B 1 132 ? -21.969 -17.031 -11.25 1 76.25 132 ILE B C 1
ATOM 2912 O O . ILE B 1 132 ? -21.875 -15.938 -10.703 1 76.25 132 ILE B O 1
ATOM 2916 N N . TYR B 1 133 ? -22.875 -17.922 -10.945 1 78.44 133 TYR B N 1
ATOM 2917 C CA . TYR B 1 133 ? -23.922 -17.578 -9.992 1 78.44 133 TYR B CA 1
ATOM 2918 C C . TYR B 1 133 ? -23.359 -17.406 -8.594 1 78.44 133 TYR B C 1
ATOM 2920 O O . TYR B 1 133 ? -23.781 -16.531 -7.84 1 78.44 133 TYR B O 1
ATOM 2928 N N . GLN B 1 134 ? -22.453 -18.266 -8.344 1 76.88 134 GLN B N 1
ATOM 2929 C CA . GLN B 1 134 ? -21.844 -18.203 -7.023 1 76.88 134 GLN B CA 1
ATOM 2930 C C . GLN B 1 134 ? -21.078 -16.891 -6.824 1 76.88 134 GLN B C 1
ATOM 2932 O O . GLN B 1 134 ? -21.156 -16.281 -5.758 1 76.88 134 GLN B O 1
ATOM 2937 N N . ILE B 1 135 ? -20.484 -16.5 -7.891 1 79.31 135 ILE B N 1
ATOM 2938 C CA . ILE B 1 135 ? -19.641 -15.32 -7.785 1 79.31 135 ILE B CA 1
ATOM 2939 C C . ILE B 1 135 ? -20.5 -14.062 -7.949 1 79.31 135 ILE B C 1
ATOM 2941 O O . ILE B 1 135 ? -20.156 -13 -7.41 1 79.31 135 ILE B O 1
ATOM 2945 N N . PHE B 1 136 ? -21.656 -14.273 -8.555 1 80.88 136 PHE B N 1
ATOM 2946 C CA . PHE B 1 136 ? -22.516 -13.133 -8.867 1 80.88 136 PHE B CA 1
ATOM 2947 C C . PHE B 1 136 ? -23.016 -12.461 -7.598 1 80.88 136 PHE B C 1
ATOM 2949 O O . PHE B 1 136 ? -22.969 -11.234 -7.477 1 80.88 136 PHE B O 1
ATOM 2956 N N . GLY B 1 137 ? -23.516 -13.203 -6.703 1 82.12 137 GLY B N 1
ATOM 2957 C CA . GLY B 1 137 ? -24 -12.648 -5.449 1 82.12 137 GLY B CA 1
ATOM 2958 C C . GLY B 1 137 ? -22.922 -11.883 -4.688 1 82.12 137 GLY B C 1
ATOM 2959 O O . GLY B 1 137 ? -23.156 -10.766 -4.234 1 82.12 137 GLY B O 1
ATOM 2960 N N . ALA B 1 138 ? -21.859 -12.445 -4.598 1 85.81 138 ALA B N 1
ATOM 2961 C CA . ALA B 1 138 ? -20.734 -11.82 -3.891 1 85.81 138 ALA B CA 1
ATOM 2962 C C . ALA B 1 138 ? -20.266 -10.562 -4.613 1 85.81 138 ALA B C 1
ATOM 2964 O O . ALA B 1 138 ? -19.953 -9.555 -3.973 1 85.81 138 ALA B O 1
ATOM 2965 N N . LEU B 1 1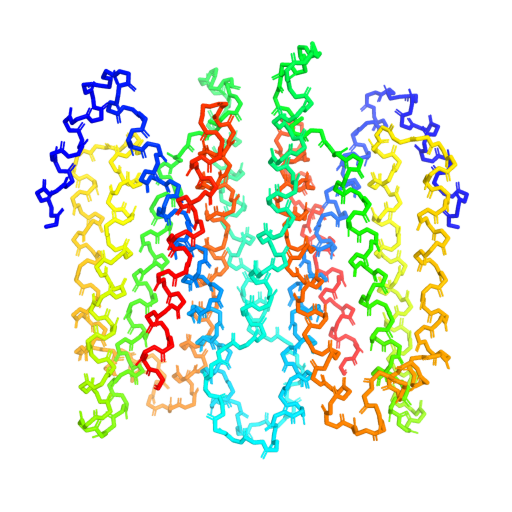39 ? -20.281 -10.641 -5.887 1 85 139 LEU B N 1
ATOM 2966 C CA . LEU B 1 139 ? -19.844 -9.508 -6.691 1 85 139 LEU B CA 1
ATOM 2967 C C . LEU B 1 139 ? -20.828 -8.344 -6.562 1 85 139 LEU B C 1
ATOM 2969 O O . LEU B 1 139 ? -20.406 -7.184 -6.477 1 85 139 LEU B O 1
ATOM 2973 N N . LEU B 1 140 ? -22.062 -8.68 -6.543 1 85.75 140 LEU B N 1
ATOM 2974 C CA . LEU B 1 140 ? -23.078 -7.645 -6.383 1 85.75 140 LEU B CA 1
ATOM 2975 C C . LEU B 1 140 ? -22.938 -6.938 -5.039 1 85.75 140 LEU B C 1
ATOM 2977 O O . LEU B 1 140 ? -23 -5.707 -4.969 1 85.75 140 LEU B O 1
ATOM 2981 N N . LEU B 1 141 ? -22.75 -7.676 -4.055 1 88.19 141 LEU B N 1
ATOM 2982 C CA . LEU B 1 141 ? -22.562 -7.102 -2.725 1 88.19 141 LEU B CA 1
ATOM 2983 C C . LEU B 1 141 ? -21.297 -6.258 -2.666 1 88.19 141 LEU B C 1
ATOM 2985 O O . LEU B 1 141 ? -21.297 -5.164 -2.1 1 88.19 141 LEU B O 1
ATOM 2989 N N . HIS B 1 142 ? -20.312 -6.766 -3.189 1 88.75 142 HIS B N 1
ATOM 2990 C CA . HIS B 1 142 ? -19.031 -6.07 -3.242 1 88.75 142 HIS B CA 1
ATOM 2991 C C . HIS B 1 142 ? -19.156 -4.723 -3.943 1 88.75 142 HIS B C 1
ATOM 2993 O O . HIS B 1 142 ? -18.688 -3.703 -3.43 1 88.75 142 HIS B O 1
ATOM 2999 N N . LYS B 1 143 ? -19.922 -4.703 -5.027 1 88.25 143 LYS B N 1
ATOM 3000 C CA . LYS B 1 143 ? -20.094 -3.479 -5.805 1 88.25 143 LYS B CA 1
ATOM 3001 C C . LYS B 1 143 ? -21 -2.494 -5.078 1 88.25 143 LYS B C 1
ATOM 3003 O O . LYS B 1 143 ? -20.812 -1.279 -5.168 1 88.25 143 LYS B O 1
ATOM 3008 N N . MET B 1 144 ? -21.875 -2.992 -4.402 1 89.88 144 MET B N 1
ATOM 3009 C CA . MET B 1 144 ? -22.766 -2.133 -3.617 1 89.88 144 MET B CA 1
ATOM 3010 C C . MET B 1 144 ? -21.984 -1.438 -2.5 1 89.88 144 MET B C 1
ATOM 3012 O O . MET B 1 144 ? -22.188 -0.244 -2.258 1 89.88 144 MET B O 1
ATOM 3016 N N . LEU B 1 145 ? -21.188 -2.174 -1.891 1 91.56 145 LEU B N 1
ATOM 3017 C CA . LEU B 1 145 ? -20.406 -1.622 -0.792 1 91.56 145 LEU B CA 1
ATOM 3018 C C . LEU B 1 145 ? -19.406 -0.584 -1.302 1 91.56 145 LEU B C 1
ATOM 3020 O O . LEU B 1 145 ? -19.266 0.492 -0.716 1 91.56 145 LEU B O 1
ATOM 3024 N N . ILE B 1 146 ? -18.75 -0.855 -2.365 1 90.75 146 ILE B N 1
ATOM 3025 C CA . ILE B 1 146 ? -17.781 0.068 -2.959 1 90.75 146 ILE B CA 1
ATOM 3026 C C . ILE B 1 146 ? -18.516 1.317 -3.457 1 90.75 146 ILE B C 1
ATOM 3028 O O . ILE B 1 146 ? -18.031 2.438 -3.252 1 90.75 146 ILE B O 1
ATOM 3032 N N . GLY B 1 147 ? -19.656 1.033 -4.102 1 89.44 147 GLY B N 1
ATOM 3033 C CA . GLY B 1 147 ? -20.438 2.156 -4.586 1 89.44 147 GLY B CA 1
ATOM 3034 C C . GLY B 1 147 ? -20.906 3.084 -3.477 1 89.44 147 GLY B C 1
ATOM 3035 O O . GLY B 1 147 ? -20.859 4.309 -3.623 1 89.44 147 GLY B O 1
ATOM 3036 N N . PHE B 1 148 ? -21.328 2.473 -2.479 1 89.56 148 PHE B N 1
ATOM 3037 C CA . PHE B 1 148 ? -21.766 3.25 -1.322 1 89.56 148 PHE B CA 1
ATOM 3038 C C . PHE B 1 148 ? -20.625 4.094 -0.777 1 89.56 148 PHE B C 1
ATOM 3040 O O . PHE B 1 148 ? -20.781 5.285 -0.516 1 89.56 148 PHE B O 1
ATOM 3047 N N . SER B 1 149 ? -19.5 3.51 -0.587 1 90.81 149 SER B N 1
ATOM 3048 C CA . SER B 1 149 ? -18.328 4.199 -0.058 1 90.81 149 SER B CA 1
ATOM 3049 C C . SER B 1 149 ? -17.859 5.305 -1 1 90.81 149 SER B C 1
ATOM 3051 O O . SER B 1 149 ? -17.469 6.383 -0.552 1 90.81 149 SER B O 1
ATOM 3053 N N . LEU B 1 150 ? -17.891 5.023 -2.221 1 89.69 150 LEU B N 1
ATOM 3054 C CA . LEU B 1 150 ? -17.516 6.016 -3.225 1 89.69 150 LEU B CA 1
ATOM 3055 C C . LEU B 1 150 ? -18.484 7.203 -3.191 1 89.69 150 LEU B C 1
ATOM 3057 O O . LEU B 1 150 ? -18.047 8.352 -3.318 1 89.69 150 LEU B O 1
ATOM 3061 N N . GLY B 1 151 ? -19.734 6.887 -3.045 1 88 151 GLY B N 1
ATOM 3062 C CA . GLY B 1 151 ? -20.719 7.949 -2.945 1 88 151 GLY B CA 1
ATOM 3063 C C . GLY B 1 151 ? -20.453 8.906 -1.797 1 88 151 GLY B C 1
ATOM 3064 O O . GLY B 1 151 ? -20.531 10.125 -1.965 1 88 151 GLY B O 1
ATOM 3065 N N . ILE B 1 152 ? -20.156 8.336 -0.715 1 86.19 152 ILE B N 1
ATOM 3066 C CA . ILE B 1 152 ? -19.859 9.141 0.462 1 86.19 152 ILE B CA 1
ATOM 3067 C C . ILE B 1 152 ? -18.641 10.031 0.188 1 86.19 152 ILE B C 1
ATOM 3069 O O . ILE B 1 152 ? -18.656 11.219 0.515 1 86.19 152 ILE B O 1
ATOM 3073 N N . ARG B 1 153 ? -17.656 9.492 -0.412 1 84.31 153 ARG B N 1
ATOM 3074 C CA . ARG B 1 153 ? -16.438 10.242 -0.714 1 84.31 153 ARG B CA 1
ATOM 3075 C C . ARG B 1 153 ? -16.719 11.367 -1.707 1 84.31 153 ARG B C 1
ATOM 3077 O O . ARG B 1 153 ? -16.188 12.469 -1.566 1 84.31 153 ARG B O 1
ATOM 3084 N N . LEU B 1 154 ? -17.5 11.078 -2.668 1 86.88 154 LEU B N 1
ATOM 3085 C CA . LEU B 1 154 ? -17.797 12.055 -3.705 1 86.88 154 LEU B CA 1
ATOM 3086 C C . LEU B 1 154 ? -18.609 13.219 -3.137 1 86.88 154 LEU B C 1
ATOM 3088 O O . LEU B 1 154 ? -18.375 14.375 -3.5 1 86.88 154 LEU B O 1
ATOM 3092 N N . VAL B 1 155 ? -19.5 12.891 -2.252 1 83.5 155 VAL B N 1
ATOM 3093 C CA . VAL B 1 155 ? -20.375 13.914 -1.672 1 83.5 155 VAL B CA 1
ATOM 3094 C C . VAL B 1 155 ? -19.562 14.805 -0.735 1 83.5 155 VAL B C 1
ATOM 3096 O O . VAL B 1 155 ? -19.875 15.984 -0.568 1 83.5 155 VAL B O 1
ATOM 3099 N N . GLN B 1 156 ? -18.484 14.227 -0.18 1 78.75 156 GLN B N 1
ATOM 3100 C CA . GLN B 1 156 ? -17.641 14.992 0.727 1 78.75 156 GLN B CA 1
ATOM 3101 C C . GLN B 1 156 ? -16.656 15.859 -0.047 1 78.75 156 GLN B C 1
ATOM 3103 O O . GLN B 1 156 ? -16.062 16.781 0.509 1 78.75 156 GLN B O 1
ATOM 3108 N N . SER B 1 157 ? -16.453 15.578 -1.231 1 78.44 157 SER B N 1
ATOM 3109 C CA . SER B 1 157 ? -15.531 16.344 -2.062 1 78.44 157 SER B CA 1
ATOM 3110 C C . SER B 1 157 ? -16.172 17.656 -2.529 1 78.44 157 SER B C 1
ATOM 3112 O O . SER B 1 157 ? -17.391 17.734 -2.676 1 78.44 157 SER B O 1
ATOM 3114 N N . PRO B 1 158 ? -15.383 18.703 -2.654 1 77.94 158 PRO B N 1
ATOM 3115 C CA . PRO B 1 158 ? -15.938 20 -3.07 1 77.94 158 PRO B CA 1
ATOM 3116 C C . PRO B 1 158 ? -16.312 20.031 -4.551 1 77.94 158 PRO B C 1
ATOM 3118 O O . PRO B 1 158 ? -16.297 21.094 -5.172 1 77.94 158 PRO B O 1
ATOM 3121 N N . MET B 1 159 ? -16.781 19.062 -5.051 1 80.19 159 MET B N 1
ATOM 3122 C CA . MET B 1 159 ? -17.156 18.984 -6.461 1 80.19 159 MET B CA 1
ATOM 3123 C C . MET B 1 159 ? -18.609 19.406 -6.676 1 80.19 159 MET B C 1
ATOM 3125 O O . MET B 1 159 ? -19.422 19.344 -5.754 1 80.19 159 MET B O 1
ATOM 3129 N N . LYS B 1 160 ? -18.891 19.969 -7.941 1 84.5 160 LYS B N 1
ATOM 3130 C CA . LYS B 1 160 ? -20.25 20.297 -8.328 1 84.5 160 LYS B CA 1
ATOM 3131 C C . LYS B 1 160 ? -21.125 19.047 -8.398 1 84.5 160 LYS B C 1
ATOM 3133 O O . LYS B 1 160 ? -20.625 17.938 -8.633 1 84.5 160 LYS B O 1
ATOM 3138 N N . THR B 1 161 ? -22.328 19.172 -8.125 1 84.69 161 THR B N 1
ATOM 3139 C CA . THR B 1 161 ? -23.281 18.062 -8.086 1 84.69 161 THR B CA 1
ATOM 3140 C C . THR B 1 161 ? -23.281 17.312 -9.414 1 84.69 161 THR B C 1
ATOM 3142 O O . THR B 1 161 ? -23.359 16.094 -9.438 1 84.69 161 THR B O 1
ATOM 3145 N N . ILE B 1 162 ? -23.172 17.984 -10.484 1 86.75 162 ILE B N 1
ATOM 3146 C CA . ILE B 1 162 ? -23.203 17.359 -11.805 1 86.75 162 ILE B CA 1
ATOM 3147 C C . ILE B 1 162 ? -21.984 16.438 -11.969 1 86.75 162 ILE B C 1
ATOM 3149 O O . ILE B 1 162 ? -22.094 15.367 -12.555 1 86.75 162 ILE B O 1
ATOM 3153 N N . THR B 1 163 ? -20.891 16.875 -11.484 1 85.5 163 THR B N 1
ATOM 3154 C CA . THR B 1 163 ? -19.672 16.062 -11.57 1 85.5 163 THR B CA 1
ATOM 3155 C C . THR B 1 163 ? -19.828 14.781 -10.75 1 85.5 163 THR B C 1
ATOM 3157 O O . THR B 1 163 ? -19.375 13.711 -11.172 1 85.5 163 THR B O 1
ATOM 3160 N N . ILE B 1 164 ? -20.406 14.922 -9.641 1 87.62 164 ILE B N 1
ATOM 3161 C CA . ILE B 1 164 ? -20.641 13.766 -8.773 1 87.62 164 ILE B CA 1
ATOM 3162 C C . ILE B 1 164 ? -21.547 12.758 -9.492 1 87.62 164 ILE B C 1
ATOM 3164 O O . ILE B 1 164 ? -21.266 11.562 -9.492 1 87.62 164 ILE B O 1
ATOM 3168 N N . ILE B 1 165 ? -22.547 13.273 -10.156 1 87.19 165 ILE B N 1
ATOM 3169 C CA . ILE B 1 165 ? -23.5 12.422 -10.859 1 87.19 165 ILE B CA 1
ATOM 3170 C C . ILE B 1 165 ? -22.797 11.719 -12.023 1 87.19 165 ILE B C 1
ATOM 3172 O O . ILE B 1 165 ? -23 10.523 -12.242 1 87.19 165 ILE B O 1
ATOM 3176 N N . ILE B 1 166 ? -22.031 12.406 -12.695 1 88.06 166 ILE B N 1
ATOM 3177 C CA . ILE B 1 166 ? -21.312 11.836 -13.836 1 88.06 166 ILE B CA 1
ATOM 3178 C C . ILE B 1 166 ? -20.359 10.742 -13.344 1 88.06 166 ILE B C 1
ATOM 3180 O O . ILE B 1 166 ? -20.297 9.664 -13.938 1 88.06 166 ILE B O 1
ATOM 3184 N N . CYS B 1 167 ? -19.625 11.047 -12.312 1 87 167 CYS B N 1
ATOM 3185 C CA . CYS B 1 167 ? -18.703 10.07 -11.75 1 87 167 CYS B CA 1
ATOM 3186 C C . CYS B 1 167 ? -19.438 8.805 -11.32 1 87 167 CYS B C 1
ATOM 3188 O O . CYS B 1 167 ? -18.953 7.695 -11.57 1 87 167 CYS B O 1
ATOM 3190 N N . PHE B 1 168 ? -20.531 8.977 -10.766 1 84.94 168 PHE B N 1
ATOM 3191 C CA . PHE B 1 168 ? -21.312 7.832 -10.305 1 84.94 168 PHE B CA 1
ATOM 3192 C C . PHE B 1 168 ? -21.844 7.035 -11.484 1 84.94 168 PHE B C 1
ATOM 3194 O O . PHE B 1 168 ? -21.922 5.805 -11.438 1 84.94 168 PHE B O 1
ATOM 3201 N N . CYS B 1 169 ? -22.281 7.699 -12.516 1 86.44 169 CYS B N 1
ATOM 3202 C CA . CYS B 1 169 ? -22.781 7.043 -13.719 1 86.44 169 CYS B CA 1
ATOM 3203 C C . CYS B 1 169 ? -21.672 6.234 -14.398 1 86.44 169 CYS B C 1
ATOM 3205 O O . CYS B 1 169 ? -21.922 5.125 -14.875 1 86.44 169 CYS B O 1
ATOM 3207 N N . ILE B 1 170 ? -20.609 6.805 -14.414 1 85.69 170 ILE B N 1
ATOM 3208 C CA . ILE B 1 170 ? -19.484 6.102 -14.992 1 85.69 170 ILE B CA 1
ATOM 3209 C C . ILE B 1 170 ? -19.188 4.832 -14.195 1 85.69 170 ILE B C 1
ATOM 3211 O O . ILE B 1 170 ? -18.984 3.762 -14.773 1 85.69 170 ILE B O 1
ATOM 3215 N N . PHE B 1 171 ? -19.203 4.984 -12.945 1 85.44 171 PHE B N 1
ATOM 3216 C CA . PHE B 1 171 ? -18.953 3.84 -12.078 1 85.44 171 PHE B CA 1
ATOM 3217 C C . PHE B 1 171 ? -20.016 2.766 -12.281 1 85.44 171 PHE B C 1
ATOM 3219 O O . PHE B 1 171 ? -19.688 1.582 -12.398 1 85.44 171 PHE B O 1
ATOM 3226 N N . ALA B 1 172 ? -21.234 3.146 -12.281 1 80.75 172 ALA B N 1
ATOM 3227 C CA . ALA B 1 172 ? -22.344 2.213 -12.445 1 80.75 172 ALA B CA 1
ATOM 3228 C C . ALA B 1 172 ? -22.328 1.573 -13.828 1 80.75 172 ALA B C 1
ATOM 3230 O O . ALA B 1 172 ? -22.625 0.388 -13.977 1 80.75 172 ALA B O 1
ATOM 3231 N N . GLY B 1 173 ? -21.922 2.213 -14.797 1 82.31 173 GLY B N 1
ATOM 3232 C CA . GLY B 1 173 ? -21.922 1.743 -16.172 1 82.31 173 GLY B CA 1
ATOM 3233 C C . GLY B 1 173 ? -20.781 0.786 -16.469 1 82.31 173 GLY B C 1
ATOM 3234 O O . GLY B 1 173 ? -20.906 -0.089 -17.328 1 82.31 173 GLY B O 1
ATOM 3235 N N . GLN B 1 174 ? -19.781 0.932 -15.828 1 78.75 174 GLN B N 1
ATOM 3236 C CA . GLN B 1 174 ? -18.594 0.126 -16.125 1 78.75 174 GLN B CA 1
ATOM 3237 C C . GLN B 1 174 ? -18.844 -1.348 -15.812 1 78.75 174 GLN B C 1
ATOM 3239 O O . GLN B 1 174 ? -18.312 -2.229 -16.5 1 78.75 174 GLN B O 1
ATOM 3244 N N . VAL B 1 175 ? -19.641 -1.618 -14.836 1 70.81 175 VAL B N 1
ATOM 3245 C CA . VAL B 1 175 ? -19.953 -3.004 -14.508 1 70.81 175 VAL B CA 1
ATOM 3246 C C . VAL B 1 175 ? -20.656 -3.658 -15.703 1 70.81 175 VAL B C 1
ATOM 3248 O O . VAL B 1 175 ? -20.375 -4.809 -16.047 1 70.81 175 VAL B O 1
ATOM 3251 N N . VAL B 1 176 ? -21.469 -2.932 -16.281 1 73.12 176 VAL B N 1
ATOM 3252 C CA . VAL B 1 176 ? -22.219 -3.414 -17.438 1 73.12 176 VAL B CA 1
ATOM 3253 C C . VAL B 1 176 ? -21.297 -3.531 -18.656 1 73.12 176 VAL B C 1
ATOM 3255 O O . VAL B 1 176 ? -21.312 -4.547 -19.344 1 73.12 176 VAL B O 1
ATOM 3258 N N . ILE B 1 177 ? -20.453 -2.607 -18.797 1 76.25 177 ILE B N 1
ATOM 3259 C CA . ILE B 1 177 ? -19.531 -2.584 -19.938 1 76.25 177 ILE B CA 1
ATOM 3260 C C . ILE B 1 177 ? -18.531 -3.732 -19.812 1 76.25 177 ILE B C 1
ATOM 3262 O O . ILE B 1 177 ? -18.266 -4.434 -20.797 1 76.25 177 ILE B O 1
ATOM 3266 N N . GLY B 1 178 ? -18 -3.91 -18.688 1 70.69 178 GLY B N 1
ATOM 3267 C CA . GLY B 1 178 ? -17.031 -4.98 -18.469 1 70.69 178 GLY B CA 1
ATOM 3268 C C . GLY B 1 178 ? -17.609 -6.359 -18.734 1 70.69 178 GLY B C 1
ATOM 3269 O O . GLY B 1 178 ? -16.969 -7.207 -19.344 1 70.69 178 GLY B O 1
ATOM 3270 N N . GLY B 1 179 ? -18.781 -6.578 -18.25 1 68.5 179 GLY B N 1
ATOM 3271 C CA . GLY B 1 179 ? -19.453 -7.859 -18.422 1 68.5 179 GLY B CA 1
ATOM 3272 C C . GLY B 1 179 ? -19.797 -8.156 -19.875 1 68.5 179 GLY B C 1
ATOM 3273 O O . GLY B 1 179 ? -19.625 -9.281 -20.344 1 68.5 179 GLY B O 1
ATOM 3274 N N . PHE B 1 180 ? -20.172 -7.117 -20.562 1 70.5 180 PHE B N 1
ATOM 3275 C CA . PHE B 1 180 ? -20.672 -7.359 -21.906 1 70.5 180 PHE B CA 1
ATOM 3276 C C . PHE B 1 180 ? -19.594 -7.102 -22.953 1 70.5 180 PHE B C 1
ATOM 3278 O O . PHE B 1 180 ? -19.547 -7.77 -23.984 1 70.5 180 PHE B O 1
ATOM 3285 N N . CYS B 1 181 ? -18.734 -6.176 -22.609 1 68.62 181 CYS B N 1
ATOM 3286 C CA . CYS B 1 181 ? -17.781 -5.746 -23.641 1 68.62 181 CYS B CA 1
ATOM 3287 C C . CYS B 1 181 ? -16.359 -6.137 -23.266 1 68.62 181 CYS B C 1
ATOM 3289 O O . CYS B 1 181 ? -15.422 -5.867 -24.016 1 68.62 181 CYS B O 1
ATOM 3291 N N . GLY B 1 182 ? -16.234 -6.637 -22.156 1 65.81 182 GLY B N 1
ATOM 3292 C CA . GLY B 1 182 ? -14.898 -6.945 -21.688 1 65.81 182 GLY B CA 1
ATOM 3293 C C . GLY B 1 182 ? -14.125 -7.84 -22.641 1 65.81 182 GLY B C 1
ATOM 3294 O O . GLY B 1 182 ? -12.969 -7.559 -22.969 1 65.81 182 GLY B O 1
ATOM 3295 N N . LEU B 1 183 ? -14.859 -8.828 -23.094 1 65.38 183 LEU B N 1
ATOM 3296 C CA . LEU B 1 183 ? -14.219 -9.781 -24 1 65.38 183 LEU B CA 1
ATOM 3297 C C . LEU B 1 183 ? -13.891 -9.117 -25.344 1 65.38 183 LEU B C 1
ATOM 3299 O O . LEU B 1 183 ? -12.828 -9.367 -25.906 1 65.38 183 LEU B O 1
ATOM 3303 N N . GLU B 1 184 ? -14.797 -8.336 -25.766 1 71.25 184 GLU B N 1
ATOM 3304 C CA . GLU B 1 184 ? -14.562 -7.66 -27.031 1 71.25 184 GLU B CA 1
ATOM 3305 C C . GLU B 1 184 ? -13.414 -6.664 -26.922 1 71.25 184 GLU B C 1
ATOM 3307 O O . GLU B 1 184 ? -12.594 -6.555 -27.844 1 71.25 184 GLU B O 1
ATOM 3312 N N . ILE B 1 185 ? -13.391 -6.027 -25.859 1 68.31 185 ILE B N 1
ATOM 3313 C CA . ILE B 1 185 ? -12.336 -5.051 -25.625 1 68.31 185 ILE B CA 1
ATOM 3314 C C . ILE B 1 185 ? -10.977 -5.754 -25.562 1 68.31 185 ILE B C 1
ATOM 3316 O O . ILE B 1 185 ? -10 -5.277 -26.141 1 68.31 185 ILE B O 1
ATOM 3320 N N . LEU B 1 186 ? -11 -6.828 -24.984 1 67.81 186 LEU B N 1
ATOM 3321 C CA . LEU B 1 186 ? -9.758 -7.578 -24.859 1 67.81 186 LEU B CA 1
ATOM 3322 C C . LEU B 1 186 ? -9.312 -8.133 -26.203 1 67.81 186 LEU B C 1
ATOM 3324 O O . 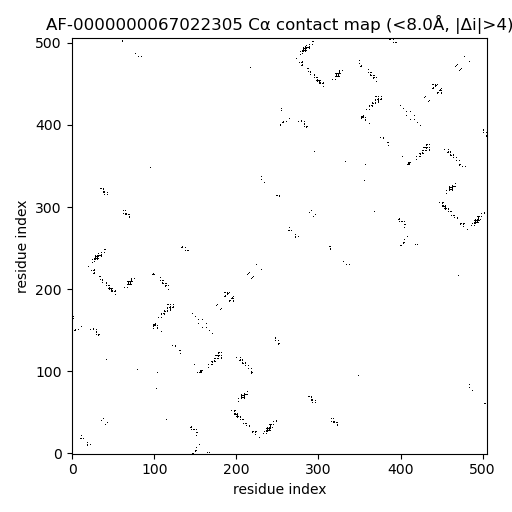LEU B 1 186 ? -8.125 -8.133 -26.516 1 67.81 186 LEU B O 1
ATOM 3328 N N . ASN B 1 187 ? -10.266 -8.523 -26.906 1 72.12 187 ASN B N 1
ATOM 3329 C CA . ASN B 1 187 ? -9.953 -9.016 -28.234 1 72.12 187 ASN B CA 1
ATOM 3330 C C . ASN B 1 187 ? -9.391 -7.914 -29.125 1 72.12 187 ASN B C 1
ATOM 3332 O O . ASN B 1 187 ? -8.469 -8.148 -29.906 1 72.12 187 ASN B O 1
ATOM 3336 N N . LEU B 1 188 ? -9.922 -6.766 -28.938 1 69.12 188 LEU B N 1
ATOM 3337 C CA . LEU B 1 188 ? -9.477 -5.617 -29.734 1 69.12 188 LEU B CA 1
ATOM 3338 C C . LEU B 1 188 ? -8.078 -5.18 -29.312 1 69.12 188 LEU B C 1
ATOM 3340 O O . LEU B 1 188 ? -7.246 -4.84 -30.156 1 69.12 188 LEU B O 1
ATOM 3344 N N . LEU B 1 189 ? -7.84 -5.262 -28.078 1 67.69 189 LEU B N 1
ATOM 3345 C CA . LEU B 1 189 ? -6.578 -4.762 -27.547 1 67.69 189 LEU B CA 1
ATOM 3346 C C . LEU B 1 189 ? -5.465 -5.785 -27.734 1 67.69 189 LEU B C 1
ATOM 3348 O O . LEU B 1 189 ? -4.305 -5.422 -27.922 1 67.69 189 LEU B O 1
ATOM 3352 N N . SER B 1 190 ? -5.754 -7.039 -27.672 1 68.5 190 SER B N 1
ATOM 3353 C CA . SER B 1 190 ? -4.754 -8.102 -27.672 1 68.5 190 SER B CA 1
ATOM 3354 C C . SER B 1 190 ? -4.562 -8.68 -29.078 1 68.5 190 SER B C 1
ATOM 3356 O O . SER B 1 190 ? -3.662 -9.484 -29.297 1 68.5 190 SER B O 1
ATOM 3358 N N . GLY B 1 191 ? -5.273 -8.18 -30.078 1 69.69 191 GLY B N 1
ATOM 3359 C CA . GLY B 1 191 ? -5.191 -8.734 -31.406 1 69.69 191 GLY B CA 1
ATOM 3360 C C . GLY B 1 191 ? -5.594 -10.195 -31.469 1 69.69 191 GLY B C 1
ATOM 3361 O O . GLY B 1 191 ? -5.07 -10.953 -32.281 1 69.69 191 GLY B O 1
ATOM 3362 N N . GLY B 1 192 ? -6.301 -10.508 -30.469 1 68.25 192 GLY B N 1
ATOM 3363 C CA . GLY B 1 192 ? -6.812 -11.867 -30.5 1 68.25 192 GLY B CA 1
ATOM 3364 C C . GLY B 1 192 ? -5.973 -12.836 -29.688 1 68.25 192 GLY B C 1
ATOM 3365 O O . GLY B 1 192 ? -6.355 -14 -29.516 1 68.25 192 GLY B O 1
ATOM 3366 N N . SER B 1 193 ? -4.859 -12.406 -29.281 1 77.19 193 SER B N 1
ATOM 3367 C CA . SER B 1 193 ? -4.023 -13.297 -28.484 1 77.19 193 SER B CA 1
ATOM 3368 C C . SER B 1 193 ? -4.422 -13.258 -27.016 1 77.19 193 SER B C 1
ATOM 3370 O O . SER B 1 193 ? -4.48 -12.188 -26.406 1 77.19 193 SER B O 1
ATOM 3372 N N . LEU B 1 194 ? -4.797 -14.336 -26.531 1 71.75 194 LEU B N 1
ATOM 3373 C CA . LEU B 1 194 ? -5.219 -14.477 -25.141 1 71.75 194 LEU B CA 1
ATOM 3374 C C . LEU B 1 194 ? -4.086 -14.109 -24.188 1 71.75 194 LEU B C 1
ATOM 3376 O O . LEU B 1 194 ? -4.328 -13.516 -23.125 1 71.75 194 LEU B O 1
ATOM 3380 N N . TYR B 1 195 ? -2.963 -14.367 -24.672 1 76.38 195 TYR B N 1
ATOM 3381 C CA . TYR B 1 195 ? -1.792 -14.07 -23.859 1 76.38 195 TYR B CA 1
ATOM 3382 C C . TYR B 1 195 ? -1.607 -12.562 -23.703 1 76.38 195 TYR B C 1
ATOM 3384 O O . TYR B 1 195 ? -1.438 -12.062 -22.578 1 76.38 195 TYR B O 1
ATOM 3392 N N . GLN B 1 196 ? -1.65 -11.93 -24.766 1 79.38 196 GLN B N 1
ATOM 3393 C CA . GLN B 1 196 ? -1.482 -10.477 -24.734 1 79.38 196 GLN B CA 1
ATOM 3394 C C . GLN B 1 196 ? -2.617 -9.805 -23.969 1 79.38 196 GLN B C 1
ATOM 3396 O O . GLN B 1 196 ? -2.395 -8.828 -23.25 1 79.38 196 GLN B O 1
ATOM 3401 N N . ALA B 1 197 ? -3.742 -10.359 -24.094 1 77.06 197 ALA B N 1
ATOM 3402 C CA . ALA B 1 197 ? -4.91 -9.82 -23.406 1 77.06 197 ALA B CA 1
ATOM 3403 C C . ALA B 1 197 ? -4.75 -9.945 -21.891 1 77.06 197 ALA B C 1
ATOM 3405 O O . ALA B 1 197 ? -5.059 -9.008 -21.156 1 77.06 197 ALA B O 1
ATOM 3406 N N . THR B 1 198 ? -4.242 -11.031 -21.531 1 78.44 198 THR B N 1
ATOM 3407 C CA . THR B 1 198 ? -4.074 -11.297 -20.109 1 78.44 198 THR B CA 1
ATOM 3408 C C . THR B 1 198 ? -2.986 -10.398 -19.516 1 78.44 198 THR B C 1
ATOM 3410 O O . THR B 1 198 ? -3.125 -9.898 -18.391 1 78.44 198 THR B O 1
ATOM 3413 N N . LEU B 1 199 ? -2.041 -10.117 -20.281 1 82.25 199 LEU B N 1
ATOM 3414 C CA . LEU B 1 199 ? -0.94 -9.281 -19.812 1 82.25 199 LEU B CA 1
ATOM 3415 C C . LEU B 1 199 ? -1.391 -7.828 -19.656 1 82.25 199 LEU B C 1
ATOM 3417 O O . LEU B 1 199 ? -1.068 -7.18 -18.656 1 82.25 199 LEU B O 1
ATOM 3421 N N . ILE B 1 200 ? -2.113 -7.473 -20.609 1 82.94 200 ILE B N 1
ATOM 3422 C CA . ILE B 1 200 ? -2.605 -6.098 -20.578 1 82.94 200 ILE B CA 1
ATOM 3423 C C . ILE B 1 200 ? -3.574 -5.922 -19.406 1 82.94 200 ILE B C 1
ATOM 3425 O O . ILE B 1 200 ? -3.525 -4.914 -18.703 1 82.94 200 ILE B O 1
ATOM 3429 N N . SER B 1 201 ? -4.375 -6.898 -19.234 1 83 201 SER B N 1
ATOM 3430 C CA . SER B 1 201 ? -5.34 -6.855 -18.141 1 83 201 SER B CA 1
ATOM 3431 C C . SER B 1 201 ? -4.641 -6.832 -16.781 1 83 201 SER B C 1
ATOM 3433 O O . SER B 1 201 ? -5 -6.043 -15.914 1 83 201 SER B O 1
ATOM 3435 N N . ALA B 1 202 ? -3.639 -7.629 -16.656 1 86.19 202 ALA B N 1
ATOM 3436 C CA . ALA B 1 202 ? -2.906 -7.711 -15.398 1 86.19 202 ALA B CA 1
ATOM 3437 C C . ALA B 1 202 ? -2.184 -6.402 -15.094 1 86.19 202 ALA B C 1
ATOM 3439 O O . ALA B 1 202 ? -2.232 -5.902 -13.969 1 86.19 202 ALA B O 1
ATOM 3440 N N . CYS B 1 203 ? -1.602 -5.816 -16.094 1 87.69 203 CYS B N 1
ATOM 3441 C CA . CYS B 1 203 ? -0.851 -4.578 -15.93 1 87.69 203 CYS B CA 1
ATOM 3442 C C . CYS B 1 203 ? -1.783 -3.412 -15.625 1 87.69 203 CYS B C 1
ATOM 3444 O O . CYS B 1 203 ? -1.482 -2.576 -14.766 1 87.69 203 CYS B O 1
ATOM 3446 N N . ALA B 1 204 ? -2.848 -3.412 -16.328 1 87.06 204 ALA B N 1
ATOM 3447 C CA . ALA B 1 204 ? -3.818 -2.344 -16.109 1 87.06 204 ALA B CA 1
ATOM 3448 C C . ALA B 1 204 ? -4.41 -2.432 -14.703 1 87.06 204 ALA B C 1
ATOM 3450 O O . ALA B 1 204 ? -4.574 -1.412 -14.023 1 87.06 204 ALA B O 1
ATOM 3451 N N . GLN B 1 205 ? -4.703 -3.582 -14.305 1 89.06 205 GLN B N 1
ATOM 3452 C CA . GLN B 1 205 ? -5.25 -3.783 -12.969 1 89.06 205 GLN B CA 1
ATOM 3453 C C . GLN B 1 205 ? -4.223 -3.432 -11.891 1 89.06 205 GLN B C 1
ATOM 3455 O O . GLN B 1 205 ? -4.57 -2.883 -10.844 1 89.06 205 GLN B O 1
ATOM 3460 N N . ALA B 1 206 ? -2.99 -3.795 -12.164 1 92.94 206 ALA B N 1
ATOM 3461 C CA . ALA B 1 206 ? -1.919 -3.453 -11.227 1 92.94 206 ALA B CA 1
ATOM 3462 C C . ALA B 1 206 ? -1.766 -1.94 -11.102 1 92.94 206 ALA B C 1
ATOM 3464 O O . ALA B 1 206 ? -1.598 -1.419 -9.992 1 92.94 206 ALA B O 1
ATOM 3465 N N . LEU B 1 207 ? -1.84 -1.282 -12.219 1 91.94 207 LEU B N 1
ATOM 3466 C CA . LEU B 1 207 ? -1.779 0.175 -12.203 1 91.94 207 LEU B CA 1
ATOM 3467 C C . LEU B 1 207 ? -2.934 0.759 -11.398 1 91.94 207 LEU B C 1
ATOM 3469 O O . LEU B 1 207 ? -2.738 1.685 -10.602 1 91.94 207 LEU B O 1
ATOM 3473 N N . ALA B 1 208 ? -4.074 0.222 -11.648 1 90.19 208 ALA B N 1
ATOM 3474 C CA . ALA B 1 208 ? -5.25 0.659 -10.898 1 90.19 208 ALA B CA 1
ATOM 3475 C C . ALA B 1 208 ? -5.074 0.411 -9.406 1 90.19 208 ALA B C 1
ATOM 3477 O O . ALA B 1 208 ? -5.461 1.244 -8.586 1 90.19 208 ALA B O 1
ATOM 3478 N N . CYS B 1 209 ? -4.52 -0.703 -9.086 1 93 209 CYS B N 1
ATOM 3479 C CA . CYS B 1 209 ? -4.27 -1.046 -7.688 1 93 209 CYS B CA 1
ATOM 3480 C C . CYS B 1 209 ? -3.367 -0.01 -7.027 1 93 209 CYS B C 1
ATOM 3482 O O . CYS B 1 209 ? -3.648 0.446 -5.918 1 93 209 CYS B O 1
ATOM 3484 N N . GLY B 1 210 ? -2.309 0.348 -7.691 1 93.38 210 GLY B N 1
ATOM 3485 C CA . GLY B 1 210 ? -1.406 1.36 -7.164 1 93.38 210 GLY B CA 1
ATOM 3486 C C . GLY B 1 210 ? -2.08 2.699 -6.934 1 93.38 210 GLY B C 1
ATOM 3487 O O . GLY B 1 210 ? -1.845 3.352 -5.914 1 93.38 210 GLY B O 1
ATOM 3488 N N . THR B 1 211 ? -2.844 3.084 -7.867 1 90.12 211 THR B N 1
ATOM 3489 C CA . THR B 1 211 ? -3.582 4.34 -7.762 1 90.12 211 THR B CA 1
ATOM 3490 C C . THR B 1 211 ? -4.551 4.297 -6.586 1 90.12 211 THR B C 1
ATOM 3492 O O . THR B 1 211 ? -4.625 5.246 -5.801 1 90.12 211 THR B O 1
ATOM 3495 N N . PHE B 1 212 ? -5.23 3.201 -6.57 1 90 212 PHE B N 1
ATOM 3496 C CA . PHE B 1 212 ? -6.184 3.002 -5.484 1 90 212 PHE B CA 1
ATOM 3497 C C . PHE B 1 212 ? -5.48 3.023 -4.133 1 90 212 PHE B C 1
ATOM 3499 O O . PHE B 1 212 ? -5.984 3.613 -3.176 1 90 212 PHE B O 1
ATOM 3506 N N . LEU B 1 213 ? -4.387 2.428 -4.09 1 91.81 213 LEU B N 1
ATOM 3507 C CA . LEU B 1 213 ? -3.6 2.377 -2.863 1 91.81 213 LEU B CA 1
ATOM 3508 C C . LEU B 1 213 ? -3.213 3.779 -2.408 1 91.81 213 LEU B C 1
ATOM 3510 O O . LEU B 1 213 ? -3.346 4.113 -1.229 1 91.81 213 LEU B O 1
ATOM 3514 N N . TYR B 1 214 ? -2.787 4.602 -3.27 1 91.75 214 TYR B N 1
ATOM 3515 C CA . TYR B 1 214 ? -2.396 5.969 -2.938 1 91.75 214 TYR B CA 1
ATOM 3516 C C . TYR B 1 214 ? -3.572 6.75 -2.365 1 91.75 214 TYR B C 1
ATOM 3518 O O . TYR B 1 214 ? -3.455 7.375 -1.31 1 91.75 214 TYR B O 1
ATOM 3526 N N . VAL B 1 215 ? -4.648 6.738 -3.053 1 87.06 215 VAL B N 1
ATOM 3527 C CA . VAL B 1 215 ? -5.809 7.535 -2.67 1 87.06 215 VAL B CA 1
ATOM 3528 C C . VAL B 1 215 ? -6.324 7.074 -1.31 1 87.06 215 VAL B C 1
ATOM 3530 O O . VAL B 1 215 ? -6.676 7.898 -0.461 1 87.06 215 VAL B O 1
ATOM 3533 N N . THR B 1 216 ? -6.379 5.773 -1.125 1 88.12 216 THR B N 1
ATOM 3534 C CA . THR B 1 216 ? -6.871 5.227 0.134 1 88.12 216 THR B CA 1
ATOM 3535 C C . THR B 1 216 ? -5.953 5.613 1.288 1 88.12 216 THR B C 1
ATOM 3537 O O . THR B 1 216 ? -6.418 6.062 2.338 1 88.12 216 THR B O 1
ATOM 3540 N N . CYS B 1 217 ? -4.645 5.57 1.06 1 86 217 CYS B N 1
ATOM 3541 C CA . CYS B 1 217 ? -3.688 5.766 2.143 1 86 217 CYS B CA 1
ATOM 3542 C C . CYS B 1 217 ? -3.424 7.25 2.373 1 86 217 CYS B C 1
ATOM 3544 O O . CYS B 1 217 ? -3.133 7.668 3.494 1 86 217 CYS B O 1
ATOM 3546 N N . PHE B 1 218 ? -3.498 8.016 1.312 1 84.25 218 PHE B N 1
ATOM 3547 C CA . PHE B 1 218 ? -3.066 9.398 1.473 1 84.25 218 PHE B CA 1
ATOM 3548 C C . PHE B 1 218 ? -4.266 10.336 1.578 1 84.25 218 PHE B C 1
ATOM 3550 O O . PHE B 1 218 ? -4.152 11.445 2.105 1 84.25 218 PHE B O 1
ATOM 3557 N N . GLU B 1 219 ? -5.328 9.914 1.12 1 82.12 219 GLU B N 1
ATOM 3558 C CA . GLU B 1 219 ? -6.441 10.859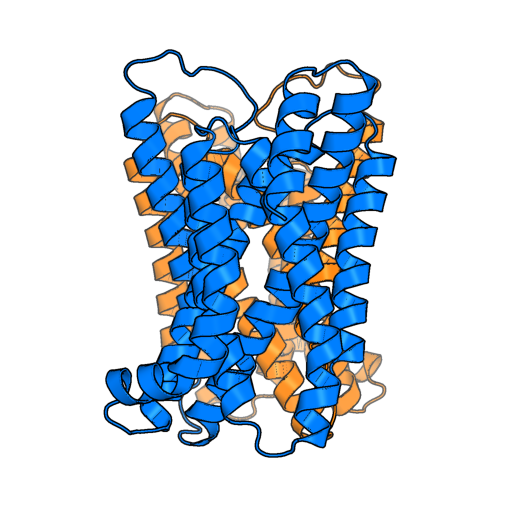 1.086 1 82.12 219 GLU B CA 1
ATOM 3559 C C . GLU B 1 219 ? -7.582 10.406 1.993 1 82.12 219 GLU B C 1
ATOM 3561 O O . GLU B 1 219 ? -8.039 11.164 2.852 1 82.12 219 GLU B O 1
ATOM 3566 N N . ILE B 1 220 ? -7.902 9.211 1.946 1 83.38 220 ILE B N 1
ATOM 3567 C CA . ILE B 1 220 ? -9.109 8.758 2.621 1 83.38 220 ILE B CA 1
ATOM 3568 C C . ILE B 1 220 ? -8.812 8.5 4.098 1 83.38 220 ILE B C 1
ATOM 3570 O O . ILE B 1 220 ? -9.453 9.086 4.977 1 83.38 220 ILE B O 1
ATOM 3574 N N . LEU B 1 221 ? -7.828 7.742 4.418 1 84 221 LEU B N 1
ATOM 3575 C CA . LEU B 1 221 ? -7.574 7.301 5.785 1 84 221 LEU B CA 1
ATOM 3576 C C . LEU B 1 221 ? -7.09 8.461 6.648 1 84 221 LEU B C 1
ATOM 3578 O O . LEU B 1 221 ? -7.641 8.711 7.723 1 84 221 LEU B O 1
ATOM 3582 N N . PRO B 1 222 ? -6.113 9.203 6.164 1 77.38 222 PRO B N 1
ATOM 3583 C CA . PRO B 1 222 ? -5.66 10.305 7.016 1 77.38 222 PRO B CA 1
ATOM 3584 C C . PRO B 1 222 ? -6.734 11.367 7.234 1 77.38 222 PRO B C 1
ATOM 3586 O O . PRO B 1 222 ? -6.816 11.953 8.312 1 77.38 222 PRO B O 1
ATOM 3589 N N . HIS B 1 223 ? -7.477 11.594 6.27 1 74.38 223 HIS B N 1
ATOM 3590 C CA . HIS B 1 223 ? -8.531 12.602 6.375 1 74.38 223 HIS B CA 1
ATOM 3591 C C . HIS B 1 223 ? -9.508 12.25 7.492 1 74.38 223 HIS B C 1
ATOM 3593 O O . HIS B 1 223 ? -9.945 13.133 8.234 1 74.38 223 HIS B O 1
ATOM 3599 N N . GLU B 1 224 ? -9.742 11.086 7.652 1 73.69 224 GLU B N 1
ATOM 3600 C CA . GLU B 1 224 ? -10.766 10.688 8.602 1 73.69 224 GLU B CA 1
ATOM 3601 C C . GLU B 1 224 ? -10.164 10.383 9.977 1 73.69 224 GLU B C 1
ATOM 3603 O O . GLU B 1 224 ? -10.781 10.648 11.008 1 73.69 224 GLU B O 1
ATOM 3608 N N . LEU B 1 225 ? -8.992 9.914 9.969 1 78 225 LEU B N 1
ATOM 3609 C CA . LEU B 1 225 ? -8.406 9.445 11.219 1 78 225 LEU B CA 1
ATOM 3610 C C . LEU B 1 225 ? -7.715 10.586 11.953 1 78 225 LEU B C 1
ATOM 3612 O O . LEU B 1 225 ? -7.457 10.492 13.156 1 78 225 LEU B O 1
ATOM 3616 N N . ASN B 1 226 ? -7.395 11.602 11.234 1 72.81 226 ASN B N 1
ATOM 3617 C CA . ASN B 1 226 ? -6.746 12.742 11.867 1 72.81 226 ASN B CA 1
ATOM 3618 C C . ASN B 1 226 ? -7.762 13.648 12.562 1 72.81 226 ASN B C 1
ATOM 3620 O O . ASN B 1 226 ? -7.379 14.562 13.297 1 72.81 226 ASN B O 1
ATOM 3624 N N . GLN B 1 227 ? -8.961 13.352 12.359 1 68.88 227 GLN B N 1
ATOM 3625 C CA . GLN B 1 227 ? -9.977 14.117 13.078 1 68.88 227 GLN B CA 1
ATOM 3626 C C . GLN B 1 227 ? -10.148 13.602 14.5 1 68.88 227 GLN B C 1
ATOM 3628 O O . GLN B 1 227 ? -10.352 12.398 14.711 1 68.88 227 GLN B O 1
ATOM 3633 N N . PRO B 1 228 ? -9.781 14.406 15.367 1 63.72 228 PRO B N 1
ATOM 3634 C CA . PRO B 1 228 ? -9.703 14.031 16.781 1 63.72 228 PRO B CA 1
ATOM 3635 C C . PRO B 1 228 ? -11.039 13.531 17.328 1 63.72 228 PRO B C 1
ATOM 3637 O O . PRO B 1 228 ? -11.094 12.992 18.438 1 63.72 228 PRO B O 1
ATOM 3640 N N . THR B 1 229 ? -12.031 13.453 16.547 1 66.56 229 THR B N 1
ATOM 3641 C CA . THR B 1 229 ? -13.297 13.055 17.141 1 66.56 229 THR B CA 1
ATOM 3642 C C . THR B 1 229 ? -13.484 11.539 17.062 1 66.56 229 THR B C 1
ATOM 3644 O O . THR B 1 229 ? -13.25 10.938 16.016 1 66.56 229 THR B O 1
ATOM 3647 N N . VAL B 1 230 ? -13.961 10.867 18.203 1 76.75 230 VAL B N 1
ATOM 3648 C CA . VAL B 1 230 ? -14.414 9.492 18.375 1 76.75 230 VAL B CA 1
ATOM 3649 C C . VAL B 1 230 ? -13.43 8.531 17.719 1 76.75 230 VAL B C 1
ATOM 3651 O O . VAL B 1 230 ? -13.797 7.773 16.828 1 76.75 230 VAL B O 1
ATOM 3654 N N . ARG B 1 231 ? -12.273 8.414 18.188 1 81.25 231 ARG B N 1
ATOM 3655 C CA . ARG B 1 231 ? -11.188 7.629 17.609 1 81.25 231 ARG B CA 1
ATOM 3656 C C . ARG B 1 231 ? -11.523 6.141 17.625 1 81.25 231 ARG B C 1
ATOM 3658 O O . ARG B 1 231 ? -11.383 5.457 16.609 1 81.25 231 ARG B O 1
ATOM 3665 N N . LEU B 1 232 ? -12.109 5.703 18.719 1 84.06 232 LEU B N 1
ATOM 3666 C CA . LEU B 1 232 ? -12.359 4.273 18.844 1 84.06 232 LEU B CA 1
ATOM 3667 C C . LEU B 1 232 ? -13.461 3.828 17.891 1 84.06 232 LEU B C 1
ATOM 3669 O O . LEU B 1 232 ? -13.312 2.832 17.188 1 84.06 232 LEU B O 1
ATOM 3673 N N . PRO B 1 233 ? -14.516 4.59 17.891 1 88.62 233 PRO B N 1
ATOM 3674 C CA . PRO B 1 233 ? -15.555 4.207 16.922 1 88.62 233 PRO B CA 1
ATOM 3675 C C . PRO B 1 233 ? -15.055 4.242 15.477 1 88.62 233 PRO B C 1
ATOM 3677 O O . PRO B 1 233 ? -15.492 3.436 14.648 1 88.62 233 PRO B O 1
ATOM 3680 N N . LYS B 1 234 ? -14.211 5.062 15.18 1 90.19 234 LYS B N 1
ATOM 3681 C CA . LYS B 1 234 ? -13.672 5.145 13.82 1 90.19 234 LYS B CA 1
ATOM 3682 C C . LYS B 1 234 ? -12.859 3.902 13.484 1 90.19 234 LYS B C 1
ATOM 3684 O O . LYS B 1 234 ? -12.977 3.355 12.383 1 90.19 234 LYS B O 1
ATOM 3689 N N . LEU B 1 235 ? -12.094 3.502 14.445 1 90.38 235 LEU B N 1
ATOM 3690 C CA . LEU B 1 235 ? -11.289 2.303 14.234 1 90.38 235 LEU B CA 1
ATOM 3691 C C . LEU B 1 235 ? -12.18 1.076 14.062 1 90.38 235 LEU B C 1
ATOM 3693 O O . LEU B 1 235 ? -11.898 0.21 13.234 1 90.38 235 LEU B O 1
ATOM 3697 N N . ALA B 1 236 ? -13.18 1.079 14.82 1 92.31 236 ALA B N 1
ATOM 3698 C CA . ALA B 1 236 ? -14.117 -0.035 14.719 1 92.31 236 ALA B CA 1
ATOM 3699 C C . ALA B 1 236 ? -14.812 -0.038 13.359 1 92.31 236 ALA B C 1
ATOM 3701 O O . ALA B 1 236 ? -15.008 -1.096 12.758 1 92.31 236 ALA B O 1
ATOM 3702 N N . CYS B 1 237 ? -15.164 1.107 12.922 1 93.19 237 CYS B N 1
ATOM 3703 C CA . CYS B 1 237 ? -15.836 1.226 11.633 1 93.19 237 CYS B CA 1
ATOM 3704 C C . CYS B 1 237 ? -14.898 0.848 10.492 1 93.19 237 CYS B C 1
ATOM 3706 O O . CYS B 1 237 ? -15.32 0.218 9.523 1 93.19 237 CYS B O 1
ATOM 3708 N N . LEU B 1 238 ? -13.711 1.273 10.641 1 94.06 238 LEU B N 1
ATOM 3709 C CA . LEU B 1 238 ? -12.711 0.903 9.641 1 94.06 238 LEU B CA 1
ATOM 3710 C C . LEU B 1 238 ? -12.555 -0.612 9.57 1 94.06 238 LEU B C 1
ATOM 3712 O O . LEU B 1 238 ? -12.555 -1.186 8.477 1 94.06 238 LEU B O 1
ATOM 3716 N N . LEU B 1 239 ? -12.469 -1.198 10.711 1 94.69 239 LEU B N 1
ATOM 3717 C CA . LEU B 1 239 ? -12.312 -2.646 10.789 1 94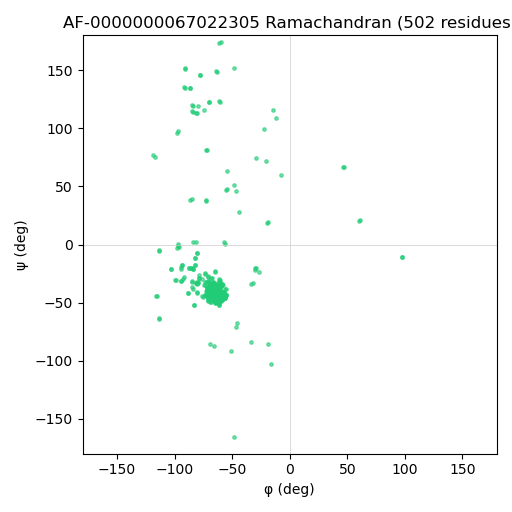.69 239 LEU B CA 1
ATOM 3718 C C . LEU B 1 239 ? -13.547 -3.359 10.258 1 94.69 239 LEU B C 1
ATOM 3720 O O . LEU B 1 239 ? -13.438 -4.387 9.586 1 94.69 239 LEU B O 1
ATOM 3724 N N . LEU B 1 240 ? -14.648 -2.826 10.586 1 95.25 240 LEU B N 1
ATOM 3725 C CA . LEU B 1 240 ? -15.898 -3.418 10.117 1 95.25 240 LEU B CA 1
ATOM 3726 C C . LEU B 1 240 ? -15.969 -3.4 8.594 1 95.25 240 LEU B C 1
ATOM 3728 O O . LEU B 1 240 ? -16.359 -4.398 7.977 1 95.25 240 LEU B O 1
ATOM 3732 N N . GLY B 1 241 ? -15.719 -2.281 8.047 1 95.44 241 GLY B N 1
ATOM 3733 C CA . GLY B 1 241 ? -15.68 -2.217 6.594 1 95.44 241 GLY B CA 1
ATOM 3734 C C . GLY B 1 241 ? -14.711 -3.207 5.977 1 95.44 241 GLY B C 1
ATOM 3735 O O . GLY B 1 241 ? -15.047 -3.889 5.004 1 95.44 241 GLY B O 1
ATOM 3736 N N . PHE B 1 242 ? -13.547 -3.273 6.602 1 95.5 242 PHE B N 1
ATOM 3737 C CA . PHE B 1 242 ? -12.523 -4.195 6.133 1 95.5 242 PHE B CA 1
ATOM 3738 C C . PHE B 1 242 ? -13.008 -5.641 6.234 1 95.5 242 PHE B C 1
ATOM 3740 O O . PHE B 1 242 ? -12.867 -6.414 5.289 1 95.5 242 PHE B O 1
ATOM 3747 N N . LEU B 1 243 ? -13.555 -5.98 7.324 1 95.25 243 LEU B N 1
ATOM 3748 C CA . LEU B 1 243 ? -14.008 -7.344 7.582 1 95.25 243 LEU B CA 1
ATOM 3749 C C . LEU B 1 243 ? -15.156 -7.719 6.656 1 95.25 243 LEU B C 1
ATOM 3751 O O . LEU B 1 243 ? -15.289 -8.875 6.25 1 95.25 243 LEU B O 1
ATOM 3755 N N . LEU B 1 244 ? -15.969 -6.793 6.359 1 94.69 244 LEU B N 1
ATOM 3756 C CA . LEU B 1 244 ? -17.094 -7.055 5.473 1 94.69 244 LEU B CA 1
ATOM 3757 C C . LEU B 1 244 ? -16.609 -7.473 4.086 1 94.69 244 LEU B C 1
ATOM 3759 O O . LEU B 1 244 ? -17.094 -8.461 3.531 1 94.69 244 LEU B O 1
ATOM 3763 N N . ILE B 1 245 ? -15.688 -6.762 3.568 1 94.19 245 ILE B N 1
ATOM 3764 C CA . ILE B 1 245 ? -15.164 -7.105 2.252 1 94.19 245 ILE B CA 1
ATOM 3765 C C . ILE B 1 245 ? -14.422 -8.438 2.322 1 94.19 245 ILE B C 1
ATOM 3767 O O . ILE B 1 245 ? -14.508 -9.258 1.402 1 94.19 245 ILE B O 1
ATOM 3771 N N . THR B 1 246 ? -13.695 -8.609 3.412 1 93.44 246 THR B N 1
ATOM 3772 C CA . THR B 1 246 ? -13.008 -9.883 3.596 1 93.44 246 THR B CA 1
ATOM 3773 C C . THR B 1 246 ? -13.992 -11.047 3.566 1 93.44 246 THR B C 1
ATOM 3775 O O . THR B 1 246 ? -13.734 -12.07 2.936 1 93.44 246 THR B O 1
ATOM 3778 N N . ALA B 1 247 ? -15.07 -10.836 4.203 1 93 247 ALA B N 1
ATOM 3779 C CA . ALA B 1 247 ? -16.109 -11.852 4.227 1 93 247 ALA B CA 1
ATOM 3780 C C . ALA B 1 247 ? -16.688 -12.086 2.832 1 93 247 ALA B C 1
ATOM 3782 O O . ALA B 1 247 ? -16.938 -13.227 2.439 1 93 247 ALA B O 1
ATOM 3783 N N . VAL B 1 248 ? -16.875 -11.047 2.096 1 91.5 248 VAL B N 1
ATOM 3784 C CA . VAL B 1 248 ? -17.422 -11.148 0.745 1 91.5 248 VAL B CA 1
ATOM 3785 C C . VAL B 1 248 ? -16.438 -11.906 -0.149 1 91.5 248 VAL B C 1
ATOM 3787 O O . VAL B 1 248 ? -16.859 -12.75 -0.956 1 91.5 248 VAL B O 1
ATOM 3790 N N . VAL B 1 249 ? -15.156 -11.594 -0.003 1 87.69 249 VAL B N 1
ATOM 3791 C CA . VAL B 1 249 ? -14.133 -12.266 -0.792 1 87.69 249 VAL B CA 1
ATOM 3792 C C . VAL B 1 249 ? -14.094 -13.75 -0.432 1 87.69 249 VAL B C 1
ATOM 3794 O O . VAL B 1 249 ? -13.938 -14.602 -1.308 1 87.69 249 VAL B O 1
ATOM 3797 N N . LEU B 1 250 ? -14.305 -14.094 0.83 1 85 250 LEU B N 1
ATOM 3798 C CA . LEU B 1 250 ? -14.328 -15.477 1.293 1 85 250 LEU B CA 1
ATOM 3799 C C . LEU B 1 250 ? -15.539 -16.219 0.729 1 85 250 LEU B C 1
ATOM 3801 O O . LEU B 1 250 ? -15.453 -17.406 0.408 1 85 250 LEU B O 1
ATOM 3805 N N . LEU B 1 251 ? -16.625 -15.516 0.596 1 81.44 251 LEU B N 1
ATOM 3806 C CA . LEU B 1 251 ? -17.844 -16.109 0.084 1 81.44 251 LEU B CA 1
ATOM 3807 C C . LEU B 1 251 ? -17.75 -16.359 -1.417 1 81.44 251 LEU B C 1
ATOM 3809 O O . LEU B 1 251 ? -18.469 -17.188 -1.963 1 81.44 251 LEU B O 1
ATOM 3813 N N . SER B 1 252 ? -16.922 -15.633 -2.104 1 75.81 252 SER B N 1
ATOM 3814 C CA . SER B 1 252 ? -16.797 -15.742 -3.555 1 75.81 252 SER B CA 1
ATOM 3815 C C . SER B 1 252 ? -15.891 -16.906 -3.945 1 75.81 252 SER B C 1
ATOM 3817 O O . SER B 1 252 ? -15.758 -17.219 -5.129 1 75.81 252 SER B O 1
ATOM 3819 N N . ILE B 1 253 ? -15.172 -17.5 -2.986 1 67.38 253 ILE B N 1
ATOM 3820 C CA . ILE B 1 253 ? -14.312 -18.641 -3.27 1 67.38 253 ILE B CA 1
ATOM 3821 C C . ILE B 1 253 ? -15.117 -19.938 -3.164 1 67.38 253 ILE B C 1
ATOM 3823 O O . ILE B 1 253 ? -15.922 -20.094 -2.248 1 67.38 253 ILE B O 1
#

Organism: Dracunculus medinensis (NCBI:txid318479)

Secondary structure (DSSP, 8-state):
-HHHHHHHHHHHHS--HHHHHHHHHHHHHHHHHHHHIIIIIIIHHHHHHHHHHHTT-TT--S-HHHHHHHHHHHHHHHHHHHHHHHHTTTS---SSS----HHHHHHHHHHHHHHHHHHHHHHHH---HHHHHHHHHHHHHHHHHHHHHHHHHHHHSS--HHHHHHHHHHHHHHHHHHHHHHHHHHHHHHTT-HHHHHHHHHHHHHHHHHHHHHIIIIIIHHHHHTS-S-HHHHHHHHHHHHHHHHHHHHHT-/-HHHHHHHHHHHHS--HHHHHHHHHHHHHHHHHHHHIIIIIIIHHHHHHHHHHHTT-TT--S-HHHHHHHHHHHHHHHHHHHHHHHHTTTS----SS----HHHHHHHHHHHHHHHHHHHHHHHH---HHHHHHHHHHHHHHHHHHHHHHHHHHHHSS--HHHHHHHHHHHHHHHHHHHHHHHHHHHHHHTT-HHHHHHHHHHHHHHHHHHHHHIIIIIIHHHHHTS-S-HHHHHHHHHHHHHHHHHHHHHT-

pLDDT: mean 78.46, std 14.0, range [34.31, 95.56]

Sequence (506 aa):
MIWSAFVLRRIAIHQGGISARIFSLLSVFGGGIFLATCLLDLLADSIATLSKGLAVRTDFKFPIVELFIAIGFLFVLFTEQAFTANFSGHTSFHSGTMAHSTIGAIILVLALSLHAIFEGLSLGIISDIKEIYQIFGALLLHKMLIGFSLGIRLVQSPMKTITIIICFCIFAGQVVIGGFCGLEILNLLSGGSLYQATLISACAQALACGTFLYVTCFEILPHELNQPTVRLPKLACLLLGFLLITAVVLLSIMIWSAFVLRRIAIHQGGISARIFSLLSVFGGGIFLATCLLDLLADSIATLSKGLAVRTDFKFPIVELFIAIGFLFVLFTEQAFTANFSGHTSFHSGTMAHSTIGAIILVLALSLHAIFEGLSLGIISDIKEIYQIFGALLLHKMLIGFSLGIRLVQSPMKTITIIICFCIFAGQVVIGGFCGLEILNLLSGGSLYQATLISACAQALACGTFLYVTCFEILPHELNQPTVRLPKLACLLLGFLLITAVVLLSI

Foldseek 3Di:
DLVVLVVLLVLVVVPDPVSVVVLLLLLLLLLLLLVLCLVVPLLVVLVVLVCVLCVPPVPDPDPLLLVLLVVLQVVLVVVVVVVCVVPCVPDCPDDDQPALDPSLLLLLLVLLLLVLLLVLVVLLVDPDVVLNVQLVVLVVVSLVSNLSNSSSSLSRHPDDSVVSVVSSVSNVCSNVCSNVCSNVVLCVVQVNDPSSSSNVSSSSSSSSSSSSVNSSVPHRNCNSCVPPPPNPSSVVSSVVSNVVNVVSSVSSD/DLVVLVVLLVLVVVPDPVNVVVLLLLLLLLLLLLVLCLVVPLLVVLVVLVCVLCVPPVPDPDPLLLVLLVVLQVVLVVVVVVVCVVPVVPDCPPDDLDALDPSLLLLLLVLLLLVLLLVLVVLLVDPDVVLNVQLVVLVVVSLVSNLSNSSSSLSRHPDDSVVSVVSSVSNVCSNVCSNVCSNVVLCVQQVNDPSSSSNVSSSSSSSSSSSSVNSSVPRRNCSSCVPPPPNPSSVVSSVVSNVVNVVSSVSSD

InterPro domains:
  IPR003689 Zinc/iron permease [PF02535] (6-89)
  IPR003689 Zinc/iron permease [PF02535] (96-246)

Radius of gyration: 22.88 Å; Cα contacts (8 Å, |Δi|>4): 645; chains: 2; bounding box: 60×62×60 Å

Solvent-accessible surface area (backbone atoms only — not comparable to full-atom values): 25094 Å² total; per-residue (Å²): 111,69,63,56,32,54,55,46,33,54,45,59,70,56,54,46,78,65,53,44,50,53,51,46,37,48,47,26,20,26,38,15,34,48,49,33,41,33,36,53,39,35,43,42,47,19,51,52,38,35,48,66,40,37,68,73,52,85,77,71,82,68,52,57,53,37,46,31,18,48,48,23,26,48,49,50,53,50,52,51,51,54,49,46,60,64,51,50,71,75,53,82,74,70,86,79,73,69,63,59,41,64,62,50,52,50,51,45,46,51,29,51,28,54,44,31,24,51,52,20,28,59,54,59,67,54,79,51,62,71,60,47,56,50,32,43,58,32,48,53,52,51,49,49,53,51,49,52,30,49,38,53,52,47,49,71,20,87,57,57,70,68,56,46,50,50,51,50,49,50,48,62,45,22,49,56,42,5,48,70,38,21,59,57,50,35,37,66,72,26,74,63,36,66,52,50,28,29,46,52,49,15,44,50,32,14,24,27,26,14,36,42,45,41,40,46,56,64,34,46,41,49,54,50,67,68,42,86,66,62,59,66,62,32,52,50,28,21,48,48,25,24,49,51,45,51,49,37,56,57,62,46,100,112,68,63,57,35,56,56,48,32,54,44,57,73,56,53,45,78,65,53,44,49,52,50,46,38,49,48,26,18,26,38,16,32,49,50,32,42,33,38,52,40,35,44,40,47,19,51,52,38,35,50,66,39,36,66,73,56,85,77,69,83,66,51,57,54,36,47,32,19,48,48,22,27,47,50,50,52,50,51,52,52,53,48,47,62,65,53,52,72,76,55,84,74,72,79,75,78,63,68,60,39,63,62,52,54,49,51,45,47,50,28,50,28,54,43,31,25,50,51,18,30,59,54,60,68,52,78,50,63,71,59,48,56,53,33,42,58,31,48,52,52,51,49,49,53,52,49,50,32,48,37,52,52,46,51,70,21,87,58,57,68,66,56,46,51,50,50,49,49,49,47,62,46,23,49,56,44,6,51,70,38,20,59,57,49,36,38,65,73,26,73,64,36,66,52,49,28,29,46,50,49,15,44,51,31,14,24,27,26,14,37,43,47,42,41,45,56,64,43,46,42,49,56,50,66,68,41,86,67,61,58,67,62,33,51,51,29,20,49,47,25,23,50,50,45,51,49,37,56,58,60,46,100